Protein AF-A0A1Q9EEZ8-F1 (afdb_monomer_lite)

pLDDT: mean 82.58, std 17.19, range [22.2, 98.69]

Organism: Symbiodinium microadriaticum (NCBI:txid2951)

Sequence (447 aa):
MVSRVASLRAVAGARRCFGAAARLCEIAPSVWRVGEGRPRVAVLGGVHGNELSGVEVVKRLVSEMCDTTEHVEGEITLAIGNPPAVSRGVRFVHQDLNRCFQEVVGDPAMPLGMEHEQSRAQVLMPSLRGLDVLLDLHATNKPSKPFARLPGPVAGRKERFASAERVFLRALPASCRTILWDPDTLIAGGAMSDEYALQHAPFEACQRSGEQIHPAYICYESGLASDKSSAGAIYSAVRACFAELGILRYPDTDSAVEEAVGRDWEHFEITDVFKLDSRGYEWINGFGSQNFQVLPPGAAFGRRLEPLEELIAPTGRDSYLIFPKGKAFWIPGWPLGWLARKLVLPLDVGDIQKRRKLLGYEEGDVNESADLGLGCGNPLTTANLQPGEVVLDLGSGAGMDCFIAAKQVGPKGHVLGVDMTPEMLVKARATAANDKVSNVLLAFLSG

Structure (mmCIF, N/CA/C/O backbone):
data_AF-A0A1Q9EEZ8-F1
#
_entry.id   AF-A0A1Q9EEZ8-F1
#
loop_
_atom_site.group_PDB
_atom_site.id
_atom_site.type_symbol
_atom_site.label_atom_id
_atom_site.label_alt_id
_atom_site.label_comp_id
_atom_site.label_asym_id
_atom_site.label_entity_id
_atom_site.label_seq_id
_atom_site.pdbx_PDB_ins_code
_atom_site.Cartn_x
_atom_site.Cartn_y
_atom_site.Cartn_z
_atom_site.occupancy
_atom_site.B_iso_or_equiv
_atom_site.auth_seq_id
_atom_site.auth_comp_id
_atom_site.auth_asym_id
_atom_site.auth_atom_id
_atom_site.pdbx_PDB_model_num
ATOM 1 N N . MET A 1 1 ? 24.464 -32.667 -11.586 1.00 32.41 1 MET A N 1
ATOM 2 C CA . MET A 1 1 ? 23.228 -33.231 -11.002 1.00 32.41 1 MET A CA 1
ATOM 3 C C . MET A 1 1 ? 22.153 -32.161 -11.062 1.00 32.41 1 MET A C 1
ATOM 5 O O . MET A 1 1 ? 22.204 -31.215 -10.295 1.00 32.41 1 MET A O 1
ATOM 9 N N . VAL A 1 2 ? 21.261 -32.253 -12.047 1.00 22.20 2 VAL A N 1
ATOM 10 C CA . VAL A 1 2 ? 20.169 -31.298 -12.282 1.00 22.20 2 VAL A CA 1
ATOM 11 C C . VAL A 1 2 ? 18.926 -31.869 -11.600 1.00 22.20 2 VAL A C 1
ATOM 13 O O . VAL A 1 2 ? 18.436 -32.909 -12.039 1.00 22.20 2 VAL A O 1
ATOM 16 N N . SER A 1 3 ? 18.444 -31.254 -10.515 1.00 23.34 3 SER A N 1
ATOM 17 C CA . SER A 1 3 ? 17.155 -31.630 -9.921 1.00 23.34 3 SER A CA 1
ATOM 18 C C . SER A 1 3 ? 16.032 -30.848 -10.608 1.00 23.34 3 SER A C 1
ATOM 20 O O . SER A 1 3 ? 16.126 -29.648 -10.863 1.00 23.34 3 SER A O 1
ATOM 22 N N . ARG A 1 4 ? 14.998 -31.587 -11.012 1.00 27.17 4 ARG A N 1
ATOM 23 C CA . ARG A 1 4 ? 13.847 -31.103 -11.773 1.00 27.17 4 ARG A CA 1
ATOM 24 C C . ARG A 1 4 ? 12.952 -30.243 -10.882 1.00 27.17 4 ARG A C 1
ATOM 26 O O . ARG A 1 4 ? 12.487 -30.705 -9.846 1.00 27.17 4 ARG A O 1
ATOM 33 N N . VAL A 1 5 ? 12.658 -29.030 -11.341 1.00 28.02 5 VAL A N 1
ATOM 34 C CA . VAL A 1 5 ? 11.561 -28.195 -10.839 1.00 28.02 5 VAL A CA 1
ATOM 35 C C . VAL A 1 5 ? 10.246 -28.915 -11.150 1.00 28.02 5 VAL A C 1
ATOM 37 O O . VAL A 1 5 ? 9.924 -29.154 -12.315 1.00 28.02 5 VAL A O 1
ATOM 40 N N . ALA A 1 6 ? 9.512 -29.311 -10.111 1.00 27.48 6 ALA A N 1
ATOM 41 C CA . ALA A 1 6 ? 8.202 -29.930 -10.245 1.00 27.48 6 ALA A CA 1
ATOM 42 C C . ALA A 1 6 ? 7.206 -28.928 -10.854 1.00 27.48 6 ALA A C 1
ATOM 44 O O . ALA A 1 6 ? 7.026 -27.814 -10.363 1.00 27.48 6 ALA A O 1
ATOM 45 N N . SER A 1 7 ? 6.572 -29.330 -11.953 1.00 30.70 7 SER A N 1
ATOM 46 C CA . SER A 1 7 ? 5.545 -28.569 -12.658 1.00 30.70 7 SER A CA 1
ATOM 47 C C . SER A 1 7 ? 4.280 -28.404 -11.808 1.00 30.70 7 SER A C 1
ATOM 49 O O . SER A 1 7 ? 3.740 -29.392 -11.314 1.00 30.70 7 SER A O 1
ATOM 51 N N . LEU A 1 8 ? 3.756 -27.178 -11.749 1.00 39.66 8 LEU A N 1
ATOM 52 C CA . LEU A 1 8 ? 2.520 -26.706 -11.091 1.00 39.66 8 LEU A CA 1
ATOM 53 C C . LEU A 1 8 ? 1.192 -27.362 -11.557 1.00 39.66 8 LEU A C 1
ATOM 55 O O . LEU A 1 8 ? 0.123 -26.798 -11.364 1.00 39.66 8 LEU A O 1
ATOM 59 N N . ARG A 1 9 ? 1.213 -28.548 -12.176 1.00 32.03 9 ARG A N 1
ATOM 60 C CA . ARG A 1 9 ? 0.015 -29.218 -12.722 1.00 32.03 9 ARG A CA 1
ATOM 61 C C . ARG A 1 9 ? -0.640 -30.253 -11.795 1.00 32.03 9 ARG A C 1
ATOM 63 O O . ARG A 1 9 ? -1.631 -30.850 -12.192 1.00 32.03 9 ARG A O 1
ATOM 70 N N . ALA A 1 10 ? -0.130 -30.477 -10.583 1.00 29.81 10 ALA A N 1
ATOM 71 C CA . ALA A 1 10 ? -0.529 -31.631 -9.765 1.00 29.81 10 ALA A CA 1
ATOM 72 C C . ALA A 1 10 ? -1.580 -31.372 -8.659 1.00 29.81 10 ALA A C 1
ATOM 74 O O . ALA A 1 10 ? -1.835 -32.278 -7.877 1.00 29.81 10 ALA A O 1
ATOM 75 N N . VAL A 1 11 ? -2.220 -30.196 -8.587 1.00 37.31 11 VAL A N 1
ATOM 76 C CA . VAL A 1 11 ? -3.275 -29.914 -7.574 1.00 37.31 11 VAL A CA 1
ATOM 77 C C . VAL A 1 11 ? -4.701 -29.957 -8.168 1.00 37.31 11 VAL A C 1
ATOM 79 O O . VAL A 1 11 ? -5.692 -29.704 -7.492 1.00 37.31 11 VAL A O 1
ATOM 82 N N . ALA A 1 12 ? -4.858 -30.348 -9.437 1.00 34.75 12 ALA A N 1
ATOM 83 C CA . ALA A 1 12 ? -6.169 -30.465 -10.080 1.00 34.75 12 ALA A CA 1
ATOM 84 C C . ALA A 1 12 ? -6.838 -31.816 -9.758 1.00 34.75 12 ALA A C 1
ATOM 86 O O . ALA A 1 12 ? -6.709 -32.787 -10.502 1.00 34.75 12 ALA A O 1
ATOM 87 N N . GLY A 1 13 ? -7.556 -31.875 -8.636 1.00 32.31 13 GLY A N 1
ATOM 88 C CA . GLY A 1 13 ? -8.281 -33.070 -8.196 1.00 32.31 13 GLY A CA 1
ATOM 89 C C . GLY A 1 13 ? -9.528 -32.781 -7.358 1.00 32.31 13 GLY A C 1
ATOM 90 O O . GLY A 1 13 ? -9.784 -33.495 -6.394 1.00 32.31 13 GLY A O 1
ATOM 91 N N . ALA A 1 14 ? -10.313 -31.749 -7.683 1.00 37.81 14 ALA A N 1
ATOM 92 C CA . ALA A 1 14 ? -11.549 -31.446 -6.957 1.00 37.81 14 ALA A CA 1
ATOM 93 C C . ALA A 1 14 ? -12.697 -32.393 -7.374 1.00 37.81 14 ALA A C 1
ATOM 95 O O . ALA A 1 14 ? -13.348 -32.204 -8.403 1.00 37.81 14 ALA A O 1
ATOM 96 N N . ARG A 1 15 ? -12.969 -33.430 -6.567 1.00 36.31 15 ARG A N 1
ATOM 97 C CA . ARG A 1 15 ? -14.208 -34.228 -6.650 1.00 36.31 15 ARG A CA 1
ATOM 98 C C . ARG A 1 15 ? -15.386 -33.428 -6.072 1.00 36.31 15 ARG A C 1
ATOM 100 O O . ARG A 1 15 ? -15.334 -32.996 -4.920 1.00 36.31 15 ARG A O 1
ATOM 107 N N . ARG A 1 16 ? -16.471 -33.287 -6.847 1.00 36.44 16 ARG A N 1
ATOM 108 C CA . ARG A 1 16 ? -17.779 -32.792 -6.376 1.00 36.44 16 ARG A CA 1
ATOM 109 C C . ARG A 1 16 ? -18.388 -33.797 -5.390 1.00 36.44 16 ARG A C 1
ATOM 111 O O . ARG A 1 16 ? -18.761 -34.888 -5.805 1.00 36.44 16 ARG A O 1
ATOM 118 N N . CYS A 1 17 ? -18.534 -33.407 -4.125 1.00 32.09 17 CYS A N 1
ATOM 119 C CA . CYS A 1 17 ? -19.368 -34.101 -3.138 1.00 32.09 17 CYS A CA 1
ATOM 120 C C . CYS A 1 17 ? -20.167 -33.061 -2.341 1.00 32.09 17 CYS A C 1
ATOM 122 O O . CYS A 1 17 ? -19.602 -32.065 -1.897 1.00 32.09 17 CYS A O 1
ATOM 124 N N . PHE A 1 18 ? -21.467 -33.306 -2.170 1.00 32.72 18 PHE A N 1
ATOM 125 C CA . PHE A 1 18 ? -22.380 -32.501 -1.356 1.00 32.72 18 PHE A CA 1
ATOM 126 C C . PHE A 1 18 ? -22.140 -32.761 0.145 1.00 32.72 18 PHE A C 1
ATOM 128 O O . PHE A 1 18 ? -22.129 -33.920 0.557 1.00 32.72 18 PHE A O 1
ATOM 135 N N . GLY A 1 19 ? -21.958 -31.695 0.943 1.00 34.91 19 GLY A N 1
ATOM 136 C CA . GLY A 1 19 ? -21.861 -31.748 2.414 1.00 34.91 19 GLY A CA 1
ATOM 137 C C . GLY A 1 19 ? -21.071 -30.592 3.067 1.00 34.91 19 GLY A C 1
ATOM 138 O O . GLY A 1 19 ? -19.860 -30.695 3.212 1.00 34.91 19 GLY A O 1
ATOM 139 N N . ALA A 1 20 ? -21.780 -29.512 3.421 1.00 44.84 20 ALA A N 1
ATOM 140 C CA . ALA A 1 20 ? -21.622 -28.506 4.501 1.00 44.84 20 ALA A CA 1
ATOM 141 C C . ALA A 1 20 ? -20.254 -28.051 5.095 1.00 44.84 20 ALA A C 1
ATOM 143 O O . ALA A 1 20 ? -20.248 -27.502 6.194 1.00 44.84 20 ALA A O 1
ATOM 144 N N . ALA A 1 21 ? -19.121 -28.171 4.402 1.00 54.16 21 ALA A N 1
ATOM 145 C CA . ALA A 1 21 ? -17.915 -27.378 4.696 1.00 54.16 21 ALA A CA 1
ATOM 146 C C . ALA A 1 21 ? -17.555 -26.541 3.462 1.00 54.16 21 ALA A C 1
ATOM 148 O O . ALA A 1 21 ? -17.544 -27.073 2.348 1.00 54.16 21 ALA A O 1
ATOM 149 N N . ALA A 1 22 ? -17.305 -25.240 3.633 1.00 62.47 22 ALA A N 1
ATOM 150 C CA . ALA A 1 22 ? -16.897 -24.375 2.532 1.00 62.47 22 ALA A CA 1
ATOM 151 C C . ALA A 1 22 ? -15.547 -24.867 1.991 1.00 62.47 22 ALA A C 1
ATOM 153 O O . ALA A 1 22 ? -14.540 -24.821 2.687 1.00 62.47 22 ALA A O 1
ATOM 154 N N . ARG A 1 23 ? -15.531 -25.396 0.763 1.00 82.94 23 ARG A N 1
ATOM 155 C CA . ARG A 1 23 ? -14.308 -25.898 0.125 1.00 82.94 23 ARG A CA 1
ATOM 156 C C . ARG A 1 23 ? -13.661 -24.792 -0.692 1.00 82.94 23 ARG A C 1
ATOM 158 O O . ARG A 1 23 ? -14.363 -24.058 -1.386 1.00 82.94 23 ARG A O 1
ATOM 165 N N . LEU A 1 24 ? -12.332 -24.724 -0.662 1.00 92.88 24 LEU A N 1
ATOM 166 C CA . LEU A 1 24 ? -11.576 -23.840 -1.541 1.00 92.88 24 LEU A CA 1
ATOM 167 C C . LEU A 1 24 ? -11.866 -24.178 -3.015 1.00 92.88 24 LEU A C 1
ATOM 169 O O . LEU A 1 24 ? -11.726 -25.325 -3.443 1.00 92.88 24 LEU A O 1
ATOM 173 N N . CYS A 1 25 ? -12.253 -23.175 -3.797 1.00 94.50 25 CYS A N 1
ATOM 174 C CA . CYS A 1 25 ? -12.535 -23.292 -5.224 1.00 94.50 25 CYS A CA 1
ATOM 175 C C . CYS A 1 25 ? -11.662 -22.318 -6.014 1.00 94.50 25 CYS A C 1
ATOM 177 O O . CYS A 1 25 ? -11.614 -21.134 -5.698 1.00 94.50 25 CYS A O 1
ATOM 179 N N . GLU A 1 26 ? -11.007 -22.786 -7.077 1.00 96.38 26 GLU A N 1
ATOM 180 C CA . GLU A 1 26 ? -10.373 -21.896 -8.054 1.00 96.38 26 GLU A CA 1
ATOM 181 C C . GLU A 1 26 ? -11.463 -21.298 -8.956 1.00 96.38 26 GLU A C 1
ATOM 183 O O . GLU A 1 26 ? -12.079 -22.007 -9.750 1.00 96.38 26 GLU A O 1
ATOM 188 N N . ILE A 1 27 ? -11.753 -20.007 -8.786 1.00 96.31 27 ILE A N 1
ATOM 189 C CA . ILE A 1 27 ? -12.839 -19.301 -9.493 1.00 96.31 27 ILE A CA 1
ATOM 190 C C . ILE A 1 27 ? -12.364 -18.632 -10.787 1.00 96.31 27 ILE A C 1
ATOM 192 O O . ILE A 1 27 ? -13.164 -18.318 -11.663 1.00 96.31 27 ILE A O 1
ATOM 196 N N . ALA A 1 28 ? -11.055 -18.424 -10.908 1.00 95.31 28 ALA A N 1
ATOM 197 C CA . ALA A 1 28 ? -10.365 -17.968 -12.106 1.00 95.31 28 ALA A CA 1
ATOM 198 C C . ALA A 1 28 ? -8.890 -18.408 -12.018 1.00 95.31 28 ALA A C 1
ATOM 200 O O . ALA A 1 28 ? -8.436 -18.746 -10.925 1.00 95.31 28 ALA A O 1
ATOM 201 N N . PRO A 1 29 ? -8.108 -18.393 -13.116 1.00 95.44 29 PRO A N 1
ATOM 202 C CA . PRO A 1 29 ? -6.724 -18.862 -13.087 1.00 95.44 29 PRO A CA 1
ATOM 203 C C . PRO A 1 29 ? -5.894 -18.199 -11.979 1.00 95.44 29 PRO A C 1
ATOM 205 O O . PRO A 1 29 ? -5.686 -16.982 -11.988 1.00 95.44 29 PRO A O 1
ATOM 208 N N . SER A 1 30 ? -5.396 -19.001 -11.040 1.00 97.75 30 SER A N 1
ATOM 209 C CA . SER A 1 30 ? -4.659 -18.551 -9.851 1.00 97.75 30 SER A CA 1
ATOM 210 C C . SER A 1 30 ? -5.415 -17.559 -8.953 1.00 97.75 30 SER A C 1
ATOM 212 O O . SER A 1 30 ? -4.800 -16.660 -8.373 1.00 97.75 30 SER A O 1
ATOM 214 N N . VAL A 1 31 ? -6.740 -17.704 -8.877 1.00 98.38 31 VAL A N 1
ATOM 215 C CA . VAL A 1 31 ? -7.640 -16.988 -7.966 1.00 98.38 31 VAL A CA 1
ATOM 216 C C . VAL A 1 31 ? -8.530 -18.021 -7.284 1.00 98.38 31 VAL A C 1
ATOM 218 O O . VAL A 1 31 ? -9.337 -18.686 -7.935 1.00 98.38 31 VAL A O 1
ATOM 221 N N . TRP A 1 32 ? -8.397 -18.145 -5.970 1.00 98.31 32 TRP A N 1
ATOM 222 C CA . TRP A 1 32 ? -9.130 -19.105 -5.157 1.00 98.31 32 TRP A CA 1
ATOM 223 C C . TRP A 1 32 ? -10.062 -18.393 -4.192 1.00 98.31 32 TRP A C 1
ATOM 225 O O . TRP A 1 32 ? -9.726 -17.330 -3.679 1.00 98.31 32 TRP A O 1
ATOM 235 N N . ARG A 1 33 ? -11.218 -18.991 -3.927 1.00 97.19 33 ARG A N 1
ATOM 236 C CA . ARG A 1 33 ? -12.205 -18.493 -2.974 1.00 97.19 33 ARG A CA 1
ATOM 237 C C . ARG A 1 33 ? -12.660 -19.605 -2.046 1.00 97.19 33 ARG A C 1
ATOM 239 O O . ARG A 1 33 ? -12.849 -20.736 -2.491 1.00 97.19 33 ARG A O 1
ATOM 246 N N . VAL A 1 34 ? -12.859 -19.271 -0.779 1.00 95.19 34 VAL A N 1
ATOM 247 C CA . VAL A 1 34 ? -13.496 -20.134 0.215 1.00 95.19 34 VAL A CA 1
ATOM 248 C C . VAL A 1 34 ? -14.480 -19.319 1.048 1.00 95.19 34 VAL A C 1
ATOM 250 O O . VAL A 1 34 ? -14.228 -18.153 1.349 1.00 95.19 34 VAL A O 1
ATOM 253 N N . GLY A 1 35 ? -15.594 -19.949 1.411 1.00 92.81 35 GLY A N 1
ATOM 254 C CA . GLY A 1 35 ? -16.666 -19.310 2.165 1.00 92.81 35 GLY A CA 1
ATOM 255 C C . GLY A 1 35 ? -17.513 -18.357 1.320 1.00 92.81 35 GLY A C 1
ATOM 256 O O . GLY A 1 35 ? -17.270 -18.167 0.127 1.00 92.81 35 GLY A O 1
ATOM 257 N N . GLU A 1 36 ? -18.541 -17.804 1.950 1.00 91.31 36 GLU A N 1
ATOM 258 C CA . GLU A 1 36 ? -19.497 -16.860 1.375 1.00 91.31 36 GLU A CA 1
ATOM 259 C C . GLU A 1 36 ? -19.955 -15.879 2.468 1.00 91.31 36 GLU A C 1
ATOM 261 O O . GLU A 1 36 ? -19.818 -16.139 3.664 1.00 91.31 36 GLU A O 1
ATOM 266 N N . GLY A 1 37 ? -20.539 -14.749 2.070 1.00 89.88 37 GLY A N 1
ATOM 267 C CA . GLY A 1 37 ? -21.046 -13.748 3.009 1.00 89.88 37 GLY A CA 1
ATOM 268 C C . GLY A 1 37 ? -19.983 -12.740 3.439 1.00 89.88 37 GLY A C 1
ATOM 269 O O . GLY A 1 37 ? -19.087 -12.406 2.665 1.00 89.88 37 GLY A O 1
ATOM 270 N N . ARG A 1 38 ? -20.131 -12.187 4.647 1.00 87.94 38 ARG A N 1
ATOM 271 C CA . ARG A 1 38 ? -19.271 -11.120 5.172 1.00 87.94 38 ARG A CA 1
ATOM 272 C C . ARG A 1 38 ? -18.616 -11.506 6.508 1.00 87.94 38 ARG A C 1
ATOM 274 O O . ARG A 1 38 ? -19.243 -12.208 7.305 1.00 87.94 38 ARG A O 1
ATOM 281 N N . PRO A 1 39 ? -17.410 -10.989 6.796 1.00 90.31 39 PRO A N 1
ATOM 282 C CA . PRO A 1 39 ? -16.638 -10.050 5.972 1.00 90.31 39 PRO A CA 1
ATOM 283 C C . PRO A 1 39 ? -15.988 -10.710 4.742 1.00 90.31 39 PRO A C 1
ATOM 285 O O . PRO A 1 39 ? -15.728 -11.913 4.734 1.00 90.31 39 PRO A O 1
ATOM 288 N N . ARG A 1 40 ? -15.758 -9.917 3.688 1.00 93.12 40 ARG A N 1
ATOM 289 C CA . ARG A 1 40 ? -15.091 -10.318 2.440 1.00 93.12 40 ARG A CA 1
ATOM 290 C C . ARG A 1 40 ? -13.655 -9.817 2.435 1.00 93.12 40 ARG A C 1
ATOM 292 O O . ARG A 1 40 ? -13.423 -8.607 2.390 1.00 93.12 40 ARG A O 1
ATOM 299 N N . VAL A 1 41 ? -12.702 -10.741 2.452 1.00 94.69 41 VAL A N 1
ATOM 300 C CA . VAL A 1 41 ? -11.272 -10.437 2.537 1.00 94.69 41 VAL A CA 1
ATOM 301 C C . VAL A 1 41 ? -10.536 -10.998 1.335 1.00 94.69 41 VAL A C 1
ATOM 303 O O . VAL A 1 41 ? -10.697 -12.168 0.998 1.00 94.69 41 VAL A O 1
ATOM 306 N N . ALA A 1 42 ? -9.689 -10.186 0.708 1.00 97.81 42 ALA A N 1
ATOM 307 C CA . ALA A 1 42 ? -8.785 -10.637 -0.337 1.00 97.81 42 ALA A CA 1
ATOM 308 C C . ALA A 1 42 ? -7.318 -10.500 0.080 1.00 97.81 42 ALA A C 1
ATOM 310 O O . ALA A 1 42 ? -6.916 -9.490 0.655 1.00 97.81 42 ALA A O 1
ATOM 311 N N . VAL A 1 43 ? -6.511 -11.505 -0.262 1.00 98.50 43 VAL A N 1
ATOM 312 C CA . VAL A 1 43 ? -5.051 -11.481 -0.121 1.00 98.50 43 VAL A CA 1
ATOM 313 C C . VAL A 1 43 ? -4.426 -11.685 -1.493 1.00 98.50 43 VAL A C 1
ATOM 315 O O . VAL A 1 43 ? -4.578 -12.742 -2.118 1.00 98.50 43 VAL A O 1
ATOM 318 N N . LEU A 1 44 ? -3.722 -10.661 -1.960 1.00 98.44 44 LEU A N 1
ATOM 319 C CA . LEU A 1 44 ? -3.025 -10.649 -3.236 1.00 98.44 44 LEU A CA 1
ATOM 320 C C . LEU A 1 44 ? -1.522 -10.769 -2.999 1.00 98.44 44 LEU A C 1
ATOM 322 O O . LEU A 1 44 ? -0.954 -10.104 -2.140 1.00 98.44 44 LEU A O 1
ATOM 326 N N . GLY A 1 45 ? -0.863 -11.625 -3.772 1.00 98.31 45 GLY A N 1
ATOM 327 C CA . GLY A 1 45 ? 0.589 -11.757 -3.753 1.00 98.31 45 GLY A CA 1
ATOM 328 C C . GLY A 1 45 ? 1.137 -11.904 -5.162 1.00 98.31 45 GLY A C 1
ATOM 329 O O . GLY A 1 45 ? 0.540 -12.562 -6.013 1.00 98.31 45 GLY A O 1
ATOM 330 N N . GLY A 1 46 ? 2.293 -11.305 -5.437 1.00 97.94 46 GLY A N 1
ATOM 331 C CA . GLY A 1 46 ? 2.931 -11.429 -6.748 1.00 97.94 46 GLY A CA 1
ATOM 332 C C . GLY A 1 46 ? 2.199 -10.692 -7.868 1.00 97.94 46 GLY A C 1
ATOM 333 O O . GLY A 1 46 ? 2.198 -11.170 -9.003 1.00 97.94 46 GLY A O 1
ATOM 334 N N . VAL A 1 47 ? 1.576 -9.545 -7.570 1.00 97.94 47 VAL A N 1
ATOM 335 C CA . VAL A 1 47 ? 1.198 -8.550 -8.595 1.00 97.94 47 VAL A CA 1
ATOM 336 C C . VAL A 1 47 ? 2.424 -8.193 -9.436 1.00 97.94 47 VAL A C 1
ATOM 338 O O . VAL A 1 47 ? 2.358 -8.206 -10.666 1.00 97.94 47 VAL A O 1
ATOM 341 N N . HIS A 1 48 ? 3.570 -8.014 -8.773 1.00 97.31 48 HIS A N 1
ATOM 342 C CA . HIS A 1 48 ? 4.879 -8.043 -9.412 1.00 97.31 48 HIS A CA 1
ATOM 343 C C . HIS A 1 48 ? 5.553 -9.402 -9.206 1.00 97.31 48 HIS A C 1
ATOM 345 O O . HIS A 1 48 ? 5.684 -9.896 -8.086 1.00 97.31 48 HIS A O 1
ATOM 351 N N . GLY A 1 49 ? 6.019 -10.016 -10.291 1.00 96.56 49 GLY A N 1
ATOM 352 C CA . GLY A 1 49 ? 6.476 -11.407 -10.271 1.00 96.56 49 GLY A CA 1
ATOM 353 C C . GLY A 1 49 ? 7.786 -11.671 -9.522 1.00 96.56 49 GLY A C 1
ATOM 354 O O . GLY A 1 49 ? 8.059 -12.807 -9.135 1.00 96.56 49 GLY A O 1
ATOM 355 N N . ASN A 1 50 ? 8.597 -10.642 -9.288 1.00 95.19 50 ASN A N 1
ATOM 356 C CA . ASN A 1 50 ? 9.858 -10.741 -8.555 1.00 95.19 50 ASN A CA 1
ATOM 357 C C . ASN A 1 50 ? 9.720 -10.468 -7.044 1.00 95.19 50 ASN A C 1
ATOM 359 O O . ASN A 1 50 ? 10.701 -10.607 -6.316 1.00 95.19 50 ASN A O 1
ATOM 363 N N . GLU A 1 51 ? 8.524 -10.128 -6.559 1.00 96.06 51 GLU A N 1
ATOM 364 C CA . GLU A 1 51 ? 8.231 -9.838 -5.148 1.00 96.06 51 GLU A CA 1
ATOM 365 C C . GLU A 1 51 ? 7.669 -11.103 -4.474 1.00 96.06 51 GLU A C 1
ATOM 367 O O . GLU A 1 51 ? 6.466 -11.318 -4.335 1.00 96.06 51 GLU A O 1
ATOM 372 N N . LEU A 1 52 ? 8.570 -12.024 -4.126 1.00 96.25 52 LEU A N 1
ATOM 373 C CA . LEU A 1 52 ? 8.201 -13.419 -3.853 1.00 96.25 52 LEU A CA 1
ATOM 374 C C . LEU A 1 52 ? 7.665 -13.688 -2.437 1.00 96.25 52 LEU A C 1
ATOM 376 O O . LEU A 1 52 ? 7.086 -14.752 -2.221 1.00 96.25 52 LEU A O 1
ATOM 380 N N . SER A 1 53 ? 7.813 -12.757 -1.490 1.00 96.06 53 SER A N 1
ATOM 381 C CA . SER A 1 53 ? 7.277 -12.909 -0.127 1.00 96.06 53 SER A CA 1
ATOM 382 C C . SER A 1 53 ? 5.754 -13.067 -0.134 1.00 96.06 53 SER A C 1
ATOM 384 O O . SER A 1 53 ? 5.237 -14.011 0.457 1.00 96.06 53 SER A O 1
ATOM 386 N N . GLY A 1 54 ? 5.035 -12.216 -0.877 1.00 97.19 54 GLY A N 1
ATOM 387 C CA . GLY A 1 54 ? 3.578 -12.320 -1.023 1.00 97.19 54 GLY A CA 1
ATOM 388 C C . GLY A 1 54 ? 3.137 -13.596 -1.747 1.00 97.19 54 GLY A C 1
ATOM 389 O O . GLY A 1 54 ? 2.150 -14.219 -1.365 1.00 97.19 54 GLY A O 1
ATOM 390 N N . VAL A 1 55 ? 3.902 -14.044 -2.751 1.00 98.12 55 VAL A N 1
ATOM 391 C CA . VAL A 1 55 ? 3.645 -15.312 -3.464 1.00 98.12 55 VAL A CA 1
ATOM 392 C C . VAL A 1 55 ? 3.718 -16.507 -2.514 1.00 98.12 55 VAL A C 1
ATOM 394 O O . VAL A 1 55 ? 2.873 -17.399 -2.581 1.00 98.12 55 VAL A O 1
ATOM 397 N N . GLU A 1 56 ? 4.727 -16.540 -1.644 1.00 97.94 56 GLU A N 1
ATOM 398 C CA . GLU A 1 56 ? 4.893 -17.593 -0.641 1.00 97.94 56 GLU A CA 1
ATOM 399 C C . GLU A 1 56 ? 3.735 -17.594 0.365 1.00 97.94 56 GLU A C 1
ATOM 401 O O . GLU A 1 56 ? 3.163 -18.649 0.632 1.00 97.94 56 GLU A O 1
ATOM 406 N N . VAL A 1 57 ? 3.342 -16.416 0.863 1.00 98.12 57 VAL A N 1
ATOM 407 C CA . VAL A 1 57 ? 2.203 -16.260 1.783 1.00 98.12 57 VAL A CA 1
ATOM 408 C C . VAL A 1 57 ? 0.919 -16.808 1.160 1.00 98.12 57 VAL A C 1
ATOM 410 O O . VAL A 1 57 ? 0.270 -17.663 1.760 1.00 98.12 57 VAL A O 1
ATOM 413 N N . VAL A 1 58 ? 0.582 -16.390 -0.065 1.00 98.50 58 VAL A N 1
ATOM 414 C CA . VAL A 1 58 ? -0.631 -16.854 -0.758 1.00 98.50 58 VAL A CA 1
ATOM 415 C C . VAL A 1 58 ? -0.602 -18.364 -0.983 1.00 98.50 58 VAL A C 1
ATOM 417 O O . VAL A 1 58 ? -1.607 -19.030 -0.758 1.00 98.50 58 VAL A O 1
ATOM 420 N N . LYS A 1 59 ? 0.540 -18.940 -1.377 1.00 97.88 59 LYS A N 1
ATOM 421 C CA . LYS A 1 59 ? 0.661 -20.397 -1.562 1.00 97.88 59 LYS A CA 1
ATOM 422 C C . LYS A 1 59 ? 0.434 -21.173 -0.268 1.00 97.88 59 LYS A C 1
ATOM 424 O O . LYS A 1 59 ? -0.234 -22.204 -0.300 1.00 97.88 59 LYS A O 1
ATOM 429 N N . ARG A 1 60 ? 0.971 -20.685 0.854 1.00 97.44 60 ARG A N 1
ATOM 430 C CA . ARG A 1 60 ? 0.751 -21.300 2.170 1.00 97.44 60 ARG A CA 1
ATOM 431 C C . ARG A 1 60 ? -0.715 -21.238 2.570 1.00 97.44 60 ARG A C 1
ATOM 433 O O . ARG A 1 60 ? -1.259 -22.265 2.952 1.00 97.44 60 ARG A O 1
ATOM 440 N N . LEU A 1 61 ? -1.357 -20.082 2.401 1.00 96.88 61 LEU A N 1
ATOM 441 C CA . LEU A 1 61 ? -2.785 -19.916 2.675 1.00 96.88 61 LEU A CA 1
ATOM 442 C C . LEU A 1 61 ? -3.644 -20.818 1.782 1.00 96.88 61 LEU A C 1
ATOM 444 O O . LEU A 1 61 ? -4.570 -21.442 2.274 1.00 96.88 61 LEU A O 1
ATOM 448 N N . VAL A 1 62 ? -3.325 -20.953 0.490 1.00 97.00 62 VAL A N 1
ATOM 449 C CA . VAL A 1 62 ? -4.034 -21.884 -0.407 1.00 97.00 62 VAL A CA 1
ATOM 450 C C . VAL A 1 62 ? -3.905 -23.324 0.092 1.00 97.00 62 VAL A C 1
ATOM 452 O O . VAL A 1 62 ? -4.907 -24.027 0.144 1.00 97.00 62 VAL A O 1
ATOM 455 N N . SER A 1 63 ? -2.705 -23.758 0.495 1.00 94.81 63 SER A N 1
ATOM 456 C CA . SER A 1 63 ? -2.511 -25.094 1.077 1.00 94.81 63 SER A CA 1
ATOM 457 C C . SER A 1 63 ? -3.319 -25.271 2.364 1.00 94.81 63 SER A C 1
ATOM 459 O O . SER A 1 63 ? -4.031 -26.256 2.505 1.00 94.81 63 SER A O 1
ATOM 461 N N . GLU A 1 64 ? -3.263 -24.293 3.268 1.00 92.56 64 GLU A N 1
ATOM 462 C CA . GLU A 1 64 ? -4.011 -24.296 4.529 1.00 92.56 64 GLU A CA 1
ATOM 463 C C . GLU A 1 64 ? -5.524 -24.370 4.287 1.00 92.56 64 GLU A C 1
ATOM 465 O O . GLU A 1 64 ? -6.211 -25.154 4.931 1.00 92.56 64 GLU A O 1
ATOM 470 N N . MET A 1 65 ? -6.050 -23.615 3.319 1.00 91.88 65 MET A N 1
ATOM 471 C CA . MET A 1 65 ? -7.478 -23.615 2.987 1.00 91.88 65 MET A CA 1
ATOM 472 C C . MET A 1 65 ? -7.930 -24.878 2.241 1.00 91.88 65 MET A C 1
ATOM 474 O O . MET A 1 65 ? -9.115 -25.202 2.257 1.00 91.88 65 MET A O 1
ATOM 478 N N . CYS A 1 66 ? -7.024 -25.596 1.572 1.00 89.75 66 CYS A N 1
ATOM 479 C CA . CYS A 1 66 ? -7.330 -26.913 1.006 1.00 89.75 66 CYS A CA 1
ATOM 480 C C . CYS A 1 66 ? -7.529 -27.969 2.098 1.00 89.75 66 CYS A C 1
ATOM 482 O O . CYS A 1 66 ? -8.381 -28.845 1.945 1.00 89.75 66 CYS A O 1
ATOM 484 N N . ASP A 1 67 ? -6.740 -27.878 3.169 1.00 86.88 67 ASP A N 1
ATOM 485 C CA . ASP A 1 67 ? -6.680 -28.883 4.231 1.00 86.88 67 ASP A CA 1
ATOM 486 C C . ASP A 1 67 ? -7.555 -28.527 5.447 1.00 86.88 67 ASP A C 1
ATOM 488 O O . ASP A 1 67 ? -7.788 -29.376 6.309 1.00 86.88 67 ASP A O 1
ATOM 492 N N . THR A 1 68 ? -8.049 -27.287 5.530 1.00 81.69 68 THR A N 1
ATOM 493 C CA . THR A 1 68 ? -8.838 -26.820 6.673 1.00 81.69 68 THR A CA 1
ATOM 494 C C . THR A 1 68 ? -10.165 -27.566 6.808 1.00 81.69 68 THR A C 1
ATOM 496 O O . THR A 1 68 ? -10.917 -27.756 5.849 1.00 81.69 68 THR A O 1
ATOM 499 N N . THR A 1 69 ? -10.473 -27.960 8.040 1.00 81.94 69 THR A N 1
ATOM 500 C CA . THR A 1 69 ? -11.790 -28.467 8.449 1.00 81.94 69 THR A CA 1
ATOM 501 C C . THR A 1 69 ? -12.614 -27.409 9.178 1.00 81.94 69 THR A C 1
ATOM 503 O O . THR A 1 69 ? -13.778 -27.657 9.487 1.00 81.94 69 THR A O 1
ATOM 506 N N . GLU A 1 70 ? -12.016 -26.251 9.471 1.00 83.56 70 GLU A N 1
ATOM 507 C CA . GLU A 1 70 ? -12.682 -25.148 10.155 1.00 83.56 70 GLU A CA 1
ATOM 508 C C . GLU A 1 70 ? -13.757 -24.524 9.264 1.00 83.56 70 GLU A C 1
ATOM 510 O O . GLU A 1 70 ? -13.617 -24.423 8.041 1.00 83.56 70 GLU A O 1
ATOM 515 N N . HIS A 1 71 ? -14.842 -24.078 9.890 1.00 85.81 71 HIS A N 1
ATOM 516 C CA . HIS A 1 71 ? -15.879 -23.342 9.186 1.00 85.81 71 HIS A CA 1
ATOM 517 C C . HIS A 1 71 ? -15.400 -21.914 8.889 1.00 85.81 71 HIS A C 1
ATOM 519 O O . HIS A 1 71 ? -14.934 -21.214 9.788 1.00 85.81 71 HIS A O 1
ATOM 525 N N . VAL A 1 72 ? -15.521 -21.492 7.627 1.00 90.00 72 VAL A N 1
ATOM 526 C CA . VAL A 1 72 ? -15.186 -20.133 7.185 1.00 90.00 72 VAL A CA 1
ATOM 527 C C . VAL A 1 72 ? -16.427 -19.258 7.304 1.00 90.00 72 VAL A C 1
ATOM 529 O O . VAL A 1 72 ? -17.375 -19.402 6.536 1.00 90.00 72 VAL A O 1
ATOM 532 N N . GLU A 1 73 ? -16.402 -18.342 8.262 1.00 90.12 73 GLU A N 1
ATOM 533 C CA . GLU A 1 73 ? -17.498 -17.432 8.583 1.00 90.12 73 GLU A CA 1
ATOM 534 C C . GLU A 1 73 ? -17.349 -16.086 7.849 1.00 90.12 73 GLU A C 1
ATOM 536 O O . GLU A 1 73 ? -17.097 -15.035 8.446 1.00 90.12 73 GLU A O 1
ATOM 541 N N . GLY A 1 74 ? -17.462 -16.129 6.527 1.00 91.38 74 GLY A N 1
ATOM 542 C CA . GLY A 1 74 ? -17.229 -15.002 5.627 1.00 91.38 74 GLY A CA 1
ATOM 543 C C . GLY A 1 74 ? -16.670 -15.493 4.297 1.00 91.38 74 GLY A C 1
ATOM 544 O O . GLY A 1 74 ? -16.746 -16.678 3.987 1.00 91.38 74 GLY A O 1
ATOM 545 N N . GLU A 1 75 ? -16.074 -14.598 3.516 1.00 94.06 75 GLU A N 1
ATOM 546 C CA . GLU A 1 75 ? -15.444 -14.945 2.238 1.00 94.06 75 GLU A CA 1
ATOM 547 C C . GLU A 1 75 ? -13.955 -14.591 2.275 1.00 94.06 75 GLU A C 1
ATOM 549 O O . GLU A 1 75 ? -13.587 -13.445 2.535 1.00 94.06 75 GLU A O 1
ATOM 554 N N . ILE A 1 76 ? -13.097 -15.559 1.951 1.00 97.00 76 ILE A N 1
ATOM 555 C CA . ILE A 1 76 ? -11.668 -15.332 1.718 1.00 97.00 76 ILE A CA 1
ATOM 556 C C . ILE A 1 76 ? -11.381 -15.568 0.241 1.00 97.00 76 ILE A C 1
ATOM 558 O O . ILE A 1 76 ? -11.645 -16.646 -0.291 1.00 97.00 76 ILE A O 1
ATOM 562 N N . THR A 1 77 ? -10.784 -14.574 -0.411 1.00 98.31 77 THR A N 1
ATOM 563 C CA . THR A 1 77 ? -10.222 -14.693 -1.755 1.00 98.31 77 THR A CA 1
ATOM 564 C C . THR A 1 77 ? -8.696 -14.615 -1.696 1.00 98.31 77 THR A C 1
ATOM 566 O O . THR A 1 77 ? -8.122 -13.691 -1.133 1.00 98.31 77 THR A O 1
ATOM 569 N N . LEU A 1 78 ? -8.014 -15.582 -2.300 1.00 98.69 78 LEU A N 1
ATOM 570 C CA . LEU A 1 78 ? -6.557 -15.652 -2.390 1.00 98.69 78 LEU A CA 1
ATOM 571 C C . LEU A 1 78 ? -6.164 -15.572 -3.862 1.00 98.69 78 LEU A C 1
ATOM 573 O O . LEU A 1 78 ? -6.757 -16.274 -4.680 1.00 98.69 78 LEU A O 1
ATOM 577 N N . ALA A 1 79 ? -5.166 -14.770 -4.234 1.00 98.69 79 ALA A N 1
ATOM 578 C CA . ALA A 1 79 ? -4.724 -14.747 -5.627 1.00 98.69 79 ALA A CA 1
ATOM 579 C C . ALA A 1 79 ? -3.227 -14.516 -5.811 1.00 98.69 79 ALA A C 1
ATOM 581 O O . ALA A 1 79 ? -2.600 -13.708 -5.125 1.00 98.69 79 ALA A O 1
ATOM 582 N N . ILE A 1 80 ? -2.680 -15.185 -6.829 1.00 98.69 80 ILE A N 1
ATOM 583 C CA . ILE A 1 80 ? -1.390 -14.810 -7.404 1.00 98.69 80 ILE A CA 1
ATOM 584 C C . ILE A 1 80 ? -1.641 -13.777 -8.499 1.00 98.69 80 ILE A C 1
ATOM 586 O O . ILE A 1 80 ? -2.258 -14.095 -9.516 1.00 98.69 80 ILE A O 1
ATOM 590 N N . GLY A 1 81 ? -1.158 -12.550 -8.310 1.00 97.88 81 GLY A N 1
ATOM 591 C CA . GLY A 1 81 ? -1.455 -11.413 -9.181 1.00 97.88 81 GLY A CA 1
ATOM 592 C C . GLY A 1 81 ? -1.012 -11.628 -10.631 1.00 97.88 81 GLY A C 1
ATOM 593 O O . GLY A 1 81 ? -1.839 -11.567 -11.535 1.00 97.88 81 GLY A O 1
ATOM 594 N N . ASN A 1 82 ? 0.257 -11.966 -10.874 1.00 98.25 82 ASN A N 1
ATOM 595 C CA . ASN A 1 82 ? 0.812 -12.156 -12.218 1.00 98.25 82 ASN A CA 1
ATOM 596 C C . ASN A 1 82 ? 1.587 -13.487 -12.344 1.00 98.25 82 ASN A C 1
ATOM 598 O O . ASN A 1 82 ? 2.822 -13.495 -12.318 1.00 98.25 82 ASN A O 1
ATOM 602 N N . PRO A 1 83 ? 0.899 -14.639 -12.501 1.00 97.81 83 PRO A N 1
ATOM 603 C CA . PRO A 1 83 ? 1.556 -15.947 -12.526 1.00 97.81 83 PRO A CA 1
ATOM 604 C C . PRO A 1 83 ? 2.652 -16.088 -13.602 1.00 97.81 83 PRO A C 1
ATOM 606 O O . PRO A 1 83 ? 3.713 -16.637 -13.288 1.00 97.81 83 PRO A O 1
ATOM 609 N N . PRO A 1 84 ? 2.487 -15.564 -14.838 1.00 97.50 84 PRO A N 1
ATOM 610 C CA . PRO A 1 84 ? 3.568 -15.568 -15.824 1.00 97.50 84 PRO A CA 1
ATOM 611 C C . PRO A 1 84 ? 4.803 -14.772 -15.392 1.00 97.50 84 PRO A C 1
ATOM 613 O O . PRO A 1 84 ? 5.913 -15.287 -15.535 1.00 97.50 84 PRO A O 1
ATOM 616 N N . ALA A 1 85 ? 4.645 -13.577 -14.813 1.00 97.56 85 ALA A N 1
ATOM 617 C CA . ALA A 1 85 ? 5.780 -12.810 -14.293 1.00 97.56 85 ALA A CA 1
ATOM 618 C C . ALA A 1 85 ? 6.473 -13.543 -13.131 1.00 97.56 85 ALA A C 1
ATOM 620 O O . ALA A 1 85 ? 7.699 -13.659 -13.130 1.00 97.56 85 ALA A O 1
ATOM 621 N N . VAL A 1 86 ? 5.695 -14.128 -12.207 1.00 97.94 86 VAL A N 1
ATOM 622 C CA . VAL A 1 86 ? 6.210 -14.948 -11.093 1.00 97.94 86 VAL A CA 1
ATOM 623 C C . VAL A 1 86 ? 7.039 -16.122 -11.611 1.00 97.94 86 VAL A C 1
ATOM 625 O O . VAL A 1 86 ? 8.150 -16.353 -11.140 1.00 97.94 86 VAL A O 1
ATOM 628 N N . SER A 1 87 ? 6.536 -16.843 -12.617 1.00 97.31 87 SER A N 1
ATOM 629 C CA . SER A 1 87 ? 7.235 -17.998 -13.200 1.00 97.31 87 SER A CA 1
ATOM 630 C C . SER A 1 87 ? 8.581 -17.638 -13.837 1.00 97.31 87 SER A C 1
ATOM 632 O O . SER A 1 87 ? 9.490 -18.464 -13.871 1.00 97.31 87 SER A O 1
ATOM 634 N N . ARG A 1 88 ? 8.713 -16.398 -14.320 1.00 97.19 88 ARG A N 1
ATOM 635 C CA . ARG A 1 88 ? 9.918 -15.864 -14.965 1.00 97.19 88 ARG A CA 1
ATOM 636 C C . ARG A 1 88 ? 10.836 -15.121 -13.988 1.00 97.19 88 ARG A C 1
ATOM 638 O O . ARG A 1 88 ? 11.947 -14.773 -14.370 1.00 97.19 88 ARG A O 1
ATOM 645 N N . GLY A 1 89 ? 10.387 -14.857 -12.757 1.00 95.44 89 GLY A N 1
ATOM 646 C CA . GLY A 1 89 ? 11.131 -14.075 -11.766 1.00 95.44 89 GLY A CA 1
ATOM 647 C C . GLY A 1 89 ? 11.351 -12.613 -12.170 1.00 95.44 89 GLY A C 1
ATOM 648 O O . GLY A 1 89 ? 12.315 -11.993 -11.727 1.00 95.44 89 GLY A O 1
ATOM 649 N N . VAL A 1 90 ? 10.484 -12.065 -13.025 1.00 94.75 90 VAL A N 1
ATOM 650 C CA . VAL A 1 90 ? 10.541 -10.671 -13.497 1.00 94.75 90 VAL A CA 1
ATOM 651 C C . VAL A 1 90 ? 9.421 -9.855 -12.863 1.00 94.75 90 VAL A C 1
ATOM 653 O O . VAL A 1 90 ? 8.418 -10.415 -12.431 1.00 94.75 90 VAL A O 1
ATOM 656 N N . ARG A 1 91 ? 9.563 -8.525 -12.822 1.00 93.75 91 ARG A N 1
ATOM 657 C CA . ARG A 1 91 ? 8.528 -7.639 -12.264 1.00 93.75 91 ARG A CA 1
ATOM 658 C C . ARG A 1 91 ? 7.201 -7.780 -13.010 1.00 93.75 91 ARG A C 1
ATOM 660 O O . ARG A 1 91 ? 6.168 -7.978 -12.384 1.00 93.75 91 ARG A O 1
ATOM 667 N N . PHE A 1 92 ? 7.249 -7.727 -14.333 1.00 94.38 92 PHE A N 1
ATOM 668 C CA . PHE A 1 92 ? 6.105 -7.878 -15.225 1.00 94.38 92 PHE A CA 1
ATOM 669 C C . PHE A 1 92 ? 6.557 -8.444 -16.579 1.00 94.38 92 PHE A C 1
ATOM 671 O O . PHE A 1 92 ? 7.757 -8.529 -16.846 1.00 94.38 92 PHE A O 1
ATOM 678 N N . VAL A 1 93 ? 5.605 -8.862 -17.411 1.00 92.69 93 VAL A N 1
ATOM 679 C CA . VAL A 1 93 ? 5.834 -9.411 -18.751 1.00 92.69 93 VAL A CA 1
ATOM 680 C C . VAL A 1 93 ? 5.873 -8.312 -19.811 1.00 92.69 93 VAL A C 1
ATOM 682 O O . VAL A 1 93 ? 6.870 -8.248 -20.527 1.00 92.69 93 VAL A O 1
ATOM 685 N N . HIS A 1 94 ? 4.834 -7.474 -19.914 1.00 90.56 94 HIS A N 1
ATOM 686 C CA . HIS A 1 94 ? 4.790 -6.372 -20.891 1.00 90.56 94 HIS A CA 1
ATOM 687 C C . HIS A 1 94 ? 4.781 -5.006 -20.202 1.00 90.56 94 HIS A C 1
ATOM 689 O O . HIS A 1 94 ? 5.664 -4.188 -20.454 1.00 90.56 94 HIS A O 1
ATOM 695 N N . GLN A 1 95 ? 3.861 -4.803 -19.258 1.00 90.19 95 GLN A N 1
ATOM 696 C CA . GLN A 1 95 ? 3.710 -3.548 -18.517 1.00 90.19 95 GLN A CA 1
ATOM 697 C C . GLN A 1 95 ? 3.425 -3.791 -17.034 1.00 90.19 95 GLN A C 1
ATOM 699 O O . GLN A 1 95 ? 3.136 -4.911 -16.628 1.00 90.19 95 GLN A O 1
ATOM 704 N N . ASP A 1 96 ? 3.505 -2.756 -16.201 1.00 91.62 96 ASP A N 1
ATOM 705 C CA . ASP A 1 96 ? 3.254 -2.894 -14.765 1.00 91.62 96 ASP A CA 1
ATOM 706 C C . ASP A 1 96 ? 1.769 -3.230 -14.495 1.00 91.62 96 ASP A C 1
ATOM 708 O O . ASP A 1 96 ? 0.878 -2.422 -14.763 1.00 91.62 96 ASP A O 1
ATOM 712 N N . LEU A 1 97 ? 1.494 -4.430 -13.959 1.00 95.62 97 LEU A N 1
ATOM 713 C CA . LEU A 1 97 ? 0.129 -4.878 -13.645 1.00 95.62 97 LEU A CA 1
ATOM 714 C C . LEU A 1 97 ? -0.567 -3.929 -12.667 1.00 95.62 97 LEU A C 1
ATOM 716 O O . LEU A 1 97 ? -1.765 -3.692 -12.799 1.00 95.62 97 LEU A O 1
ATOM 720 N N . ASN A 1 98 ? 0.177 -3.325 -11.737 1.00 94.12 98 ASN A N 1
ATOM 721 C CA . ASN A 1 98 ? -0.371 -2.384 -10.765 1.00 94.12 98 ASN A CA 1
ATOM 722 C C . ASN A 1 98 ? -0.622 -0.984 -11.363 1.00 94.12 98 ASN A C 1
ATOM 724 O O . ASN A 1 98 ? -0.686 0.013 -10.646 1.00 94.12 98 ASN A O 1
ATOM 728 N N . ARG A 1 99 ? -0.701 -0.891 -12.696 1.00 93.31 99 ARG A N 1
ATOM 729 C CA . ARG A 1 99 ? -1.162 0.267 -13.477 1.00 93.31 99 ARG A CA 1
ATOM 730 C C . ARG A 1 99 ? -2.332 -0.079 -14.403 1.00 93.31 99 ARG A C 1
ATOM 732 O O . ARG A 1 99 ? -2.717 0.746 -15.221 1.00 93.31 99 ARG A O 1
ATOM 739 N N . CYS A 1 100 ? -2.877 -1.292 -14.295 1.00 93.50 100 CYS A N 1
ATOM 740 C CA . CYS A 1 100 ? -3.872 -1.829 -15.224 1.00 93.50 100 CYS A CA 1
ATOM 741 C C . CYS A 1 100 ? -5.282 -1.963 -14.615 1.00 93.50 100 CYS A C 1
ATOM 743 O O . CYS A 1 100 ? -6.196 -2.401 -15.316 1.00 93.50 100 CYS A O 1
ATOM 745 N N . PHE A 1 101 ? -5.483 -1.636 -13.330 1.00 93.94 101 PHE A N 1
ATOM 746 C CA . PHE A 1 101 ? -6.770 -1.805 -12.637 1.00 93.94 101 PHE A CA 1
ATOM 747 C C . PHE A 1 101 ? -7.728 -0.647 -12.924 1.00 93.94 101 PHE A C 1
ATOM 749 O O . PHE A 1 101 ? -8.065 0.143 -12.052 1.00 93.94 101 PHE A O 1
ATOM 756 N N . GLN A 1 102 ? -8.153 -0.536 -14.177 1.00 87.00 102 GLN A N 1
ATOM 757 C CA . GLN A 1 102 ? -9.159 0.425 -14.615 1.00 87.00 102 GLN A CA 1
ATOM 758 C C . GLN A 1 102 ? -10.187 -0.281 -15.495 1.00 87.00 102 GLN A C 1
ATOM 760 O O . GLN A 1 102 ? -9.859 -1.196 -16.261 1.00 87.00 102 GLN A O 1
ATOM 765 N N . GLU A 1 103 ? -11.441 0.150 -15.394 1.00 79.62 103 GLU A N 1
ATOM 766 C CA . GLU A 1 103 ? -12.479 -0.322 -16.301 1.00 79.62 103 GLU A CA 1
ATOM 767 C C . GLU A 1 103 ? -12.184 0.167 -17.721 1.00 79.62 103 GLU A C 1
ATOM 769 O O . GLU A 1 103 ? -11.855 1.330 -17.955 1.00 79.62 103 GLU A O 1
ATOM 774 N N . VAL A 1 104 ? -12.285 -0.738 -18.690 1.00 68.25 104 VAL A N 1
ATOM 775 C CA . VAL A 1 104 ? -12.094 -0.393 -20.098 1.00 68.25 104 VAL A CA 1
ATOM 776 C C . VAL A 1 104 ? -13.419 0.158 -20.606 1.00 68.25 104 VAL A C 1
ATOM 778 O O . VAL A 1 104 ? -14.394 -0.579 -20.726 1.00 68.25 104 VAL A O 1
ATOM 781 N N . VAL A 1 105 ? -13.467 1.457 -20.895 1.00 57.03 105 VAL A N 1
ATOM 782 C CA . VAL A 1 105 ? -14.640 2.090 -21.510 1.00 57.03 105 VAL A CA 1
ATOM 783 C C . VAL A 1 105 ? -14.674 1.708 -22.997 1.00 57.03 105 VAL A C 1
ATOM 785 O O . VAL A 1 105 ? -13.879 2.223 -23.781 1.00 57.03 105 VAL A O 1
ATOM 788 N N . GLY A 1 106 ? -15.556 0.784 -23.396 1.00 57.09 106 GLY A N 1
ATOM 789 C CA . GLY A 1 106 ? -15.679 0.319 -24.787 1.00 57.09 106 GLY A CA 1
ATOM 790 C C . GLY A 1 106 ? -16.370 -1.044 -24.948 1.00 57.09 106 GLY A C 1
ATOM 791 O O . GLY A 1 106 ? -16.803 -1.638 -23.965 1.00 57.09 106 GLY A O 1
ATOM 792 N N . ASP A 1 107 ? -16.500 -1.516 -26.197 1.00 46.25 107 ASP A N 1
ATOM 793 C CA . ASP A 1 107 ? -17.190 -2.767 -26.572 1.00 46.25 107 ASP A CA 1
ATOM 794 C C . ASP A 1 107 ? -16.639 -3.994 -25.795 1.00 46.25 107 ASP A C 1
ATOM 796 O O . ASP A 1 107 ? -15.430 -4.240 -25.828 1.00 46.25 107 ASP A O 1
ATOM 800 N N . PRO A 1 108 ? -17.492 -4.772 -25.093 1.00 47.56 108 PRO A N 1
ATOM 801 C CA . PRO A 1 108 ? -17.103 -5.940 -24.293 1.00 47.56 108 PRO A CA 1
ATOM 802 C C . PRO A 1 108 ? -16.584 -7.136 -25.106 1.00 47.56 108 PRO A C 1
ATOM 804 O O . PRO A 1 108 ? -16.130 -8.124 -24.517 1.00 47.56 108 PRO A O 1
ATOM 807 N N . ALA A 1 109 ? -16.628 -7.088 -26.440 1.00 52.22 109 ALA A N 1
ATOM 808 C CA . ALA A 1 109 ? -15.868 -8.015 -27.264 1.00 52.22 109 ALA A CA 1
ATOM 809 C C . ALA A 1 109 ? -14.367 -7.759 -27.051 1.00 52.22 109 ALA A C 1
ATOM 811 O O . ALA A 1 109 ? -13.808 -6.879 -27.696 1.00 52.22 109 ALA A O 1
ATOM 812 N N . MET A 1 110 ? -13.747 -8.516 -26.126 1.00 50.78 110 MET A N 1
ATOM 813 C CA . MET A 1 110 ? -12.293 -8.627 -25.887 1.00 50.78 110 MET A CA 1
ATOM 814 C C . MET A 1 110 ? -11.492 -8.023 -27.050 1.00 50.78 110 MET A C 1
ATOM 816 O O . MET A 1 110 ? -11.379 -8.687 -28.088 1.00 50.78 110 MET A O 1
ATOM 820 N N . PRO A 1 111 ? -10.980 -6.781 -26.942 1.00 48.47 111 PRO A N 1
ATOM 821 C CA . PRO A 1 111 ? -10.261 -6.194 -28.054 1.00 48.47 111 PRO A CA 1
ATOM 822 C C . PRO A 1 111 ? -9.052 -7.085 -28.339 1.00 48.47 111 PRO A C 1
ATOM 824 O O . PRO A 1 111 ? -8.179 -7.262 -27.485 1.00 48.47 111 PRO A O 1
ATOM 827 N N . LEU A 1 112 ? -9.032 -7.708 -29.521 1.00 49.44 112 LEU A N 1
ATOM 828 C CA . LEU A 1 112 ? -7.871 -8.444 -30.009 1.00 49.44 112 LEU A CA 1
ATOM 829 C C . LEU A 1 112 ? -6.634 -7.550 -29.836 1.00 49.44 112 LEU A C 1
ATOM 831 O O . LEU A 1 112 ? -6.595 -6.450 -30.380 1.00 49.44 112 LEU A O 1
ATOM 835 N N . GLY A 1 113 ? -5.633 -8.024 -29.089 1.00 58.44 113 GLY A N 1
ATOM 836 C CA . GLY A 1 113 ? -4.361 -7.315 -28.916 1.00 58.44 113 GLY A CA 1
ATOM 837 C C . GLY A 1 113 ? -4.115 -6.665 -27.551 1.00 58.44 113 GLY A C 1
ATOM 838 O O . GLY A 1 113 ? -3.134 -5.939 -27.427 1.00 58.44 113 GLY A O 1
ATOM 839 N N . MET A 1 114 ? -4.932 -6.921 -26.520 1.00 68.00 114 MET A N 1
ATOM 840 C CA . MET A 1 114 ? -4.560 -6.523 -25.156 1.00 68.00 114 MET A CA 1
ATOM 841 C C . MET A 1 114 ? -3.266 -7.205 -24.695 1.00 68.00 114 MET A C 1
ATOM 843 O O . MET A 1 114 ? -3.114 -8.425 -24.805 1.00 68.00 114 MET A O 1
ATOM 847 N N . GLU A 1 115 ? -2.362 -6.422 -24.107 1.00 85.12 115 GLU A N 1
ATOM 848 C CA . GLU A 1 115 ? -1.200 -6.965 -23.412 1.00 85.12 115 GLU A CA 1
ATOM 849 C C . GLU A 1 115 ? -1.629 -7.831 -22.216 1.00 85.12 115 GLU A C 1
ATOM 851 O O . GLU A 1 115 ? -2.720 -7.681 -21.647 1.00 85.12 115 GLU A O 1
ATOM 856 N N . HIS A 1 116 ? -0.754 -8.765 -21.833 1.00 91.75 116 HIS A N 1
ATOM 857 C CA . HIS A 1 116 ? -1.033 -9.762 -20.792 1.00 91.75 116 HIS A CA 1
ATOM 858 C C . HIS A 1 116 ? -1.535 -9.133 -19.486 1.00 91.75 116 HIS A C 1
ATOM 860 O O . HI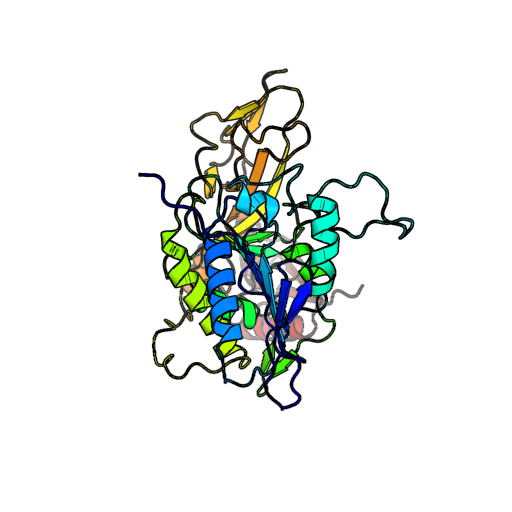S A 1 116 ? -2.548 -9.577 -18.948 1.00 91.75 116 HIS A O 1
ATOM 866 N N . GLU A 1 117 ? -0.870 -8.094 -18.981 1.00 94.75 117 GLU A N 1
ATOM 867 C CA . GLU A 1 117 ? -1.244 -7.464 -17.714 1.00 94.75 117 GLU A CA 1
ATOM 868 C C . GLU A 1 117 ? -2.610 -6.777 -17.749 1.00 94.75 117 GLU A C 1
ATOM 870 O O . GLU A 1 117 ? -3.361 -6.888 -16.781 1.00 94.75 117 GLU A O 1
ATOM 875 N N . GLN A 1 118 ? -2.988 -6.167 -18.873 1.00 91.88 118 GLN A N 1
ATOM 876 C CA . GLN A 1 118 ? -4.316 -5.574 -19.017 1.00 91.88 118 GLN A CA 1
ATOM 877 C C . GLN A 1 118 ? -5.405 -6.650 -18.935 1.00 91.88 118 GLN A C 1
ATOM 879 O O . GLN A 1 118 ? -6.369 -6.517 -18.180 1.00 91.88 118 GLN A O 1
ATOM 884 N N . SER A 1 119 ? -5.206 -7.766 -19.643 1.00 91.31 119 SER A N 1
ATOM 885 C CA . SER A 1 119 ? -6.104 -8.926 -19.579 1.00 91.31 119 SER A CA 1
ATOM 886 C C . SER A 1 119 ? -6.138 -9.531 -18.173 1.00 91.31 119 SER A C 1
ATOM 888 O O . SER A 1 119 ? -7.188 -9.946 -17.682 1.00 91.31 119 SER A O 1
ATOM 890 N N . ARG A 1 120 ? -4.988 -9.566 -17.490 1.00 94.75 120 ARG A N 1
ATOM 891 C CA . ARG A 1 120 ? -4.885 -10.101 -16.133 1.00 94.75 120 ARG A CA 1
ATOM 892 C C . ARG A 1 120 ? -5.638 -9.246 -15.117 1.00 94.75 120 ARG A C 1
ATOM 894 O O . ARG A 1 120 ? -6.307 -9.818 -14.260 1.00 94.75 120 ARG A O 1
ATOM 901 N N . ALA A 1 121 ? -5.581 -7.921 -15.226 1.00 95.38 121 ALA A N 1
ATOM 902 C CA . ALA A 1 121 ? -6.356 -7.029 -14.369 1.00 95.38 121 ALA A CA 1
ATOM 903 C C . ALA A 1 121 ? -7.864 -7.303 -14.497 1.00 95.38 121 ALA A C 1
ATOM 905 O O . ALA A 1 121 ? -8.537 -7.435 -13.477 1.00 95.38 121 ALA A O 1
ATOM 906 N N . GLN A 1 122 ? -8.383 -7.513 -15.717 1.00 92.88 122 GLN A N 1
ATOM 907 C CA . GLN A 1 122 ? -9.799 -7.865 -15.939 1.00 92.88 122 GLN A CA 1
ATOM 908 C C . GLN A 1 122 ? -10.215 -9.167 -15.238 1.00 92.88 122 GLN A C 1
ATOM 910 O O . GLN A 1 122 ? -11.344 -9.287 -14.770 1.00 92.88 122 GLN A O 1
ATOM 915 N N . VAL A 1 123 ? -9.300 -10.134 -15.120 1.00 94.31 123 VAL A N 1
ATOM 916 C CA . VAL A 1 123 ? -9.546 -11.388 -14.388 1.00 94.31 123 VAL A CA 1
ATOM 917 C C . VAL A 1 123 ? -9.595 -11.168 -12.871 1.00 94.31 123 VAL A C 1
ATOM 919 O O . VAL A 1 123 ? -10.357 -11.842 -12.182 1.00 94.31 123 VAL A O 1
ATOM 922 N N . LEU A 1 124 ? -8.787 -10.248 -12.339 1.00 97.12 124 LEU A N 1
ATOM 923 C CA . LEU A 1 124 ? -8.684 -9.988 -10.898 1.00 97.12 124 LEU A CA 1
ATOM 924 C C . LEU A 1 124 ? -9.779 -9.043 -10.386 1.00 97.12 124 LEU A C 1
ATOM 926 O O . LEU A 1 124 ? -10.305 -9.256 -9.296 1.00 97.12 124 LEU A O 1
ATOM 930 N N . MET A 1 125 ? -10.144 -8.026 -11.170 1.00 96.00 125 MET A N 1
ATOM 931 C CA . MET A 1 125 ? -11.056 -6.948 -10.771 1.00 96.00 125 MET A CA 1
ATOM 932 C C . MET A 1 125 ? -12.403 -7.409 -10.182 1.00 96.00 125 MET A C 1
ATOM 934 O O . MET A 1 125 ? -12.815 -6.830 -9.176 1.00 96.00 125 MET A O 1
ATOM 938 N N . PRO A 1 126 ? -13.089 -8.452 -10.696 1.00 95.44 126 PRO A N 1
ATOM 939 C CA . PRO A 1 126 ? -14.321 -8.953 -10.079 1.00 95.44 126 PRO A CA 1
ATOM 940 C C . PRO A 1 126 ? -14.151 -9.390 -8.617 1.00 95.44 126 PRO A C 1
ATOM 942 O O . PRO A 1 126 ? -15.070 -9.230 -7.817 1.00 95.44 126 PRO A O 1
ATOM 945 N N . SER A 1 127 ? -12.974 -9.905 -8.258 1.00 96.31 127 SER A N 1
ATOM 946 C CA . SER A 1 127 ? -12.641 -10.319 -6.892 1.00 96.31 127 SER A CA 1
ATOM 947 C C . SER A 1 127 ? -12.220 -9.162 -5.984 1.00 96.31 127 SER A C 1
ATOM 949 O O . SER A 1 127 ? -12.108 -9.366 -4.781 1.00 96.31 127 SER A O 1
ATOM 951 N N . LEU A 1 128 ? -11.995 -7.967 -6.538 1.00 96.12 128 LEU A N 1
ATOM 952 C CA . LEU A 1 128 ? -11.606 -6.769 -5.787 1.00 96.12 128 LEU A CA 1
ATOM 953 C C . LEU A 1 128 ? -12.789 -5.838 -5.473 1.00 96.12 128 LEU A C 1
ATOM 955 O O . LEU A 1 128 ? -12.634 -4.885 -4.716 1.00 96.12 128 LEU A O 1
ATOM 959 N N . ARG A 1 129 ? -13.980 -6.105 -6.028 1.00 93.75 129 ARG A N 1
ATOM 960 C CA . ARG A 1 129 ? -15.184 -5.292 -5.796 1.00 93.75 129 ARG A CA 1
ATOM 961 C C . ARG A 1 129 ? -15.904 -5.687 -4.510 1.00 93.75 129 ARG A C 1
ATOM 963 O O . ARG A 1 129 ? -16.154 -6.873 -4.275 1.00 93.75 129 ARG A O 1
ATOM 970 N N . GLY A 1 130 ? -16.337 -4.692 -3.735 1.00 91.56 130 GLY A N 1
ATOM 971 C CA . GLY A 1 130 ? -17.150 -4.881 -2.533 1.00 91.56 130 GLY A CA 1
ATOM 972 C C . GLY A 1 130 ? -16.442 -5.691 -1.449 1.00 91.56 130 GLY A C 1
ATOM 973 O O . GLY A 1 130 ? -17.094 -6.485 -0.771 1.00 91.56 130 GLY A O 1
ATOM 974 N N . LEU A 1 131 ? -15.117 -5.560 -1.364 1.00 92.75 131 LEU A N 1
ATOM 975 C CA . LEU A 1 131 ? -14.308 -6.143 -0.300 1.00 92.75 131 LEU A CA 1
ATOM 976 C C . LEU A 1 131 ? -14.417 -5.292 0.963 1.00 92.75 131 LEU A C 1
ATOM 978 O O . LEU A 1 131 ? -14.360 -4.063 0.885 1.00 92.75 131 LEU A O 1
ATOM 982 N N . ASP A 1 132 ? -14.502 -5.954 2.112 1.00 89.75 132 ASP A N 1
ATOM 983 C CA . ASP A 1 132 ? -14.307 -5.308 3.407 1.00 89.75 132 ASP A CA 1
ATOM 984 C C . ASP A 1 132 ? -12.804 -5.131 3.676 1.00 89.75 132 ASP A C 1
ATOM 986 O O . ASP A 1 132 ? -12.393 -4.117 4.228 1.00 89.75 132 ASP A O 1
ATOM 990 N N . VAL A 1 133 ? -11.957 -6.077 3.252 1.00 92.12 133 VAL A N 1
ATOM 991 C CA . VAL A 1 133 ? -10.500 -5.968 3.424 1.00 92.12 133 VAL A CA 1
ATOM 992 C C . VAL A 1 133 ? -9.748 -6.439 2.183 1.00 92.12 133 VAL A C 1
ATOM 994 O O . VAL A 1 133 ? -10.031 -7.508 1.644 1.00 92.12 133 VAL A O 1
ATOM 997 N N . LEU A 1 134 ? -8.742 -5.677 1.760 1.00 96.19 134 LEU A N 1
ATOM 998 C CA . LEU A 1 134 ? -7.728 -6.104 0.800 1.00 96.19 134 LEU A CA 1
ATOM 999 C C . LEU A 1 134 ? -6.338 -5.970 1.417 1.00 96.19 134 LEU A C 1
ATOM 1001 O O . LEU A 1 134 ? -5.958 -4.897 1.884 1.00 96.19 134 LEU A O 1
ATOM 1005 N N . LEU A 1 135 ? -5.571 -7.053 1.339 1.00 97.31 135 LEU A N 1
ATOM 1006 C CA . LEU A 1 135 ? -4.150 -7.096 1.653 1.00 97.31 135 LEU A CA 1
ATOM 1007 C C . LEU A 1 135 ? -3.377 -7.390 0.362 1.00 97.31 135 LEU A C 1
ATOM 1009 O O . LEU A 1 135 ? -3.278 -8.547 -0.052 1.00 97.31 135 LEU A O 1
ATOM 1013 N N . ASP A 1 136 ? -2.850 -6.351 -0.284 1.00 98.00 136 ASP A N 1
ATOM 1014 C CA . ASP A 1 136 ? -1.975 -6.474 -1.453 1.00 98.00 136 ASP A CA 1
ATOM 1015 C C . ASP A 1 136 ? -0.507 -6.491 -1.003 1.00 98.00 136 ASP A C 1
ATOM 1017 O O . ASP A 1 136 ? 0.009 -5.519 -0.447 1.00 98.00 136 ASP A O 1
ATOM 1021 N N . LEU A 1 137 ? 0.156 -7.638 -1.162 1.00 98.00 137 LEU A N 1
ATOM 1022 C CA . LEU A 1 137 ? 1.473 -7.911 -0.593 1.00 98.00 137 LEU A CA 1
ATOM 1023 C C . LEU A 1 137 ? 2.583 -7.663 -1.617 1.00 98.00 137 LEU A C 1
ATOM 1025 O O . LEU A 1 137 ? 2.753 -8.418 -2.582 1.00 98.00 137 LEU A O 1
ATOM 1029 N N . HIS A 1 138 ? 3.402 -6.660 -1.319 1.00 97.50 138 HIS A N 1
ATOM 1030 C CA . HIS A 1 138 ? 4.442 -6.111 -2.173 1.00 97.50 138 HIS A CA 1
ATOM 1031 C C . HIS A 1 138 ? 5.830 -6.105 -1.516 1.00 97.50 138 HIS A C 1
ATOM 1033 O O . HIS A 1 138 ? 6.023 -6.434 -0.335 1.00 97.50 138 HIS A O 1
ATOM 1039 N N . ALA A 1 139 ? 6.833 -5.764 -2.320 1.00 95.44 139 ALA A N 1
ATOM 1040 C CA . ALA A 1 139 ? 8.177 -5.457 -1.858 1.00 95.44 139 ALA A CA 1
ATOM 1041 C C . ALA A 1 139 ? 8.831 -4.380 -2.739 1.00 95.44 139 ALA A C 1
ATOM 1043 O O . ALA A 1 139 ? 8.643 -4.320 -3.953 1.00 95.44 139 ALA A O 1
ATOM 1044 N N . THR A 1 140 ? 9.700 -3.568 -2.150 1.00 93.81 140 THR A N 1
ATOM 1045 C CA . THR A 1 140 ? 10.352 -2.458 -2.829 1.00 93.81 140 THR A CA 1
ATOM 1046 C C . THR A 1 140 ? 11.510 -2.919 -3.715 1.00 93.81 140 THR A C 1
ATOM 1048 O O . THR A 1 140 ? 12.248 -3.858 -3.419 1.00 93.81 140 THR A O 1
ATOM 1051 N N . ASN A 1 141 ? 11.752 -2.190 -4.806 1.00 89.50 141 ASN A N 1
ATOM 1052 C CA . ASN A 1 141 ? 12.916 -2.396 -5.680 1.00 89.50 141 ASN A CA 1
ATOM 1053 C C . ASN A 1 141 ? 14.200 -1.706 -5.174 1.00 89.50 141 ASN A C 1
ATOM 1055 O O . ASN A 1 141 ? 15.295 -1.978 -5.667 1.00 89.50 141 ASN A O 1
ATOM 1059 N N . LYS A 1 142 ? 14.061 -0.787 -4.219 1.00 91.88 142 LYS A N 1
ATOM 1060 C CA . LYS A 1 142 ? 15.136 -0.045 -3.557 1.00 91.88 142 LYS A CA 1
ATOM 1061 C C . LYS A 1 142 ? 15.117 -0.343 -2.062 1.00 91.88 142 LYS A C 1
ATOM 1063 O O . LYS A 1 142 ? 14.036 -0.631 -1.546 1.00 91.88 142 LYS A O 1
ATOM 1068 N N . PRO A 1 143 ? 16.258 -0.251 -1.356 1.00 94.62 143 PRO A N 1
ATOM 1069 C CA . PRO A 1 143 ? 16.303 -0.441 0.088 1.00 94.62 143 PRO A CA 1
ATOM 1070 C C . PRO A 1 143 ? 15.218 0.370 0.808 1.00 94.62 143 PRO A C 1
ATOM 1072 O O . PRO A 1 143 ? 14.972 1.533 0.476 1.00 94.62 143 PRO A O 1
ATOM 1075 N N . SER A 1 144 ? 14.536 -0.275 1.750 1.00 93.69 144 SER A N 1
ATOM 1076 C CA . SER A 1 144 ? 13.498 0.322 2.589 1.00 93.69 144 SER A CA 1
ATOM 1077 C C . SER A 1 144 ? 13.297 -0.530 3.835 1.00 93.69 144 SER A C 1
ATOM 1079 O O . SER A 1 144 ? 13.411 -1.755 3.769 1.00 93.69 144 SER A O 1
ATOM 1081 N N . LYS A 1 145 ? 12.932 0.108 4.951 1.00 93.50 145 LYS A N 1
ATOM 1082 C CA . LYS A 1 145 ? 12.212 -0.597 6.019 1.00 93.50 145 LYS A CA 1
ATOM 1083 C C . LYS A 1 145 ? 10.807 -0.968 5.516 1.00 93.50 145 LYS A C 1
ATOM 1085 O O . LYS A 1 145 ? 10.327 -0.304 4.592 1.00 93.50 145 LYS A O 1
ATOM 1090 N N . PRO A 1 146 ? 10.145 -1.983 6.094 1.00 94.50 146 PRO A N 1
ATOM 1091 C CA . PRO A 1 146 ? 8.773 -2.302 5.730 1.00 94.50 146 PRO A CA 1
ATOM 1092 C C . PRO A 1 146 ? 7.811 -1.162 6.078 1.00 94.50 146 PRO A C 1
ATOM 1094 O O . PRO A 1 146 ? 7.982 -0.501 7.107 1.00 94.50 146 PRO A O 1
ATOM 1097 N N . PHE A 1 147 ? 6.793 -0.959 5.248 1.00 95.38 147 PHE A N 1
ATOM 1098 C CA . PHE A 1 147 ? 5.761 0.054 5.463 1.00 95.38 147 PHE A CA 1
ATOM 1099 C C . PHE A 1 147 ? 4.423 -0.379 4.868 1.00 95.38 147 PHE A C 1
ATOM 1101 O O . PHE A 1 147 ? 4.370 -1.231 3.985 1.00 95.38 147 PHE A O 1
ATOM 1108 N N . ALA A 1 148 ? 3.338 0.217 5.349 1.00 94.44 148 ALA A N 1
ATOM 1109 C CA . ALA A 1 148 ? 2.017 0.052 4.755 1.00 94.44 148 ALA A CA 1
ATOM 1110 C C . ALA A 1 148 ? 1.626 1.327 4.012 1.00 94.44 148 ALA A C 1
ATOM 1112 O O . ALA A 1 148 ? 1.762 2.427 4.549 1.00 94.44 148 ALA A O 1
ATOM 1113 N N . ARG A 1 149 ? 1.136 1.177 2.784 1.00 94.50 149 ARG A N 1
ATOM 1114 C CA . ARG A 1 149 ? 0.535 2.252 2.005 1.00 94.50 149 ARG A CA 1
ATOM 1115 C C . ARG A 1 149 ? -0.983 2.160 2.109 1.00 94.50 149 ARG A C 1
ATOM 1117 O O . ARG A 1 149 ? -1.542 1.084 1.906 1.00 94.50 149 ARG A O 1
ATOM 1124 N N . LEU A 1 150 ? -1.622 3.285 2.419 1.00 92.06 150 LEU A N 1
ATOM 1125 C CA . LEU A 1 150 ? -3.073 3.406 2.564 1.00 92.06 150 LEU A CA 1
ATOM 1126 C C . LEU A 1 150 ? -3.604 4.441 1.552 1.00 92.06 150 LEU A C 1
ATOM 1128 O O . LEU A 1 150 ? -3.135 5.586 1.573 1.00 92.06 150 LEU A O 1
ATOM 1132 N N . PRO A 1 151 ? -4.545 4.069 0.661 1.00 90.25 151 PRO A N 1
ATOM 1133 C CA . PRO A 1 151 ? -5.195 5.009 -0.241 1.00 90.25 151 PRO A CA 1
ATOM 1134 C C . PRO A 1 151 ? -6.259 5.849 0.474 1.00 90.25 151 PRO A C 1
ATOM 1136 O O . PRO A 1 151 ? -6.842 5.443 1.485 1.00 90.25 151 PRO A O 1
ATOM 1139 N N . GLY A 1 152 ? -6.578 6.994 -0.127 1.00 82.69 152 GLY A N 1
ATOM 1140 C CA . GLY A 1 152 ? -7.702 7.831 0.279 1.00 82.69 152 GLY A CA 1
ATOM 1141 C C . GLY A 1 152 ? -7.383 8.789 1.432 1.00 82.69 152 GLY A C 1
ATOM 1142 O O . GLY A 1 152 ? -6.318 8.713 2.054 1.00 82.69 152 GLY A O 1
ATOM 1143 N N . PRO A 1 153 ? -8.286 9.746 1.696 1.00 69.94 153 PRO A N 1
ATOM 1144 C CA . PRO A 1 153 ? -7.987 10.891 2.538 1.00 69.94 153 PRO A CA 1
ATOM 1145 C C . PRO A 1 153 ? -7.679 10.493 3.984 1.00 69.94 153 PRO A C 1
ATOM 1147 O O . PRO A 1 153 ? -8.319 9.621 4.582 1.00 69.94 153 PRO A O 1
ATOM 1150 N N . VAL A 1 154 ? -6.699 11.195 4.555 1.00 65.00 154 VAL A N 1
ATOM 1151 C CA . VAL A 1 154 ? -6.410 11.178 5.996 1.00 65.00 154 VAL A CA 1
ATOM 1152 C C . VAL A 1 154 ? -7.411 12.061 6.744 1.00 65.00 154 VAL A C 1
ATOM 1154 O O . VAL A 1 154 ? -7.870 11.717 7.833 1.00 65.00 154 VAL A O 1
ATOM 1157 N N . ALA A 1 155 ? -7.772 13.198 6.141 1.00 55.81 155 ALA A N 1
ATOM 1158 C CA . ALA A 1 155 ? -8.715 14.156 6.699 1.00 55.81 155 ALA A CA 1
ATOM 1159 C C . ALA A 1 155 ? -10.127 13.554 6.814 1.00 55.81 155 ALA A C 1
ATOM 1161 O O . ALA A 1 155 ? -10.610 12.892 5.899 1.00 55.81 155 ALA A O 1
ATOM 1162 N N . GLY A 1 156 ? -10.794 13.797 7.946 1.00 51.78 156 GLY A N 1
ATOM 1163 C CA . GLY A 1 156 ? -12.163 13.332 8.202 1.00 51.78 156 GLY A CA 1
ATOM 1164 C C . GLY A 1 156 ? -12.280 11.914 8.773 1.00 51.78 156 GLY A C 1
ATOM 1165 O O . GLY A 1 156 ? -13.384 11.493 9.123 1.00 51.78 156 GLY A O 1
ATOM 1166 N N . ARG A 1 157 ? -11.171 11.178 8.934 1.00 63.09 157 ARG A N 1
ATOM 1167 C CA . ARG A 1 157 ? -11.183 9.903 9.663 1.00 63.09 157 ARG A CA 1
ATOM 1168 C C . ARG A 1 157 ? -11.431 10.159 11.157 1.00 63.09 157 ARG A C 1
ATOM 1170 O O . ARG A 1 157 ? -10.697 10.910 11.792 1.00 63.09 157 ARG A O 1
ATOM 1177 N N . LYS A 1 158 ? -12.471 9.526 11.722 1.00 52.31 158 LYS A N 1
ATOM 1178 C CA . LYS A 1 158 ? -12.789 9.591 13.166 1.00 52.31 158 LYS A CA 1
ATOM 1179 C C . LYS A 1 158 ? -11.765 8.844 14.030 1.00 52.31 158 LYS A C 1
ATOM 1181 O O . LYS A 1 158 ? -11.569 9.198 15.187 1.00 52.31 158 LYS A O 1
ATOM 1186 N N . GLU A 1 159 ? -11.125 7.824 13.463 1.00 57.91 159 GLU A N 1
ATOM 1187 C CA . GLU A 1 159 ? -10.088 7.007 14.098 1.00 57.91 159 GLU A CA 1
ATOM 1188 C C . GLU A 1 159 ? -8.808 7.002 13.251 1.00 57.91 159 GLU A C 1
ATOM 1190 O O . GLU A 1 159 ? -8.853 7.215 12.040 1.00 57.91 159 GLU A O 1
ATOM 1195 N N . ARG A 1 160 ? -7.659 6.722 13.885 1.00 60.88 160 ARG A N 1
ATOM 1196 C CA . ARG A 1 160 ? -6.331 6.703 13.234 1.00 60.88 160 ARG A CA 1
ATOM 1197 C C . ARG A 1 160 ? -6.250 5.689 12.093 1.00 60.88 160 ARG A C 1
ATOM 1199 O O . ARG A 1 160 ? -5.647 5.963 11.062 1.00 60.88 160 ARG A O 1
ATOM 1206 N N . PHE A 1 161 ? -6.852 4.526 12.309 1.00 66.06 161 PHE A N 1
ATOM 1207 C CA . PHE A 1 161 ? -6.942 3.423 11.365 1.00 66.06 161 PHE A CA 1
ATOM 1208 C C . PHE A 1 161 ? -8.376 2.906 11.386 1.00 66.06 161 PHE A C 1
ATOM 1210 O O . PHE A 1 161 ? -8.980 2.852 12.457 1.00 66.06 161 PHE A O 1
ATOM 1217 N N . ALA A 1 162 ? -8.898 2.483 10.238 1.00 65.69 162 ALA A N 1
ATOM 1218 C CA . ALA A 1 162 ? -10.099 1.657 10.200 1.00 65.69 162 ALA A CA 1
ATOM 1219 C C . ALA A 1 162 ? -9.888 0.389 11.051 1.00 65.69 162 ALA A C 1
ATOM 1221 O O . ALA A 1 162 ? -8.759 -0.081 11.214 1.00 65.69 162 ALA A O 1
ATOM 1222 N N . SER A 1 163 ? -10.962 -0.202 11.579 1.00 65.62 163 SER A N 1
ATOM 1223 C CA . SER A 1 163 ? -10.867 -1.379 12.455 1.00 65.62 163 SER A CA 1
ATOM 1224 C C . SER A 1 163 ? -10.073 -2.528 11.816 1.00 65.62 163 SER A C 1
ATOM 1226 O O . SER A 1 163 ? -9.200 -3.099 12.469 1.00 65.62 163 SER A O 1
ATOM 1228 N N . ALA A 1 164 ? -10.269 -2.795 10.522 1.00 67.06 164 ALA A N 1
ATOM 1229 C CA . ALA A 1 164 ? -9.497 -3.801 9.794 1.00 67.06 164 ALA A CA 1
ATOM 1230 C C . ALA A 1 164 ? -8.042 -3.385 9.476 1.00 67.06 164 ALA A C 1
ATOM 1232 O O . ALA A 1 164 ? -7.142 -4.223 9.558 1.00 67.06 164 ALA A O 1
ATOM 1233 N N . GLU A 1 165 ? -7.776 -2.102 9.186 1.00 75.69 165 GLU A N 1
ATOM 1234 C CA . GLU A 1 165 ? -6.402 -1.583 9.048 1.00 75.69 165 GLU A CA 1
ATOM 1235 C C . GLU A 1 165 ? -5.627 -1.800 10.351 1.00 75.69 165 GLU A C 1
ATOM 1237 O O . GLU A 1 165 ? -4.518 -2.334 10.347 1.00 75.69 165 GLU A O 1
ATOM 1242 N N . ARG A 1 166 ? -6.253 -1.453 11.483 1.00 74.12 166 ARG A N 1
ATOM 1243 C CA . ARG A 1 166 ? -5.703 -1.634 12.824 1.00 74.12 166 ARG A CA 1
ATOM 1244 C C . ARG A 1 166 ? -5.299 -3.085 13.036 1.00 74.12 166 ARG A C 1
ATOM 1246 O O . ARG A 1 166 ? -4.142 -3.326 13.358 1.00 74.12 166 ARG A O 1
ATOM 1253 N N . VAL A 1 167 ? -6.217 -4.026 12.819 1.00 70.44 167 VAL A N 1
ATOM 1254 C CA . VAL A 1 167 ? -5.999 -5.469 13.009 1.00 70.44 167 VAL A CA 1
ATOM 1255 C C . VAL A 1 167 ? -4.761 -5.963 12.257 1.00 70.44 167 VAL A C 1
ATOM 1257 O O . VAL A 1 167 ? -3.865 -6.547 12.868 1.00 70.44 167 VAL A O 1
ATOM 1260 N N . PHE A 1 168 ? -4.669 -5.690 10.953 1.00 78.38 168 PHE A N 1
ATOM 1261 C CA . PHE A 1 168 ? -3.532 -6.146 10.156 1.00 78.38 168 PHE A CA 1
ATOM 1262 C C . PHE A 1 168 ? -2.220 -5.493 10.609 1.00 78.38 168 PHE A C 1
ATOM 1264 O O . PHE A 1 168 ? -1.218 -6.177 10.822 1.00 78.38 168 PHE A O 1
ATOM 1271 N N . LEU A 1 169 ? -2.233 -4.175 10.828 1.00 78.94 169 LEU A N 1
ATOM 1272 C CA . LEU A 1 169 ? -1.059 -3.424 11.271 1.00 78.94 169 LEU A CA 1
ATOM 1273 C C . LEU A 1 169 ? -0.558 -3.874 12.652 1.00 78.94 169 LEU A C 1
ATOM 1275 O O . LEU A 1 169 ? 0.653 -3.872 12.881 1.00 78.94 169 LEU A O 1
ATOM 1279 N N . ARG A 1 170 ? -1.458 -4.297 13.555 1.00 73.75 170 ARG A N 1
ATOM 1280 C CA . ARG A 1 170 ? -1.085 -4.849 14.869 1.00 73.75 170 ARG A CA 1
ATOM 1281 C C . ARG A 1 170 ? -0.301 -6.145 14.749 1.00 73.75 170 ARG A C 1
ATOM 1283 O O . ARG A 1 170 ? 0.647 -6.355 15.496 1.00 73.75 170 ARG A O 1
ATOM 1290 N N . ALA A 1 171 ? -0.693 -6.993 13.808 1.00 75.00 171 ALA A N 1
ATOM 1291 C CA . ALA A 1 171 ? -0.115 -8.316 13.662 1.00 75.00 171 ALA A CA 1
ATOM 1292 C C . ALA A 1 171 ? 1.222 -8.320 12.894 1.00 75.00 171 ALA A C 1
ATOM 1294 O O . ALA A 1 171 ? 1.927 -9.329 12.875 1.00 75.00 171 ALA A O 1
ATOM 1295 N N . LEU A 1 172 ? 1.598 -7.197 12.272 1.00 81.06 172 LEU A N 1
ATOM 1296 C CA . LEU A 1 172 ? 2.893 -7.045 11.613 1.00 81.06 172 LEU A CA 1
ATOM 1297 C C . LEU A 1 172 ? 4.045 -6.862 12.621 1.00 81.06 172 LEU A C 1
ATOM 1299 O O . LEU A 1 172 ? 3.871 -6.202 13.656 1.00 81.06 172 LEU A O 1
ATOM 1303 N N . PRO A 1 173 ? 5.268 -7.328 12.284 1.00 73.81 173 PRO A N 1
ATOM 1304 C CA . PRO A 1 173 ? 6.453 -7.149 13.122 1.00 73.81 173 PRO A CA 1
ATOM 1305 C C . PRO A 1 173 ? 6.677 -5.705 13.575 1.00 73.81 173 PRO A C 1
ATOM 1307 O O . PRO A 1 173 ? 6.437 -4.765 12.816 1.00 73.81 173 PRO A O 1
ATOM 1310 N N . ALA A 1 174 ? 7.246 -5.530 14.772 1.00 74.50 174 ALA A N 1
ATOM 1311 C CA . ALA A 1 174 ? 7.580 -4.224 15.354 1.00 74.50 174 ALA A CA 1
ATOM 1312 C C . ALA A 1 174 ? 8.526 -3.358 14.500 1.00 74.50 174 ALA A C 1
ATOM 1314 O O . ALA A 1 174 ? 8.648 -2.154 14.744 1.00 74.50 174 ALA A O 1
ATOM 1315 N N . SER A 1 175 ? 9.195 -3.951 13.505 1.00 79.69 175 SER A N 1
ATOM 1316 C CA . SER A 1 175 ? 10.003 -3.249 12.505 1.00 79.69 175 SER A CA 1
ATOM 1317 C C . SER A 1 175 ? 9.170 -2.449 11.497 1.00 79.69 175 SER A C 1
ATOM 1319 O O . SER A 1 175 ? 9.691 -1.496 10.919 1.00 79.69 175 SER A O 1
ATOM 1321 N N . CYS A 1 176 ? 7.896 -2.799 11.294 1.00 87.56 176 CYS A N 1
ATOM 1322 C CA . CYS A 1 176 ? 6.965 -2.033 10.476 1.00 87.56 176 CYS A CA 1
ATOM 1323 C C . CYS A 1 176 ? 6.334 -0.928 11.326 1.00 87.56 176 CYS A C 1
ATOM 1325 O O . CYS A 1 176 ? 5.437 -1.182 12.135 1.00 87.56 176 CYS A O 1
ATOM 1327 N N . ARG A 1 177 ? 6.831 0.299 11.152 1.00 88.06 177 ARG A N 1
ATOM 1328 C CA . ARG A 1 177 ? 6.361 1.497 11.873 1.00 88.06 177 ARG A CA 1
ATOM 1329 C C . ARG A 1 177 ? 5.930 2.621 10.947 1.00 88.06 177 ARG A C 1
ATOM 1331 O O . ARG A 1 177 ? 5.549 3.678 11.421 1.00 88.06 177 ARG A O 1
ATOM 1338 N N . THR A 1 178 ? 6.002 2.415 9.642 1.00 93.00 178 THR A N 1
ATOM 1339 C CA . THR A 1 178 ? 5.808 3.482 8.670 1.00 93.00 178 THR A CA 1
ATOM 1340 C C . THR A 1 178 ? 4.480 3.299 7.953 1.00 93.00 178 THR A C 1
ATOM 1342 O O . THR A 1 178 ? 4.194 2.218 7.435 1.00 93.00 178 THR A O 1
ATOM 1345 N N . ILE A 1 179 ? 3.693 4.370 7.921 1.00 92.56 179 ILE A N 1
ATOM 1346 C CA . ILE A 1 179 ? 2.456 4.481 7.156 1.00 92.56 179 ILE A CA 1
ATOM 1347 C C . ILE A 1 179 ? 2.665 5.534 6.074 1.00 92.56 179 ILE A C 1
ATOM 1349 O O . ILE A 1 179 ? 3.073 6.658 6.368 1.00 92.56 179 ILE A O 1
ATOM 1353 N N . LEU A 1 180 ? 2.379 5.170 4.831 1.00 95.19 180 LEU A N 1
ATOM 1354 C CA . LEU A 1 180 ? 2.409 6.059 3.680 1.00 95.19 180 LEU A CA 1
ATOM 1355 C C . LEU A 1 180 ? 0.981 6.283 3.178 1.00 95.19 180 LEU A C 1
ATOM 1357 O O . LEU A 1 180 ? 0.364 5.396 2.598 1.00 95.19 180 LEU A O 1
ATOM 1361 N N . TRP A 1 181 ? 0.462 7.476 3.396 1.00 93.00 181 TRP A N 1
ATOM 1362 C CA . TRP A 1 181 ? -0.828 7.919 2.898 1.00 93.00 181 TRP A CA 1
ATOM 1363 C C . TRP A 1 181 ? -0.702 8.413 1.462 1.00 93.00 181 TRP A C 1
ATOM 1365 O O . TRP A 1 181 ? 0.209 9.179 1.139 1.00 93.00 181 TRP A O 1
ATOM 1375 N N . ASP A 1 182 ? -1.640 8.007 0.617 1.00 93.19 182 ASP A N 1
ATOM 1376 C CA . ASP A 1 182 ? -1.783 8.529 -0.740 1.00 93.19 182 ASP A CA 1
ATOM 1377 C C . ASP A 1 182 ? -3.232 8.985 -0.966 1.00 93.19 182 ASP A C 1
ATOM 1379 O O . ASP A 1 182 ? -4.046 8.250 -1.543 1.00 93.19 182 ASP A O 1
ATOM 1383 N N . PRO A 1 183 ? -3.587 10.164 -0.427 1.00 86.25 183 PRO A N 1
ATOM 1384 C CA . PRO A 1 183 ? -4.974 10.592 -0.328 1.00 86.25 183 PRO A CA 1
ATOM 1385 C C . PRO A 1 183 ? -5.624 10.851 -1.682 1.00 86.25 183 PRO A C 1
ATOM 1387 O O . PRO A 1 183 ? -6.793 10.521 -1.869 1.00 86.25 183 PRO A O 1
ATOM 1390 N N . ASP A 1 184 ? -4.836 11.356 -2.626 1.00 86.12 184 ASP A N 1
ATOM 1391 C CA . ASP A 1 184 ? -5.287 11.755 -3.956 1.00 86.12 184 ASP A CA 1
ATOM 1392 C C . ASP A 1 184 ? -4.906 10.728 -5.032 1.00 86.12 184 ASP A C 1
ATOM 1394 O O . ASP A 1 184 ? -4.981 11.010 -6.228 1.00 86.12 184 ASP A O 1
ATOM 1398 N N . THR A 1 185 ? -4.493 9.518 -4.630 1.00 90.06 185 THR A N 1
ATOM 1399 C CA . THR A 1 185 ? -4.053 8.444 -5.541 1.00 90.06 185 THR A CA 1
ATOM 1400 C C . THR A 1 185 ? -2.937 8.893 -6.496 1.00 90.06 185 THR A C 1
ATOM 1402 O O . THR A 1 185 ? -2.905 8.528 -7.669 1.00 90.06 185 THR A O 1
ATOM 1405 N N . LEU A 1 186 ? -1.990 9.710 -6.027 1.00 91.44 186 LEU A N 1
ATOM 1406 C CA . LEU A 1 186 ? -0.916 10.277 -6.851 1.00 91.44 186 LEU A CA 1
ATOM 1407 C C . LEU A 1 186 ? 0.063 9.217 -7.378 1.00 91.44 186 LEU A C 1
ATOM 1409 O O . LEU A 1 186 ? 0.827 9.491 -8.312 1.00 91.44 186 LEU A O 1
ATOM 1413 N N . ILE A 1 187 ? 0.071 8.004 -6.812 1.00 91.19 187 ILE A N 1
ATOM 1414 C CA . ILE A 1 187 ? 0.915 6.910 -7.306 1.00 91.19 187 ILE A CA 1
ATOM 1415 C C . ILE A 1 187 ? 0.440 6.385 -8.668 1.00 91.19 187 ILE A C 1
ATOM 1417 O O . ILE A 1 187 ? 1.282 6.104 -9.536 1.00 91.19 187 ILE A O 1
ATOM 1421 N N . ALA A 1 188 ? -0.869 6.200 -8.853 1.00 88.75 188 ALA A N 1
ATOM 1422 C CA . ALA A 1 188 ? -1.404 5.527 -10.039 1.00 88.75 188 ALA A CA 1
ATOM 1423 C C . ALA A 1 188 ? -2.756 6.046 -10.551 1.00 88.75 188 ALA A C 1
ATOM 1425 O O . ALA A 1 188 ? -3.226 5.556 -11.576 1.00 88.75 188 ALA A O 1
ATOM 1426 N N . GLY A 1 189 ? -3.362 7.040 -9.907 1.00 86.81 189 GLY A N 1
ATOM 1427 C CA . GLY A 1 189 ? -4.600 7.679 -10.352 1.00 86.81 189 GLY A CA 1
ATOM 1428 C C . GLY A 1 189 ? -5.798 6.732 -10.387 1.00 86.81 189 GLY A C 1
ATOM 1429 O O . GLY A 1 189 ? -6.607 6.803 -11.311 1.00 86.81 189 GLY A O 1
ATOM 1430 N N . GLY A 1 190 ? -5.882 5.793 -9.446 1.00 87.12 190 GLY A N 1
ATOM 1431 C CA . GLY A 1 190 ? -6.933 4.781 -9.377 1.00 87.12 190 GLY A CA 1
ATOM 1432 C C . GLY A 1 190 ? -6.565 3.428 -9.984 1.00 87.12 190 GLY A C 1
ATOM 1433 O O . GLY A 1 190 ? -7.363 2.503 -9.899 1.00 87.12 190 GLY A O 1
ATOM 1434 N N . ALA A 1 191 ? -5.398 3.298 -10.622 1.00 91.56 191 ALA A N 1
ATOM 1435 C CA . ALA A 1 191 ? -5.049 2.126 -11.428 1.00 91.56 191 ALA A CA 1
ATOM 1436 C C . ALA A 1 191 ? -4.298 1.015 -10.669 1.00 91.56 191 ALA A C 1
ATOM 1438 O O . ALA A 1 191 ? -3.878 0.031 -11.292 1.00 91.56 191 ALA A O 1
ATOM 1439 N N . MET A 1 192 ? -4.098 1.172 -9.356 1.00 95.31 192 MET A N 1
ATOM 1440 C CA . MET A 1 192 ? -3.583 0.120 -8.470 1.00 95.31 192 MET A CA 1
ATOM 1441 C C . MET A 1 192 ? -4.703 -0.767 -7.926 1.00 95.31 192 MET A C 1
ATOM 1443 O O . MET A 1 192 ? -5.858 -0.355 -7.860 1.00 95.31 192 MET A O 1
ATOM 1447 N N . SER A 1 193 ? -4.358 -1.986 -7.510 1.00 96.06 193 SER A N 1
ATOM 1448 C CA . SER A 1 193 ? -5.341 -2.960 -7.017 1.00 96.06 193 SER A CA 1
ATOM 1449 C C . SER A 1 193 ? -6.101 -2.459 -5.774 1.00 96.06 193 SER A C 1
ATOM 1451 O O . SER A 1 193 ? -7.315 -2.646 -5.669 1.00 96.06 193 SER A O 1
ATOM 1453 N N . ASP A 1 194 ? -5.408 -1.763 -4.870 1.00 94.56 194 ASP A N 1
ATOM 1454 C CA . ASP A 1 194 ? -5.947 -1.208 -3.629 1.00 94.56 194 ASP A CA 1
ATOM 1455 C C . ASP A 1 194 ? -6.723 0.094 -3.835 1.00 94.56 194 ASP A C 1
ATOM 1457 O O . ASP A 1 194 ? -7.765 0.288 -3.213 1.00 94.56 194 ASP A O 1
ATOM 1461 N N . GLU A 1 195 ? -6.283 0.946 -4.760 1.00 94.12 195 GLU A N 1
ATOM 1462 C CA . GLU A 1 195 ? -7.052 2.116 -5.195 1.00 94.12 195 GLU A CA 1
ATOM 1463 C C . GLU A 1 195 ? -8.358 1.703 -5.884 1.00 94.12 195 GLU A C 1
ATOM 1465 O O . GLU A 1 195 ? -9.417 2.253 -5.584 1.00 94.12 195 GLU A O 1
ATOM 1470 N N . TYR A 1 196 ? -8.303 0.697 -6.759 1.00 94.50 196 TYR A N 1
ATOM 1471 C CA . TYR A 1 196 ? -9.484 0.142 -7.410 1.00 94.50 196 TYR A CA 1
ATOM 1472 C C . TYR A 1 196 ? -10.453 -0.462 -6.387 1.00 94.50 196 TYR A C 1
ATOM 1474 O O . TYR A 1 196 ? -11.659 -0.220 -6.460 1.00 94.50 196 TYR A O 1
ATOM 1482 N N . ALA A 1 197 ? -9.946 -1.219 -5.408 1.00 94.12 197 ALA A N 1
ATOM 1483 C CA . ALA A 1 197 ? -10.773 -1.780 -4.344 1.00 94.12 197 ALA A CA 1
ATOM 1484 C C . ALA A 1 197 ? -11.424 -0.684 -3.481 1.00 94.12 197 ALA A C 1
ATOM 1486 O O . ALA A 1 197 ? -12.608 -0.798 -3.171 1.00 94.12 197 ALA A O 1
ATOM 1487 N N . LEU A 1 198 ? -10.703 0.407 -3.182 1.00 91.06 198 LEU A N 1
ATOM 1488 C CA . LEU A 1 198 ? -11.254 1.581 -2.497 1.00 91.06 198 LEU A CA 1
ATOM 1489 C C . LEU A 1 198 ? -12.394 2.236 -3.291 1.00 91.06 198 LEU A C 1
ATOM 1491 O O . LEU A 1 198 ? -13.433 2.554 -2.720 1.00 91.06 198 LEU A O 1
ATOM 1495 N N . GLN A 1 199 ? -12.235 2.408 -4.606 1.00 90.44 199 GLN A N 1
ATOM 1496 C CA . GLN A 1 199 ? -13.288 2.963 -5.472 1.00 90.44 199 GLN A CA 1
ATOM 1497 C C . GLN A 1 199 ? -14.542 2.078 -5.528 1.00 90.44 199 GLN A C 1
ATOM 1499 O O . GLN A 1 199 ? -15.638 2.569 -5.787 1.00 90.44 199 GLN A O 1
ATOM 1504 N N . HIS A 1 200 ? -14.383 0.780 -5.265 1.00 92.12 200 HIS A N 1
ATOM 1505 C CA . HIS A 1 200 ? -15.453 -0.215 -5.260 1.00 92.12 200 HIS A CA 1
ATOM 1506 C C . HIS A 1 200 ? -15.770 -0.718 -3.849 1.00 92.12 200 HIS A C 1
ATOM 1508 O O . HIS A 1 200 ? -16.260 -1.844 -3.686 1.00 92.12 200 HIS A O 1
ATOM 1514 N N . ALA A 1 201 ? -15.479 0.098 -2.835 1.00 86.69 201 ALA A N 1
ATOM 1515 C CA . ALA A 1 201 ? -15.789 -0.208 -1.453 1.00 86.69 201 ALA A CA 1
ATOM 1516 C C . ALA A 1 201 ? -17.300 -0.408 -1.250 1.00 86.69 201 ALA A C 1
ATOM 1518 O O . ALA A 1 201 ? -18.114 0.213 -1.943 1.00 86.69 201 ALA A O 1
ATOM 1519 N N . PRO A 1 202 ? -17.719 -1.283 -0.318 1.00 83.19 202 PRO A N 1
ATOM 1520 C CA . PRO A 1 202 ? -19.132 -1.458 -0.028 1.00 83.19 202 PRO A CA 1
ATOM 1521 C C . PRO A 1 202 ? -19.736 -0.158 0.523 1.00 83.19 202 PRO A C 1
ATOM 1523 O O . PRO A 1 202 ? -19.119 0.527 1.334 1.00 83.19 202 PRO A O 1
ATOM 1526 N N . PHE A 1 203 ? -20.972 0.148 0.115 1.00 69.31 203 PHE A N 1
ATOM 1527 C CA . PHE A 1 203 ? -21.703 1.331 0.592 1.00 69.31 203 PHE A CA 1
ATOM 1528 C C . PHE A 1 203 ? -21.938 1.295 2.110 1.00 69.31 203 PHE A C 1
ATOM 1530 O O . PHE A 1 203 ? -21.797 2.305 2.794 1.00 69.31 203 PHE A O 1
ATOM 1537 N N . GLU A 1 204 ? -22.255 0.112 2.642 1.00 69.62 204 GLU A N 1
ATOM 1538 C CA . GLU A 1 204 ? -22.417 -0.121 4.076 1.00 69.62 204 GLU A CA 1
ATOM 1539 C C . GLU A 1 204 ? -21.251 -0.941 4.621 1.00 69.62 204 GLU A C 1
ATOM 1541 O O . GLU A 1 204 ? -20.898 -1.996 4.077 1.00 69.62 204 GLU A O 1
ATOM 1546 N N . ALA A 1 205 ? -20.691 -0.468 5.732 1.00 69.62 205 ALA A N 1
ATOM 1547 C CA . ALA A 1 205 ? -19.706 -1.208 6.505 1.00 69.62 205 ALA A CA 1
ATOM 1548 C C . ALA A 1 205 ? -20.317 -2.510 7.043 1.00 69.62 205 ALA A C 1
ATOM 1550 O O . ALA A 1 205 ? -21.469 -2.535 7.480 1.00 69.62 205 ALA A O 1
ATOM 1551 N N . CYS A 1 206 ? -19.538 -3.590 7.041 1.00 72.06 206 CYS A N 1
ATOM 1552 C CA . CYS A 1 206 ? -19.961 -4.839 7.662 1.00 72.06 206 CYS A CA 1
ATOM 1553 C C . CYS A 1 206 ? -20.133 -4.652 9.181 1.00 72.06 206 CYS A C 1
ATOM 1555 O O . CYS A 1 206 ? -19.360 -3.937 9.810 1.00 72.06 206 CYS A O 1
ATOM 1557 N N . GLN A 1 207 ? -21.118 -5.315 9.788 1.00 70.50 207 GLN A N 1
ATOM 1558 C CA . GLN A 1 207 ? -21.251 -5.404 11.246 1.00 70.50 207 GLN A CA 1
ATOM 1559 C C . GLN A 1 207 ? -2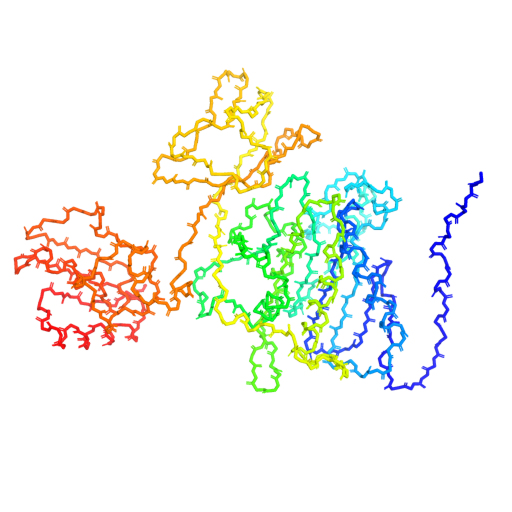0.991 -6.838 11.695 1.00 70.50 207 GLN A C 1
ATOM 1561 O O . GLN A 1 207 ? -21.537 -7.776 11.113 1.00 70.50 207 GLN A O 1
ATOM 1566 N N . ARG A 1 208 ? -20.170 -7.020 12.732 1.00 68.12 208 ARG A N 1
ATOM 1567 C CA . ARG A 1 208 ? -19.899 -8.342 13.306 1.00 68.12 208 ARG A CA 1
ATOM 1568 C C . ARG A 1 208 ? -19.665 -8.230 14.804 1.00 68.12 208 ARG A C 1
ATOM 1570 O O . ARG A 1 208 ? -18.955 -7.342 15.257 1.00 68.12 208 ARG A O 1
ATOM 1577 N N . SER A 1 209 ? -20.312 -9.105 15.573 1.00 61.56 209 SER A N 1
ATOM 1578 C CA . SER A 1 209 ? -20.225 -9.124 17.043 1.00 61.56 209 SER A CA 1
ATOM 1579 C C . SER A 1 209 ? -20.527 -7.775 17.725 1.00 61.56 209 SER A C 1
ATOM 1581 O O . SER A 1 209 ? -20.032 -7.509 18.813 1.00 61.56 209 SER A O 1
ATOM 1583 N N . GLY A 1 210 ? -21.348 -6.925 17.097 1.00 62.50 210 GLY A N 1
ATOM 1584 C CA . GLY A 1 210 ? -21.696 -5.592 17.603 1.00 62.50 210 GLY A CA 1
ATOM 1585 C C . GLY A 1 210 ? -20.730 -4.466 17.210 1.00 62.50 210 GLY A C 1
ATOM 1586 O O . GLY A 1 210 ? -21.038 -3.310 17.486 1.00 62.50 210 GLY A O 1
ATOM 1587 N N . GLU A 1 211 ? -19.619 -4.765 16.527 1.00 64.06 211 GLU A N 1
ATOM 1588 C CA . GLU A 1 211 ? -18.668 -3.766 16.026 1.00 64.06 211 GLU A CA 1
ATOM 1589 C C . GLU A 1 211 ? -18.794 -3.549 14.511 1.00 64.06 211 GLU A C 1
ATOM 1591 O O . GLU A 1 211 ? -19.083 -4.468 13.736 1.00 64.06 211 GLU A O 1
ATOM 1596 N N . GLN A 1 212 ? -18.564 -2.306 14.081 1.00 69.00 212 GLN A N 1
ATOM 1597 C CA . GLN A 1 212 ? -18.532 -1.925 12.673 1.00 69.00 212 GLN A CA 1
ATOM 1598 C C . GLN A 1 212 ? -17.136 -2.206 12.087 1.00 69.00 212 GLN A C 1
ATOM 1600 O O . GLN A 1 212 ? -16.120 -1.653 12.515 1.00 69.00 212 GLN A O 1
ATOM 1605 N N . ILE A 1 213 ? -17.082 -3.071 11.078 1.00 70.94 213 ILE A N 1
ATOM 1606 C CA . ILE A 1 213 ? -15.886 -3.348 10.284 1.00 70.94 213 ILE A CA 1
ATOM 1607 C C . ILE A 1 213 ? -15.831 -2.310 9.168 1.00 70.94 213 ILE A C 1
ATOM 1609 O O . ILE A 1 213 ? -16.556 -2.394 8.173 1.00 70.94 213 ILE A O 1
ATOM 1613 N N . HIS A 1 214 ? -14.976 -1.310 9.352 1.00 75.31 214 HIS A N 1
ATOM 1614 C CA . HIS A 1 214 ? -14.716 -0.312 8.325 1.00 75.31 214 HIS A CA 1
ATOM 1615 C C . HIS A 1 214 ? -13.812 -0.901 7.240 1.00 75.31 214 HIS A C 1
ATOM 1617 O O . HIS A 1 214 ? -12.843 -1.586 7.590 1.00 75.31 214 HIS A O 1
ATOM 1623 N N . PRO A 1 215 ? -14.090 -0.625 5.952 1.00 81.69 215 PRO A N 1
ATOM 1624 C CA . PRO A 1 215 ? -13.281 -1.176 4.885 1.00 81.69 215 PRO A CA 1
ATOM 1625 C C . PRO A 1 215 ? -11.811 -0.755 4.964 1.00 81.69 215 PRO A C 1
ATOM 1627 O O . PRO A 1 215 ? -11.504 0.376 5.345 1.00 81.69 215 PRO A O 1
ATOM 1630 N N . ALA A 1 216 ? -10.911 -1.666 4.600 1.00 87.62 216 ALA A N 1
ATOM 1631 C CA . ALA A 1 216 ? -9.466 -1.472 4.668 1.00 87.62 216 ALA A CA 1
ATOM 1632 C C . ALA A 1 216 ? -8.777 -1.985 3.400 1.00 87.62 216 ALA A C 1
ATOM 1634 O O . ALA A 1 216 ? -8.868 -3.165 3.073 1.00 87.62 216 ALA A O 1
ATOM 1635 N N . TYR A 1 217 ? -8.033 -1.119 2.717 1.00 92.44 217 TYR A N 1
ATOM 1636 C CA . TYR A 1 217 ? -7.311 -1.466 1.491 1.00 92.44 217 TYR A CA 1
ATOM 1637 C C . TYR A 1 217 ? -5.837 -1.144 1.696 1.00 92.44 217 TYR A C 1
ATOM 1639 O O . TYR A 1 217 ? -5.468 0.020 1.819 1.00 92.44 217 TYR A O 1
ATOM 1647 N N . ILE A 1 218 ? -5.007 -2.175 1.826 1.00 94.19 218 ILE A N 1
ATOM 1648 C CA . ILE A 1 218 ? -3.626 -2.033 2.285 1.00 94.19 218 ILE A CA 1
ATOM 1649 C C . ILE A 1 218 ? -2.692 -2.597 1.225 1.00 94.19 218 ILE A C 1
ATOM 1651 O O . ILE A 1 218 ? -2.720 -3.796 0.949 1.00 94.19 218 ILE A O 1
ATOM 1655 N N . CYS A 1 219 ? -1.808 -1.751 0.704 1.00 95.94 219 CYS A N 1
ATOM 1656 C CA . CYS A 1 219 ? -0.625 -2.193 -0.022 1.00 95.94 219 CYS A CA 1
ATOM 1657 C C . CYS A 1 219 ? 0.535 -2.296 0.975 1.00 95.94 219 CYS A C 1
ATOM 1659 O O . CYS A 1 219 ? 1.053 -1.286 1.458 1.00 95.94 219 CYS A O 1
ATOM 1661 N N . TYR A 1 220 ? 0.934 -3.516 1.328 1.00 96.69 220 TYR A N 1
ATOM 1662 C CA . TYR A 1 220 ? 2.014 -3.749 2.281 1.00 96.69 220 TYR A CA 1
ATOM 1663 C C . TYR A 1 220 ? 3.347 -3.961 1.571 1.00 96.69 220 TYR A C 1
ATOM 1665 O O . TYR A 1 220 ? 3.534 -4.946 0.865 1.00 96.69 220 TYR A O 1
ATOM 1673 N N . GLU A 1 221 ? 4.301 -3.074 1.822 1.00 96.69 221 GLU A N 1
ATOM 1674 C CA . GLU A 1 221 ? 5.642 -3.116 1.257 1.00 96.69 221 GLU A CA 1
ATOM 1675 C C . GLU A 1 221 ? 6.595 -3.757 2.266 1.00 96.69 221 GLU A C 1
ATOM 1677 O O . GLU A 1 221 ? 6.990 -3.154 3.265 1.00 96.69 221 GLU A O 1
ATOM 1682 N N . SER A 1 222 ? 6.973 -5.009 2.015 1.00 94.62 222 SER A N 1
ATOM 1683 C CA . SER A 1 222 ? 7.702 -5.854 2.973 1.00 94.62 222 SER A CA 1
ATOM 1684 C C . SER A 1 222 ? 9.200 -5.542 3.130 1.00 94.62 222 SER A C 1
ATOM 1686 O O . SER A 1 222 ? 9.896 -6.233 3.876 1.00 94.62 222 SER A O 1
ATOM 1688 N N . GLY A 1 223 ? 9.698 -4.497 2.465 1.00 93.44 223 GLY A N 1
ATOM 1689 C CA . GLY A 1 223 ? 11.123 -4.177 2.341 1.00 93.44 223 GLY A CA 1
ATOM 1690 C C . GLY A 1 223 ? 11.673 -4.576 0.972 1.00 93.44 223 GLY A C 1
ATOM 1691 O O . GLY A 1 223 ? 10.921 -4.668 0.011 1.00 93.44 223 GLY A O 1
ATOM 1692 N N . LEU A 1 224 ? 12.986 -4.791 0.854 1.00 92.69 224 LEU A N 1
ATOM 1693 C CA . LEU A 1 224 ? 13.633 -5.048 -0.438 1.00 92.69 224 LEU A CA 1
ATOM 1694 C C . LEU A 1 224 ? 13.201 -6.399 -1.042 1.00 92.69 224 LEU A C 1
ATOM 1696 O O . LEU A 1 224 ? 13.343 -7.427 -0.394 1.00 92.69 224 LEU A O 1
ATOM 1700 N N . ALA A 1 225 ? 12.787 -6.432 -2.313 1.00 91.00 225 ALA A N 1
ATOM 1701 C CA . ALA A 1 225 ? 12.240 -7.626 -2.982 1.00 91.00 225 ALA A CA 1
ATOM 1702 C C . ALA A 1 225 ? 13.163 -8.862 -3.016 1.00 91.00 225 ALA A C 1
ATOM 1704 O O . ALA A 1 225 ? 12.695 -9.993 -3.160 1.00 91.00 225 ALA A O 1
ATOM 1705 N N . SER A 1 226 ? 14.478 -8.669 -2.890 1.00 89.94 226 SER A N 1
ATOM 1706 C CA . SER A 1 226 ? 15.438 -9.771 -2.779 1.00 89.94 226 SER A CA 1
ATOM 1707 C C . SER A 1 226 ? 15.441 -10.444 -1.401 1.00 89.94 226 SER A C 1
ATOM 1709 O O . SER A 1 226 ? 15.954 -11.556 -1.283 1.00 89.94 226 SER A O 1
ATOM 1711 N N . ASP A 1 227 ? 14.894 -9.793 -0.373 1.00 91.12 227 ASP A N 1
ATOM 1712 C CA . ASP A 1 227 ? 14.754 -10.320 0.981 1.00 91.12 227 ASP A CA 1
ATOM 1713 C C . ASP A 1 227 ? 13.366 -10.950 1.173 1.00 91.12 227 ASP A C 1
ATOM 1715 O O . ASP A 1 227 ? 12.331 -10.299 1.051 1.00 91.12 227 ASP A O 1
ATOM 1719 N N . LYS A 1 228 ? 13.355 -12.249 1.479 1.00 89.81 228 LYS A N 1
ATOM 1720 C CA . LYS A 1 228 ? 12.132 -13.039 1.690 1.00 89.81 228 LYS A CA 1
ATOM 1721 C C . LYS A 1 228 ? 11.948 -13.473 3.140 1.00 89.81 228 LYS A C 1
ATOM 1723 O O . LYS A 1 228 ? 11.042 -14.251 3.436 1.00 89.81 228 LYS A O 1
ATOM 1728 N N . SER A 1 229 ? 12.816 -13.011 4.041 1.00 89.81 229 SER A N 1
ATOM 1729 C CA . SER A 1 229 ? 12.815 -13.411 5.452 1.00 89.81 229 SER A CA 1
ATOM 1730 C C . SER A 1 229 ? 11.506 -13.052 6.167 1.00 89.81 229 SER A C 1
ATOM 1732 O O . SER A 1 229 ? 11.090 -13.752 7.089 1.00 89.81 229 SER A O 1
ATOM 1734 N N . SER A 1 230 ? 10.806 -12.021 5.689 1.00 88.38 230 SER A N 1
ATOM 1735 C CA . SER A 1 230 ? 9.540 -11.539 6.244 1.00 88.38 230 SER A CA 1
ATOM 1736 C C . SER A 1 230 ? 8.321 -12.404 5.902 1.00 88.38 230 SER A C 1
ATOM 1738 O O . SER A 1 230 ? 7.295 -12.265 6.565 1.00 88.38 230 SER A O 1
ATOM 1740 N N . ALA A 1 231 ? 8.403 -13.330 4.935 1.00 93.44 231 ALA A N 1
ATOM 1741 C CA . ALA A 1 231 ? 7.241 -14.095 4.459 1.00 93.44 231 ALA A CA 1
ATOM 1742 C C . ALA A 1 231 ? 6.515 -14.867 5.579 1.00 93.44 231 ALA A C 1
ATOM 1744 O O . ALA A 1 231 ? 5.287 -14.908 5.607 1.00 93.44 231 ALA A O 1
ATOM 1745 N N . GLY A 1 232 ? 7.261 -15.436 6.534 1.00 91.19 232 GLY A N 1
ATOM 1746 C CA . GLY A 1 232 ? 6.675 -16.128 7.687 1.00 91.19 232 GLY A CA 1
ATOM 1747 C C . GLY A 1 232 ? 5.890 -15.190 8.607 1.00 91.19 232 GLY A C 1
ATOM 1748 O O . GLY A 1 232 ? 4.781 -15.520 9.016 1.00 91.19 232 GLY A O 1
ATOM 1749 N N . ALA A 1 233 ? 6.427 -14.000 8.878 1.00 89.19 233 ALA A N 1
ATOM 1750 C CA . ALA A 1 233 ? 5.755 -13.012 9.714 1.00 89.19 233 ALA A CA 1
ATOM 1751 C C . ALA A 1 233 ? 4.514 -12.417 9.031 1.00 89.19 233 ALA A C 1
ATOM 1753 O O . ALA A 1 233 ? 3.491 -12.236 9.683 1.00 89.19 233 ALA A O 1
ATOM 1754 N N . ILE A 1 234 ? 4.577 -12.168 7.718 1.00 93.38 234 ILE A N 1
ATOM 1755 C CA . ILE A 1 234 ? 3.425 -11.697 6.933 1.00 93.38 234 ILE A CA 1
ATOM 1756 C C . ILE A 1 234 ? 2.308 -12.743 6.957 1.00 93.38 234 ILE A C 1
ATOM 1758 O O . ILE A 1 234 ? 1.153 -12.403 7.187 1.00 93.38 234 ILE A O 1
ATOM 1762 N N . TYR A 1 235 ? 2.648 -14.020 6.773 1.00 94.00 235 TYR A N 1
ATOM 1763 C CA . TYR A 1 235 ? 1.689 -15.121 6.858 1.00 94.00 235 TYR A CA 1
ATOM 1764 C C . TYR A 1 235 ? 0.984 -15.166 8.224 1.00 94.00 235 TYR A C 1
ATOM 1766 O O . TYR A 1 235 ? -0.244 -15.226 8.275 1.00 94.00 235 TYR A O 1
ATOM 1774 N N . SER A 1 236 ? 1.734 -15.052 9.325 1.00 89.56 236 SER A N 1
ATOM 1775 C CA . SER A 1 236 ? 1.150 -14.963 10.669 1.00 89.56 236 SER A CA 1
ATOM 1776 C C . SER A 1 236 ? 0.256 -13.731 10.841 1.00 89.56 236 SER A C 1
ATOM 1778 O O . SER A 1 236 ? -0.814 -13.842 11.437 1.00 89.56 236 SER A O 1
ATOM 1780 N N . ALA A 1 237 ? 0.644 -12.580 10.281 1.00 88.94 237 ALA A N 1
ATOM 1781 C CA . ALA A 1 237 ? -0.150 -11.354 10.346 1.00 88.94 237 ALA A CA 1
ATOM 1782 C C . ALA A 1 237 ? -1.491 -11.471 9.603 1.00 88.94 237 ALA A C 1
ATOM 1784 O O . ALA A 1 237 ? -2.524 -11.028 10.103 1.00 88.94 237 ALA A O 1
ATOM 1785 N N . VAL A 1 238 ? -1.494 -12.120 8.434 1.00 92.56 238 VAL A N 1
ATOM 1786 C CA . VAL A 1 238 ? -2.723 -12.403 7.678 1.00 92.56 238 VAL A CA 1
ATOM 1787 C C . VAL A 1 238 ? -3.647 -13.341 8.464 1.00 92.56 238 VAL A C 1
ATOM 1789 O O . VAL A 1 238 ? -4.842 -13.075 8.555 1.00 92.56 238 VAL A O 1
ATOM 1792 N N . ARG A 1 239 ? -3.110 -14.396 9.094 1.00 91.00 239 ARG A N 1
ATOM 1793 C CA . ARG A 1 239 ? -3.910 -15.308 9.935 1.00 91.00 239 ARG A CA 1
ATOM 1794 C C . ARG A 1 239 ? -4.505 -14.600 11.148 1.00 91.00 239 ARG A C 1
ATOM 1796 O O . ARG A 1 239 ? -5.687 -14.766 11.422 1.00 91.00 239 ARG A O 1
ATOM 1803 N N . ALA A 1 240 ? -3.731 -13.757 11.829 1.00 84.88 240 ALA A N 1
ATOM 1804 C CA . ALA A 1 240 ? -4.258 -12.929 12.912 1.00 84.88 240 ALA A CA 1
ATOM 1805 C C . ALA A 1 240 ? -5.402 -12.023 12.423 1.00 84.88 240 ALA A C 1
ATOM 1807 O O . ALA A 1 240 ? -6.408 -11.880 13.109 1.00 84.88 240 ALA A O 1
ATOM 1808 N N . CYS A 1 241 ? -5.302 -11.486 11.202 1.00 86.50 241 CYS A N 1
ATOM 1809 C CA . CYS A 1 241 ? -6.385 -10.715 10.600 1.00 86.50 241 CYS A CA 1
ATOM 1810 C C . CYS A 1 241 ? -7.653 -11.549 10.375 1.00 86.50 241 CYS A C 1
ATOM 1812 O O . CYS A 1 241 ? -8.740 -11.108 10.738 1.00 86.50 241 CYS A O 1
ATOM 1814 N N . PHE A 1 242 ? -7.532 -12.776 9.861 1.00 89.44 242 PHE A N 1
ATOM 1815 C CA . PHE A 1 242 ? -8.684 -13.673 9.723 1.00 89.44 242 PHE A CA 1
ATOM 1816 C C . PHE A 1 242 ? -9.320 -14.044 11.071 1.00 89.44 242 PHE A C 1
ATOM 1818 O O . PHE A 1 242 ? -10.547 -14.143 11.146 1.00 89.44 242 PHE A O 1
ATOM 1825 N N . ALA A 1 243 ? -8.506 -14.213 12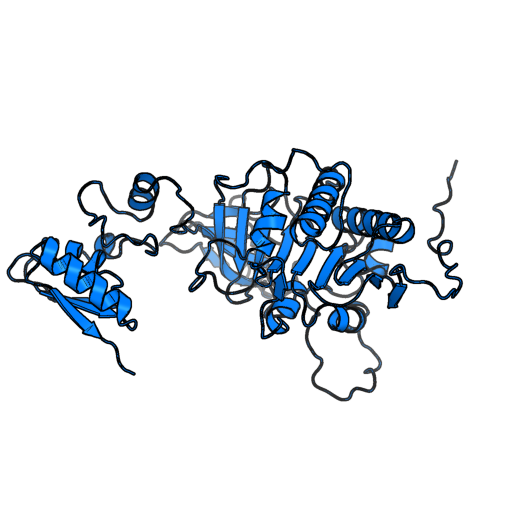.118 1.00 85.94 243 ALA A N 1
ATOM 1826 C CA . ALA A 1 243 ? -8.963 -14.513 13.474 1.00 85.94 243 ALA A CA 1
ATOM 1827 C C . ALA A 1 243 ? -9.768 -13.364 14.085 1.00 85.94 243 ALA A C 1
ATOM 1829 O O . ALA A 1 243 ? -10.896 -13.559 14.530 1.00 85.94 243 ALA A O 1
ATOM 1830 N N . GLU A 1 244 ? -9.209 -12.157 14.046 1.00 80.69 244 GLU A N 1
ATOM 1831 C CA . GLU A 1 244 ? -9.813 -10.944 14.606 1.00 80.69 244 GLU A CA 1
ATOM 1832 C C . GLU A 1 244 ? -11.081 -10.526 13.852 1.00 80.69 244 GLU A C 1
ATOM 1834 O O . GLU A 1 244 ? -12.059 -10.094 14.455 1.00 80.69 244 GLU A O 1
ATOM 1839 N N . LEU A 1 245 ? -11.118 -10.724 12.530 1.00 81.69 245 LEU A N 1
ATOM 1840 C CA . LEU A 1 245 ? -12.338 -10.537 11.736 1.00 81.69 245 LEU A CA 1
ATOM 1841 C C . LEU A 1 245 ? -13.378 -11.647 11.974 1.00 81.69 245 LEU A C 1
ATOM 1843 O O . LEU A 1 245 ? -14.492 -11.579 11.452 1.00 81.69 245 LEU A O 1
ATOM 1847 N N . GLY A 1 246 ? -13.027 -12.676 12.751 1.00 83.06 246 GLY A N 1
ATOM 1848 C CA . GLY A 1 246 ? -13.889 -13.799 13.090 1.00 83.06 246 GLY A CA 1
ATOM 1849 C C . GLY A 1 246 ? -14.246 -14.680 11.896 1.00 83.06 246 GLY A C 1
ATOM 1850 O O . GLY A 1 246 ? -15.301 -15.311 11.939 1.00 83.06 246 GLY A O 1
ATOM 1851 N N . ILE A 1 247 ? -13.416 -14.691 10.847 1.00 87.44 247 ILE A N 1
ATOM 1852 C CA . ILE A 1 247 ? -13.625 -15.482 9.623 1.00 87.44 247 ILE A CA 1
ATOM 1853 C C . ILE A 1 247 ? -13.144 -16.916 9.822 1.00 87.44 247 ILE A C 1
ATOM 1855 O O . ILE A 1 247 ? -13.778 -17.856 9.351 1.00 87.44 247 ILE A O 1
ATOM 1859 N N . LEU A 1 248 ? -12.017 -17.080 10.512 1.00 88.25 248 LEU A N 1
ATOM 1860 C CA . LEU A 1 248 ? -11.399 -18.370 10.797 1.00 88.25 248 LEU A CA 1
ATOM 1861 C C . LEU A 1 248 ? -10.928 -18.404 12.241 1.00 88.25 248 LEU A C 1
ATOM 1863 O O . LEU A 1 248 ? -10.406 -17.418 12.751 1.00 88.25 248 LEU A O 1
ATOM 1867 N N . ARG A 1 249 ? -11.079 -19.555 12.893 1.00 81.88 249 ARG A N 1
ATOM 1868 C CA . ARG A 1 249 ? -10.523 -19.786 14.226 1.00 81.88 249 ARG A CA 1
ATOM 1869 C C . ARG A 1 249 ? -9.196 -20.509 14.107 1.00 81.88 249 ARG A C 1
ATOM 1871 O O . ARG A 1 249 ? -9.046 -21.418 13.295 1.00 81.88 249 ARG A O 1
ATOM 1878 N N . TYR A 1 250 ? -8.253 -20.128 14.956 1.00 78.31 250 TYR A N 1
ATOM 1879 C CA . TYR A 1 250 ? -6.969 -20.801 15.066 1.00 78.31 250 TYR A CA 1
ATOM 1880 C C . TYR A 1 250 ? -6.790 -21.297 16.503 1.00 78.31 250 TYR A C 1
ATOM 1882 O O . TYR A 1 250 ? -6.722 -20.472 17.410 1.00 78.31 250 TYR A O 1
ATOM 1890 N N . PRO A 1 251 ? -6.737 -22.624 16.729 1.00 60.91 251 PRO A N 1
ATOM 1891 C CA . PRO A 1 251 ? -6.666 -23.199 18.075 1.00 60.91 251 PRO A CA 1
ATOM 1892 C C . PRO A 1 251 ? -5.440 -22.756 18.888 1.00 60.91 251 PRO A C 1
ATOM 1894 O O . PRO A 1 251 ? -5.514 -22.711 20.108 1.00 60.91 251 PRO A O 1
ATOM 1897 N N . ASP A 1 252 ? -4.340 -22.404 18.211 1.00 56.88 252 ASP A N 1
ATOM 1898 C CA . ASP A 1 252 ? -3.036 -22.123 18.831 1.00 56.88 252 ASP A CA 1
ATOM 1899 C C . ASP A 1 252 ? -2.652 -20.630 18.843 1.00 56.88 252 ASP A C 1
ATOM 1901 O O . ASP A 1 252 ? -1.491 -20.290 19.067 1.00 56.88 252 ASP A O 1
ATOM 1905 N N . THR A 1 253 ? -3.581 -19.707 18.575 1.00 53.59 253 THR A N 1
ATOM 1906 C CA . THR A 1 253 ? -3.295 -18.260 18.638 1.00 53.59 253 THR A CA 1
ATOM 1907 C C . THR A 1 253 ? -3.620 -17.671 20.008 1.00 53.59 253 THR A C 1
ATOM 1909 O O . THR A 1 253 ? -4.243 -16.618 20.095 1.00 53.59 253 THR A O 1
ATOM 1912 N N . ASP A 1 254 ? -3.191 -18.326 21.085 1.00 39.97 254 ASP A N 1
ATOM 1913 C CA . ASP A 1 254 ? -3.110 -17.676 22.391 1.00 39.97 254 ASP A CA 1
ATOM 1914 C C . ASP A 1 254 ? -1.786 -16.893 22.473 1.00 39.97 254 ASP A C 1
ATOM 1916 O O . ASP A 1 254 ? -0.693 -17.455 22.421 1.00 39.97 254 ASP A O 1
ATOM 1920 N N . SER A 1 255 ? -1.888 -15.574 22.654 1.00 43.75 255 SER A N 1
ATOM 1921 C CA . SER A 1 255 ? -0.834 -14.690 23.190 1.00 43.75 255 SER A CA 1
ATOM 1922 C C . SER A 1 255 ? 0.422 -14.405 22.337 1.00 43.75 255 SER A C 1
ATOM 1924 O O . SER A 1 255 ? 1.534 -14.747 22.717 1.00 43.75 255 SER A O 1
ATOM 1926 N N . ALA A 1 256 ? 0.302 -13.662 21.230 1.00 40.06 256 ALA A N 1
ATOM 1927 C CA . ALA A 1 256 ? 1.443 -12.865 20.730 1.00 40.06 256 ALA A CA 1
ATOM 1928 C C . ALA A 1 256 ? 1.065 -11.701 19.797 1.00 40.06 256 ALA A C 1
ATOM 1930 O O . ALA A 1 256 ? 1.926 -11.189 19.080 1.00 40.06 256 ALA A O 1
ATOM 1931 N N . VAL A 1 257 ? -0.196 -11.255 19.773 1.00 45.66 257 VAL A N 1
ATOM 1932 C CA . VAL A 1 257 ? -0.491 -9.951 19.171 1.00 45.66 257 VAL A CA 1
ATOM 1933 C C . VAL A 1 257 ? -0.073 -8.925 20.213 1.00 45.66 257 VAL A C 1
ATOM 1935 O O . VAL A 1 257 ? -0.849 -8.575 21.096 1.00 45.66 257 VAL A O 1
ATOM 1938 N N . GLU A 1 258 ? 1.203 -8.537 20.173 1.00 43.62 258 GLU A N 1
ATOM 1939 C CA . GLU A 1 258 ? 1.702 -7.364 20.887 1.00 43.62 258 GLU A CA 1
ATOM 1940 C C . GLU A 1 258 ? 0.659 -6.258 20.702 1.00 43.62 258 GLU A C 1
ATOM 1942 O O . GLU A 1 258 ? 0.272 -5.957 19.567 1.00 43.62 258 GLU A O 1
ATOM 1947 N N . GLU A 1 259 ? 0.138 -5.711 21.801 1.00 42.34 259 GLU A N 1
ATOM 1948 C CA . GLU A 1 259 ? -0.815 -4.612 21.747 1.00 42.34 259 GLU A CA 1
ATOM 1949 C C . GLU A 1 259 ? -0.200 -3.486 20.909 1.00 42.34 259 GLU A C 1
ATOM 1951 O O . GLU A 1 259 ? 0.559 -2.652 21.389 1.00 42.34 259 GLU A O 1
ATOM 1956 N N . ALA A 1 260 ? -0.580 -3.376 19.638 1.00 45.38 260 ALA A N 1
ATOM 1957 C CA . ALA A 1 260 ? -0.394 -2.152 18.861 1.00 45.38 260 ALA A CA 1
ATOM 1958 C C . ALA A 1 260 ? -1.422 -1.086 19.289 1.00 45.38 260 ALA A C 1
ATOM 1960 O O . ALA A 1 260 ? -1.983 -0.342 18.482 1.00 45.38 260 ALA A O 1
ATOM 1961 N N . VAL A 1 261 ? -1.671 -1.029 20.594 1.00 45.22 261 VAL A N 1
ATOM 1962 C CA . VAL A 1 261 ? -2.087 0.144 21.342 1.00 45.22 261 VAL A CA 1
ATOM 1963 C C . VAL A 1 261 ? -0.775 0.730 21.875 1.00 45.22 261 VAL A C 1
ATOM 1965 O O . VAL A 1 261 ? -0.260 0.286 22.889 1.00 45.22 261 VAL A O 1
ATOM 1968 N N . GLY A 1 262 ? -0.170 1.668 21.135 1.00 55.00 262 GLY A N 1
ATOM 1969 C CA . GLY A 1 262 ? 1.046 2.368 21.589 1.00 55.00 262 GLY A CA 1
ATOM 1970 C C . GLY A 1 262 ? 2.301 2.240 20.719 1.00 55.00 262 GLY A C 1
ATOM 1971 O O . GLY A 1 262 ? 3.347 2.758 21.104 1.00 55.00 262 GLY A O 1
ATOM 1972 N N . ARG A 1 263 ? 2.241 1.612 19.533 1.00 68.94 263 ARG A N 1
ATOM 1973 C CA . ARG A 1 263 ? 3.355 1.691 18.567 1.00 68.94 263 ARG A CA 1
ATOM 1974 C C . ARG A 1 263 ? 3.482 3.136 18.057 1.00 68.94 263 ARG A C 1
ATOM 1976 O O . ARG A 1 263 ? 2.501 3.717 17.594 1.00 68.94 263 ARG A O 1
ATOM 1983 N N . ASP A 1 264 ? 4.685 3.700 18.151 1.00 75.19 264 ASP A N 1
ATOM 1984 C CA . ASP A 1 264 ? 5.015 5.017 17.590 1.00 75.19 264 ASP A CA 1
ATOM 1985 C C . ASP A 1 264 ? 5.123 4.873 16.064 1.00 75.19 264 ASP A C 1
ATOM 1987 O O . ASP A 1 264 ? 6.137 4.384 15.553 1.00 75.19 264 ASP A O 1
ATOM 1991 N N . TRP A 1 265 ? 4.030 5.165 15.349 1.00 82.56 265 TRP A N 1
ATOM 1992 C CA . TRP A 1 265 ? 4.019 5.116 13.888 1.00 82.56 265 TRP A CA 1
ATOM 1993 C C . TRP A 1 265 ? 4.497 6.433 13.291 1.00 82.56 265 TRP A C 1
ATOM 1995 O O . TRP A 1 265 ? 4.087 7.516 13.702 1.00 82.56 265 TRP A O 1
ATOM 2005 N N . GLU A 1 266 ? 5.308 6.321 12.250 1.00 88.81 266 GLU A N 1
ATOM 2006 C CA . GLU A 1 266 ? 5.703 7.431 11.404 1.00 88.81 266 GLU A CA 1
ATOM 2007 C C . GLU A 1 266 ? 4.747 7.519 10.219 1.00 88.81 266 GLU A C 1
ATOM 2009 O O . GLU A 1 266 ? 4.698 6.618 9.379 1.00 88.81 266 GLU A O 1
ATOM 2014 N N . HIS A 1 267 ? 3.998 8.613 10.148 1.00 89.50 267 HIS A N 1
ATOM 2015 C CA . HIS A 1 267 ? 3.073 8.868 9.056 1.00 89.50 267 HIS A CA 1
ATOM 2016 C C . HIS A 1 267 ? 3.720 9.776 8.013 1.00 89.50 267 HIS A C 1
ATOM 2018 O O . HIS A 1 267 ? 4.328 10.793 8.340 1.00 89.50 267 HIS A O 1
ATOM 2024 N N . PHE A 1 268 ? 3.563 9.417 6.746 1.00 93.50 268 PHE A N 1
ATOM 2025 C CA . PHE A 1 268 ? 3.980 10.208 5.597 1.00 93.50 268 PHE A CA 1
ATOM 2026 C C . PHE A 1 268 ? 2.811 10.342 4.641 1.00 93.50 268 PHE A C 1
ATOM 2028 O O . PHE A 1 268 ? 2.035 9.409 4.507 1.00 93.50 268 PHE A O 1
ATOM 2035 N N . GLU A 1 269 ? 2.694 11.468 3.961 1.00 92.88 269 GLU A N 1
ATOM 2036 C CA . GLU A 1 269 ? 1.669 11.698 2.947 1.00 92.88 269 GLU A CA 1
ATOM 2037 C C . GLU A 1 269 ? 2.340 12.079 1.642 1.00 92.88 269 GLU A C 1
ATOM 2039 O O . GLU A 1 269 ? 3.201 12.959 1.642 1.00 92.88 269 GLU A O 1
ATOM 2044 N N . ILE A 1 270 ? 1.971 11.411 0.553 1.00 94.56 270 ILE A N 1
ATOM 2045 C CA . ILE A 1 270 ? 2.446 11.755 -0.786 1.00 94.56 270 ILE A CA 1
ATOM 2046 C C . ILE A 1 270 ? 1.871 13.106 -1.179 1.00 94.56 270 ILE A C 1
ATOM 2048 O O . ILE A 1 270 ? 0.670 13.328 -1.082 1.00 94.56 270 ILE A O 1
ATOM 2052 N N . THR A 1 271 ? 2.744 13.998 -1.635 1.00 91.94 271 THR A N 1
ATOM 2053 C CA . THR A 1 271 ? 2.366 15.362 -2.015 1.00 91.94 271 THR A CA 1
ATOM 2054 C C . THR A 1 271 ? 2.591 15.628 -3.487 1.00 91.94 271 THR A C 1
ATOM 2056 O O . THR A 1 271 ? 1.848 16.396 -4.084 1.00 91.94 271 THR A O 1
ATOM 2059 N N . ASP A 1 272 ? 3.601 14.990 -4.084 1.00 91.50 272 ASP A N 1
ATOM 2060 C CA . ASP A 1 272 ? 4.007 15.292 -5.449 1.00 91.50 272 ASP A CA 1
ATOM 2061 C C . ASP A 1 272 ? 4.553 14.060 -6.166 1.00 91.50 272 ASP A C 1
ATOM 2063 O O . ASP A 1 272 ? 5.109 13.136 -5.566 1.00 91.50 272 ASP A O 1
ATOM 2067 N N . VAL A 1 273 ? 4.464 14.099 -7.492 1.00 91.81 273 VAL A N 1
ATOM 2068 C CA . VAL A 1 273 ? 5.107 13.155 -8.402 1.00 91.81 273 VAL A CA 1
ATOM 2069 C C . VAL A 1 273 ? 5.985 13.929 -9.371 1.00 91.81 273 VAL A C 1
ATOM 2071 O O . VAL A 1 273 ? 5.556 14.921 -9.957 1.00 91.81 273 VAL A O 1
ATOM 2074 N N . PHE A 1 274 ? 7.206 13.456 -9.599 1.00 86.88 274 PHE A N 1
ATOM 2075 C CA . PHE A 1 274 ? 8.049 13.983 -10.669 1.00 86.88 274 PHE A CA 1
ATOM 2076 C C . PHE A 1 274 ? 8.279 12.890 -11.700 1.00 86.88 274 PHE A C 1
ATOM 2078 O O . PHE A 1 274 ? 8.646 11.752 -11.396 1.00 86.88 274 PHE A O 1
ATOM 2085 N N . LYS A 1 275 ? 8.007 13.241 -12.951 1.00 87.62 275 LYS A N 1
ATOM 2086 C CA . LYS A 1 275 ? 8.081 12.334 -14.091 1.00 87.62 275 LYS A CA 1
ATOM 2087 C C . LYS A 1 275 ? 9.388 12.546 -14.836 1.00 87.62 275 LYS A C 1
ATOM 2089 O O . LYS A 1 275 ? 9.908 13.662 -14.883 1.00 87.62 275 LYS A O 1
ATOM 2094 N N . LEU A 1 276 ? 9.898 11.470 -15.423 1.00 83.12 276 LEU A N 1
ATOM 2095 C CA . LEU A 1 276 ? 10.965 11.566 -16.403 1.00 83.12 276 LEU A CA 1
ATOM 2096 C C . LEU A 1 276 ? 10.412 12.272 -17.636 1.00 83.12 276 LEU A C 1
ATOM 2098 O O . LEU A 1 276 ? 9.323 11.944 -18.103 1.00 83.12 276 LEU A O 1
ATOM 2102 N N . ASP A 1 277 ? 11.171 13.200 -18.191 1.00 80.69 277 ASP A N 1
ATOM 2103 C CA . ASP A 1 277 ? 10.915 13.739 -19.520 1.00 80.69 277 ASP A CA 1
ATOM 2104 C C . ASP A 1 277 ? 12.067 13.363 -20.464 1.00 80.69 277 ASP A C 1
ATOM 2106 O O . ASP A 1 277 ? 12.972 12.606 -20.108 1.00 80.69 277 ASP A O 1
ATOM 2110 N N . SER A 1 278 ? 12.019 13.841 -21.705 1.00 82.69 278 SER A N 1
ATOM 2111 C CA . SER A 1 278 ? 13.014 13.503 -22.725 1.00 82.69 278 SER A CA 1
ATOM 2112 C C . SER A 1 278 ? 14.388 14.148 -22.506 1.00 82.69 278 SER A C 1
ATOM 2114 O O . SER A 1 278 ? 15.301 13.856 -23.269 1.00 82.69 278 SER A O 1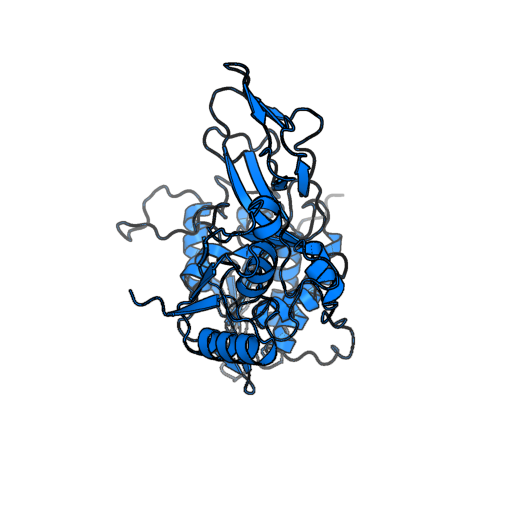
ATOM 2116 N N . ARG A 1 279 ? 14.564 15.011 -21.497 1.00 82.31 279 ARG A N 1
ATOM 2117 C CA . ARG A 1 279 ? 15.747 15.877 -21.331 1.00 82.31 279 ARG A CA 1
ATOM 2118 C C . ARG A 1 279 ? 16.927 15.204 -20.628 1.00 82.31 279 ARG A C 1
ATOM 2120 O O . ARG A 1 279 ? 17.852 15.888 -20.196 1.00 82.31 279 ARG A O 1
ATOM 2127 N N . GLY A 1 280 ? 16.887 13.879 -20.475 1.00 83.94 280 GLY A N 1
ATOM 2128 C CA . GLY A 1 280 ? 17.844 13.124 -19.666 1.00 83.94 280 GLY A CA 1
ATOM 2129 C C . GLY A 1 280 ? 17.736 13.463 -18.176 1.00 83.94 280 GLY A C 1
ATOM 2130 O O . GLY A 1 280 ? 17.269 14.532 -17.789 1.00 83.94 280 GLY A O 1
ATOM 2131 N N . TYR A 1 281 ? 18.149 12.539 -17.310 1.00 90.25 281 TYR A N 1
ATOM 2132 C CA . TYR A 1 281 ? 18.057 12.737 -15.866 1.00 90.25 281 TYR A CA 1
ATOM 2133 C C . TYR A 1 281 ? 19.244 12.119 -15.133 1.00 90.25 281 TYR A C 1
ATOM 2135 O O . TYR A 1 281 ? 19.795 11.105 -15.560 1.00 90.25 281 TYR A O 1
ATOM 2143 N N . GLU A 1 282 ? 19.612 12.693 -13.996 1.00 91.88 282 GLU A N 1
ATOM 2144 C CA . GLU A 1 282 ? 20.484 12.061 -13.016 1.00 91.88 282 GLU A CA 1
ATOM 2145 C C . GLU A 1 282 ? 20.018 12.358 -11.591 1.00 91.88 282 GLU A C 1
ATOM 2147 O O . GLU A 1 282 ? 19.555 13.455 -11.278 1.00 91.88 282 GLU A O 1
ATOM 2152 N N . TRP A 1 283 ? 20.161 11.365 -10.714 1.00 93.81 283 TRP A N 1
ATOM 2153 C CA . TRP A 1 283 ? 20.149 11.621 -9.280 1.00 93.81 283 TRP A CA 1
ATOM 2154 C C . TRP A 1 283 ? 21.477 12.271 -8.900 1.00 93.81 283 TRP A C 1
ATOM 2156 O O . TRP A 1 283 ? 22.533 11.783 -9.307 1.00 93.81 283 TRP A O 1
ATOM 2166 N N . ILE A 1 284 ? 21.432 13.331 -8.101 1.00 94.06 284 ILE A N 1
ATOM 2167 C CA . ILE A 1 284 ? 22.625 14.051 -7.636 1.00 94.06 284 ILE A CA 1
ATOM 2168 C C . ILE A 1 284 ? 22.714 13.990 -6.111 1.00 94.06 284 ILE A C 1
ATOM 2170 O O . ILE A 1 284 ? 21.784 13.539 -5.445 1.00 94.06 284 ILE A O 1
ATOM 2174 N N . ASN A 1 285 ? 23.849 14.407 -5.547 1.00 93.50 285 ASN A N 1
ATOM 2175 C CA . ASN A 1 285 ? 24.035 14.578 -4.098 1.00 93.50 285 ASN A CA 1
ATOM 2176 C C . ASN A 1 285 ? 23.730 13.326 -3.242 1.00 93.50 285 ASN A C 1
ATOM 2178 O O . ASN A 1 285 ? 23.415 13.431 -2.062 1.00 93.50 285 ASN A O 1
ATOM 2182 N N . GLY A 1 286 ? 23.841 12.126 -3.827 1.00 92.25 286 GLY A N 1
ATOM 2183 C CA . GLY A 1 286 ? 23.616 10.850 -3.131 1.00 92.25 286 GLY A CA 1
ATOM 2184 C C . GLY A 1 286 ? 22.145 10.437 -2.969 1.00 92.25 286 GLY A C 1
ATOM 2185 O O . GLY A 1 286 ? 21.860 9.440 -2.295 1.00 92.25 286 GLY A O 1
ATOM 2186 N N . PHE A 1 287 ? 21.212 11.161 -3.591 1.00 95.25 287 PHE A N 1
ATOM 2187 C CA . PHE A 1 287 ? 19.790 10.826 -3.567 1.00 95.25 287 PHE A CA 1
ATOM 2188 C C . PHE A 1 287 ? 19.426 9.708 -4.560 1.00 95.25 287 PHE A C 1
ATOM 2190 O O . PHE A 1 287 ? 20.225 9.290 -5.398 1.00 95.25 287 PHE A O 1
ATOM 2197 N N . GLY A 1 288 ? 18.217 9.158 -4.428 1.00 93.06 288 GLY A N 1
ATOM 2198 C CA . GLY A 1 288 ? 17.698 8.077 -5.273 1.00 93.06 288 GLY A CA 1
ATOM 2199 C C . GLY A 1 288 ? 18.219 6.675 -4.930 1.00 93.06 288 GLY A C 1
ATOM 2200 O O . GLY A 1 288 ? 17.993 5.713 -5.683 1.00 93.06 288 GLY A O 1
ATOM 2201 N N . SER A 1 289 ? 18.935 6.521 -3.814 1.00 93.88 289 SER A N 1
ATOM 2202 C CA . SER A 1 289 ? 19.540 5.243 -3.422 1.00 93.88 289 SER A CA 1
ATOM 2203 C C . SER A 1 289 ? 18.613 4.366 -2.578 1.00 93.88 289 SER A C 1
ATOM 2205 O O . SER A 1 289 ? 18.710 3.145 -2.687 1.00 93.88 289 SER A O 1
ATOM 2207 N N . GLN A 1 290 ? 17.674 4.947 -1.825 1.00 95.19 290 GLN A N 1
ATOM 2208 C CA . GLN A 1 290 ? 16.730 4.229 -0.956 1.00 95.19 290 GLN A CA 1
ATOM 2209 C C . GLN A 1 290 ? 15.393 4.978 -0.816 1.00 95.19 290 GLN A C 1
ATOM 2211 O O . GLN A 1 290 ? 15.288 6.141 -1.201 1.00 95.19 290 GLN A O 1
ATOM 2216 N N . ASN A 1 291 ? 14.375 4.317 -0.264 1.00 96.69 291 ASN A N 1
ATOM 2217 C CA . ASN A 1 291 ? 13.106 4.961 0.091 1.00 96.69 291 ASN A CA 1
ATOM 2218 C C . ASN A 1 291 ? 13.241 5.805 1.368 1.00 96.69 291 ASN A C 1
ATOM 2220 O O . ASN A 1 291 ? 14.113 5.548 2.200 1.00 96.69 291 ASN A O 1
ATOM 2224 N N . PHE A 1 292 ? 12.351 6.787 1.523 1.00 96.69 292 PHE A N 1
ATOM 2225 C CA . PHE A 1 292 ? 12.279 7.704 2.665 1.00 96.69 292 PHE A CA 1
ATOM 2226 C C . PHE A 1 292 ? 13.585 8.479 2.924 1.00 96.69 292 PHE A C 1
ATOM 2228 O O . PHE A 1 292 ? 13.875 8.847 4.061 1.00 96.69 292 PHE A O 1
ATOM 2235 N N . GLN A 1 293 ? 14.390 8.748 1.885 1.00 96.06 293 GLN A N 1
ATOM 2236 C CA . GLN A 1 293 ? 15.519 9.676 2.028 1.00 96.06 293 GLN A CA 1
ATOM 2237 C C . GLN A 1 293 ? 14.992 11.079 2.310 1.00 96.06 293 GLN A C 1
ATOM 2239 O O . GLN A 1 293 ? 14.152 11.577 1.561 1.00 96.06 293 GLN A O 1
ATOM 2244 N N . VAL A 1 294 ? 15.512 11.703 3.365 1.00 96.38 294 VAL A N 1
ATOM 2245 C CA . VAL A 1 294 ? 15.196 13.090 3.708 1.00 96.38 294 VAL A CA 1
ATOM 2246 C C . VAL A 1 294 ? 15.847 14.013 2.683 1.00 96.38 294 VAL A C 1
ATOM 2248 O O . VAL A 1 294 ? 17.050 13.931 2.445 1.00 96.38 294 VAL A O 1
ATOM 2251 N N . LEU A 1 295 ? 15.041 14.886 2.096 1.00 95.12 295 LEU A N 1
ATOM 2252 C CA . LEU A 1 295 ? 15.433 15.996 1.245 1.00 95.12 295 LEU A CA 1
ATOM 2253 C C . LEU A 1 295 ? 15.262 17.284 2.062 1.00 95.12 295 LEU A C 1
ATOM 2255 O O . LEU A 1 295 ? 14.120 17.701 2.281 1.00 95.12 295 LEU A O 1
ATOM 2259 N N . PRO A 1 296 ? 16.362 17.904 2.525 1.00 94.88 296 PRO A N 1
ATOM 2260 C CA . PRO A 1 296 ? 16.292 19.184 3.217 1.00 94.88 296 PRO A CA 1
ATOM 2261 C C . PRO A 1 296 ? 15.655 20.269 2.338 1.00 94.88 296 PRO A C 1
ATOM 2263 O O . PRO A 1 296 ? 15.721 20.171 1.105 1.00 94.88 296 PRO A O 1
ATOM 2266 N N . PRO A 1 297 ? 15.089 21.333 2.930 1.00 94.56 297 PRO A N 1
ATOM 2267 C CA . PRO A 1 297 ? 14.433 22.374 2.161 1.00 94.56 297 PRO A CA 1
ATOM 2268 C C . PRO A 1 297 ? 15.409 23.037 1.188 1.00 94.56 297 PRO A C 1
ATOM 2270 O O . PRO A 1 297 ? 16.516 23.419 1.567 1.00 94.56 297 PRO A O 1
ATOM 2273 N N . GLY A 1 298 ? 15.017 23.161 -0.081 1.00 93.75 298 GLY A N 1
ATOM 2274 C CA . GLY A 1 298 ? 15.874 23.745 -1.115 1.00 93.75 298 GLY A CA 1
ATOM 2275 C C . GLY A 1 298 ? 17.040 22.858 -1.575 1.00 93.75 298 GLY A C 1
ATOM 2276 O O . GLY A 1 298 ? 17.865 23.312 -2.366 1.00 93.75 298 GLY A O 1
ATOM 2277 N N . ALA A 1 299 ? 17.135 21.604 -1.122 1.00 95.69 299 ALA A N 1
ATOM 2278 C CA . ALA A 1 299 ? 18.180 20.697 -1.581 1.00 95.69 299 ALA A CA 1
ATOM 2279 C C . ALA A 1 299 ? 17.954 20.278 -3.041 1.00 95.69 299 ALA A C 1
ATOM 2281 O O . ALA A 1 299 ? 16.874 19.813 -3.413 1.00 95.69 299 ALA A O 1
ATOM 2282 N N . ALA A 1 300 ? 19.000 20.382 -3.860 1.00 95.38 300 ALA A N 1
ATOM 2283 C CA . ALA A 1 300 ? 19.007 19.819 -5.202 1.00 95.38 300 ALA A CA 1
ATOM 2284 C C . ALA A 1 300 ? 19.128 18.290 -5.118 1.00 95.38 300 ALA A C 1
ATOM 2286 O O . ALA A 1 300 ? 20.107 17.772 -4.571 1.00 95.38 300 ALA A O 1
ATOM 2287 N N . PHE A 1 301 ? 18.138 17.563 -5.636 1.00 94.00 301 PHE A N 1
ATOM 2288 C CA . PHE A 1 301 ? 18.064 16.102 -5.497 1.00 94.00 301 PHE A CA 1
ATOM 2289 C C . PHE A 1 301 ? 18.114 15.338 -6.820 1.00 94.00 301 PHE A C 1
ATOM 2291 O O . PHE A 1 301 ? 18.452 14.153 -6.854 1.00 94.00 301 PHE A O 1
ATOM 2298 N N . GLY A 1 302 ? 17.837 16.024 -7.922 1.00 93.31 302 GLY A N 1
ATOM 2299 C CA . GLY A 1 302 ? 17.989 15.497 -9.267 1.00 93.31 302 GLY A CA 1
ATOM 2300 C C . GLY A 1 302 ? 18.411 16.582 -10.237 1.00 93.31 302 GLY A C 1
ATOM 2301 O O . GLY A 1 302 ? 18.383 17.764 -9.904 1.00 93.31 302 GLY A O 1
ATOM 2302 N N . ARG A 1 303 ? 18.773 16.187 -11.451 1.00 92.62 303 ARG A N 1
ATOM 2303 C CA . ARG A 1 303 ? 19.143 17.118 -12.514 1.00 92.62 303 ARG A CA 1
ATOM 2304 C C . ARG A 1 303 ? 18.633 16.621 -13.855 1.00 92.62 303 ARG A C 1
ATOM 2306 O O . ARG A 1 303 ? 18.846 15.464 -14.205 1.00 92.62 303 ARG A O 1
ATOM 2313 N N . ARG A 1 304 ? 17.961 17.498 -14.595 1.00 91.44 304 ARG A N 1
ATOM 2314 C CA . ARG A 1 304 ? 17.677 17.335 -16.023 1.00 91.44 304 ARG A CA 1
ATOM 2315 C C . ARG A 1 304 ? 18.879 17.824 -16.813 1.00 91.44 304 ARG A C 1
ATOM 2317 O O . ARG A 1 304 ? 19.519 18.788 -16.399 1.00 91.44 304 ARG A O 1
ATOM 2324 N N . LEU A 1 305 ? 19.206 17.151 -17.908 1.00 89.62 305 LEU A N 1
ATOM 2325 C CA . LEU A 1 305 ? 20.459 17.397 -18.623 1.00 89.62 305 LEU A CA 1
ATOM 2326 C C . LEU A 1 305 ? 20.307 18.434 -19.750 1.00 89.62 305 LEU A C 1
ATOM 2328 O O . LEU A 1 305 ? 21.278 19.124 -20.055 1.00 89.62 305 LEU A O 1
ATOM 2332 N N . GLU A 1 306 ? 19.112 18.594 -20.336 1.00 88.00 306 GLU A N 1
ATOM 2333 C CA . GLU A 1 306 ? 18.911 19.416 -21.546 1.00 88.00 306 GLU A CA 1
ATOM 2334 C C . GLU A 1 306 ? 17.618 20.279 -21.54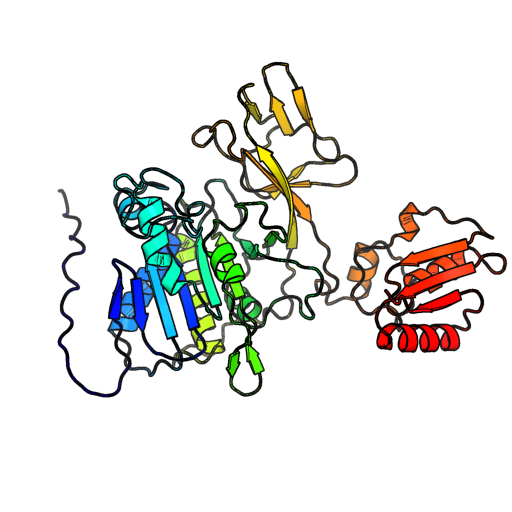6 1.00 88.00 306 GLU A C 1
ATOM 2336 O O . GLU A 1 306 ? 16.563 19.799 -21.955 1.00 88.00 306 GLU A O 1
ATOM 2341 N N . PRO A 1 307 ? 17.653 21.576 -21.169 1.00 88.38 307 PRO A N 1
ATOM 2342 C CA . PRO A 1 307 ? 18.793 22.278 -20.595 1.00 88.38 307 PRO A CA 1
ATOM 2343 C C . PRO A 1 307 ? 19.085 21.779 -19.182 1.00 88.38 307 PRO A C 1
ATOM 2345 O O . PRO A 1 307 ? 18.227 21.186 -18.525 1.00 88.38 307 PRO A O 1
ATOM 2348 N N . LEU A 1 308 ? 20.303 22.058 -18.720 1.00 90.88 308 LEU A N 1
ATOM 2349 C CA . LEU A 1 308 ? 20.721 21.713 -17.373 1.00 90.88 308 LEU A CA 1
ATOM 2350 C C . LEU A 1 308 ? 19.832 22.436 -16.353 1.00 90.88 308 LEU A C 1
ATOM 2352 O O . LEU A 1 308 ? 19.873 23.659 -16.237 1.00 90.88 308 LEU A O 1
ATOM 2356 N N . GLU A 1 309 ? 19.020 21.669 -15.635 1.00 92.44 309 GLU A N 1
ATOM 2357 C CA . GLU A 1 309 ? 18.032 22.172 -14.679 1.00 92.44 309 GLU A CA 1
ATOM 2358 C C . GLU A 1 309 ? 18.043 21.271 -13.444 1.00 92.44 309 GLU A C 1
ATOM 2360 O O . GLU A 1 309 ? 17.822 20.063 -13.540 1.00 92.44 309 GLU A O 1
ATOM 2365 N N . GLU A 1 310 ? 18.309 21.838 -12.272 1.00 93.25 310 GLU A N 1
ATOM 2366 C CA . GLU A 1 310 ? 18.265 21.084 -11.021 1.00 93.25 310 GLU A CA 1
ATOM 2367 C C . GLU A 1 310 ? 16.831 20.971 -10.500 1.00 93.25 310 GLU A C 1
ATOM 2369 O O . GLU A 1 310 ? 16.077 21.941 -10.475 1.00 93.25 310 GLU A O 1
ATOM 2374 N N . LEU A 1 311 ? 16.459 19.770 -10.059 1.00 91.06 311 LEU A N 1
ATOM 2375 C CA . LEU A 1 311 ? 15.231 19.544 -9.313 1.00 91.06 311 LEU A CA 1
ATOM 2376 C C . LEU A 1 311 ? 15.501 19.839 -7.843 1.00 91.06 311 LEU A C 1
ATOM 2378 O O . LEU A 1 311 ? 16.328 19.175 -7.210 1.00 91.06 311 LEU A O 1
ATOM 2382 N N . ILE A 1 312 ? 14.789 20.832 -7.323 1.00 93.12 312 ILE A N 1
ATOM 2383 C CA . ILE A 1 312 ? 14.968 21.368 -5.978 1.00 93.12 312 ILE A CA 1
ATOM 2384 C C . ILE A 1 312 ? 13.809 20.925 -5.085 1.00 93.12 312 ILE A C 1
ATOM 2386 O O . ILE A 1 312 ? 12.647 20.978 -5.488 1.00 93.12 312 ILE A O 1
ATOM 2390 N N . ALA A 1 313 ? 14.122 20.479 -3.870 1.00 92.81 313 ALA A N 1
ATOM 2391 C CA . ALA A 1 313 ? 13.119 20.153 -2.867 1.00 92.81 313 ALA A CA 1
ATOM 2392 C C . ALA A 1 313 ? 12.375 21.422 -2.392 1.00 92.81 313 ALA A C 1
ATOM 2394 O O . ALA A 1 313 ? 12.992 22.487 -2.299 1.00 92.81 313 ALA A O 1
ATOM 2395 N N . PRO A 1 314 ? 11.078 21.330 -2.043 1.00 90.25 314 PRO A N 1
ATOM 2396 C CA . PRO A 1 314 ? 10.315 22.449 -1.488 1.00 90.25 314 PRO A CA 1
ATOM 2397 C C . PRO A 1 314 ? 11.056 23.178 -0.355 1.00 90.25 314 PRO A C 1
ATOM 2399 O O . PRO A 1 314 ? 11.617 22.547 0.531 1.00 90.25 314 PRO A O 1
ATOM 2402 N N . THR A 1 315 ? 11.058 24.512 -0.357 1.00 88.56 315 THR A N 1
ATOM 2403 C CA . THR A 1 315 ? 11.879 25.329 0.564 1.00 88.56 315 THR A CA 1
ATOM 2404 C C . THR A 1 315 ? 11.269 25.540 1.951 1.00 88.56 315 THR A C 1
ATOM 2406 O O . THR A 1 315 ? 11.956 26.018 2.847 1.00 88.56 315 THR A O 1
ATOM 2409 N N . GLY A 1 316 ? 9.998 25.185 2.154 1.00 84.25 316 GLY A N 1
ATOM 2410 C CA . GLY A 1 316 ? 9.294 25.410 3.422 1.00 84.25 316 GLY A CA 1
ATOM 2411 C C . GLY A 1 316 ? 9.411 24.282 4.450 1.00 84.25 316 GLY A C 1
ATOM 2412 O O . GLY A 1 316 ? 8.970 24.462 5.580 1.00 84.25 316 GLY A O 1
ATOM 2413 N N . ARG A 1 317 ? 9.933 23.105 4.073 1.00 85.25 317 ARG A N 1
ATOM 2414 C CA . ARG A 1 317 ? 9.968 21.911 4.937 1.00 85.25 317 ARG A CA 1
ATOM 2415 C C . ARG A 1 317 ? 10.848 20.802 4.372 1.00 85.25 317 ARG A C 1
ATOM 2417 O O . ARG A 1 317 ? 11.086 20.753 3.166 1.00 85.25 317 ARG A O 1
ATOM 2424 N N . ASP A 1 318 ? 11.210 19.855 5.231 1.00 92.19 318 ASP A N 1
ATOM 2425 C CA . ASP A 1 318 ? 11.757 18.575 4.788 1.00 92.19 318 ASP A CA 1
ATOM 2426 C C . ASP A 1 318 ? 10.752 17.838 3.898 1.00 92.19 318 ASP A C 1
ATOM 2428 O O . ASP A 1 318 ? 9.548 17.781 4.179 1.00 92.19 318 ASP A O 1
ATOM 2432 N N . SER A 1 319 ? 11.269 17.235 2.835 1.00 95.12 319 SER A N 1
ATOM 2433 C CA . SER A 1 319 ? 10.529 16.315 1.972 1.00 95.12 319 SER A CA 1
ATOM 2434 C C . SER A 1 319 ? 11.170 14.933 2.016 1.00 95.12 319 SER A C 1
ATOM 2436 O O . SER A 1 319 ? 12.332 14.787 2.376 1.00 95.12 319 SER A O 1
ATOM 2438 N N . TYR A 1 320 ? 10.420 13.898 1.663 1.00 96.94 320 TYR A N 1
ATOM 2439 C CA . TYR A 1 320 ? 10.880 12.513 1.724 1.00 96.94 320 TYR A CA 1
ATOM 2440 C C . TYR A 1 320 ? 10.738 11.873 0.352 1.00 96.94 320 TYR A C 1
ATOM 2442 O O . TYR A 1 320 ? 9.668 11.923 -0.250 1.00 96.94 320 TYR A O 1
ATOM 2450 N N . LEU A 1 321 ? 11.817 11.276 -0.148 1.00 96.38 321 LEU A N 1
ATOM 2451 C CA . LEU A 1 321 ? 11.842 10.640 -1.460 1.00 96.38 321 LEU A CA 1
ATOM 2452 C C . LEU A 1 321 ? 11.252 9.229 -1.394 1.00 96.38 321 LEU A C 1
ATOM 2454 O O . LEU A 1 321 ? 11.803 8.346 -0.733 1.00 96.38 321 LEU A O 1
ATOM 2458 N N . ILE A 1 322 ? 10.161 9.002 -2.118 1.00 96.69 322 ILE A N 1
ATOM 2459 C CA . ILE A 1 322 ? 9.407 7.749 -2.119 1.00 96.69 322 ILE A CA 1
ATOM 2460 C C . ILE A 1 322 ? 9.493 7.074 -3.494 1.00 96.69 322 ILE A C 1
ATOM 2462 O O . ILE A 1 322 ? 9.398 7.722 -4.537 1.00 96.69 322 ILE A O 1
ATOM 2466 N N . PHE A 1 323 ? 9.704 5.755 -3.494 1.00 94.88 323 PHE A N 1
ATOM 2467 C CA . PHE A 1 323 ? 9.868 4.894 -4.671 1.00 94.88 323 PHE A CA 1
ATOM 2468 C C . PHE A 1 323 ? 10.808 5.439 -5.768 1.00 94.88 323 PHE A C 1
ATOM 2470 O O . PHE A 1 323 ? 10.436 5.402 -6.950 1.00 94.88 323 PHE A O 1
ATOM 2477 N N . PRO A 1 324 ? 12.035 5.902 -5.444 1.00 94.56 324 PRO A N 1
ATOM 2478 C CA . PRO A 1 324 ? 12.954 6.390 -6.464 1.00 94.56 324 PRO A CA 1
ATOM 2479 C C . PRO A 1 324 ? 13.299 5.289 -7.470 1.00 94.56 324 PRO A C 1
ATOM 2481 O O . PRO A 1 324 ? 13.790 4.208 -7.127 1.00 94.56 324 PRO A O 1
ATOM 2484 N N . LYS A 1 325 ? 13.059 5.556 -8.750 1.00 90.62 325 LYS A N 1
ATOM 2485 C CA . LYS A 1 325 ? 13.265 4.584 -9.819 1.00 90.62 325 LYS A CA 1
ATOM 2486 C C . LYS A 1 325 ? 14.740 4.494 -10.199 1.00 90.62 325 LYS A C 1
ATOM 2488 O O . LYS A 1 325 ? 15.434 5.492 -10.405 1.00 90.62 325 LYS A O 1
ATOM 2493 N N . GLY A 1 326 ? 15.230 3.259 -10.305 1.00 86.88 326 GLY A N 1
ATOM 2494 C CA . GLY A 1 326 ? 16.521 2.973 -10.931 1.00 86.88 326 GLY A CA 1
ATOM 2495 C C . GLY A 1 326 ? 16.446 3.124 -12.451 1.00 86.88 326 GLY A C 1
ATOM 2496 O O . GLY A 1 326 ? 15.360 3.036 -13.018 1.00 86.88 326 GLY A O 1
ATOM 2497 N N . LYS A 1 327 ? 17.604 3.280 -13.106 1.00 86.00 327 LYS A N 1
ATOM 2498 C CA . LYS A 1 327 ? 17.712 3.532 -14.557 1.00 86.00 327 LYS A CA 1
ATOM 2499 C C . LYS A 1 327 ? 16.941 2.538 -15.437 1.00 86.00 327 LYS A C 1
ATOM 2501 O O . LYS A 1 327 ? 16.449 2.918 -16.487 1.00 86.00 327 LYS A O 1
ATOM 2506 N N . ALA A 1 328 ? 16.780 1.287 -14.999 1.00 82.56 328 ALA A N 1
ATOM 2507 C CA . ALA A 1 328 ? 16.002 0.274 -15.721 1.00 82.56 328 ALA A CA 1
ATOM 2508 C C . ALA A 1 328 ? 14.496 0.597 -15.845 1.00 82.56 328 ALA A C 1
ATOM 2510 O O . ALA A 1 328 ? 13.814 -0.002 -16.665 1.00 82.56 328 ALA A O 1
ATOM 2511 N N . PHE A 1 329 ? 13.979 1.526 -15.037 1.00 82.38 329 PHE A N 1
ATOM 2512 C CA . PHE A 1 329 ? 12.572 1.945 -15.020 1.00 82.38 329 PHE A CA 1
ATOM 2513 C C . PHE A 1 329 ? 12.390 3.391 -15.507 1.00 82.38 329 PHE A C 1
ATOM 2515 O O . PHE A 1 329 ? 11.371 4.018 -15.232 1.00 82.38 329 PHE A O 1
ATOM 2522 N N . TRP A 1 330 ? 13.400 3.952 -16.171 1.00 86.81 330 TRP A N 1
ATOM 2523 C CA . TRP A 1 330 ? 13.377 5.321 -16.675 1.00 86.81 330 TRP A CA 1
ATOM 2524 C C . TRP A 1 330 ? 12.734 5.358 -18.055 1.00 86.81 330 TRP A C 1
ATOM 2526 O O . TRP A 1 330 ? 13.399 5.209 -19.076 1.00 86.81 330 TRP A O 1
ATOM 2536 N N . ILE A 1 331 ? 11.418 5.545 -18.057 1.00 83.00 331 ILE A N 1
ATOM 2537 C CA . ILE A 1 331 ? 10.601 5.645 -19.265 1.00 83.00 331 ILE A CA 1
ATOM 2538 C C . ILE A 1 331 ? 10.075 7.085 -19.355 1.00 83.00 331 ILE A C 1
ATOM 2540 O O . ILE A 1 331 ? 9.495 7.568 -18.380 1.00 83.00 331 ILE A O 1
ATOM 2544 N N . PRO A 1 332 ? 10.288 7.813 -20.468 1.00 84.75 332 PRO A N 1
ATOM 2545 C CA . PRO A 1 332 ? 9.756 9.164 -20.621 1.00 84.75 332 PRO A CA 1
ATOM 2546 C C . PRO A 1 332 ? 8.241 9.212 -20.379 1.00 84.75 332 PRO A C 1
ATOM 2548 O O . PRO A 1 332 ? 7.494 8.357 -20.849 1.00 84.75 332 PRO A O 1
ATOM 2551 N N . GLY A 1 333 ? 7.790 10.200 -19.612 1.00 83.44 333 GLY A N 1
ATOM 2552 C CA . GLY A 1 333 ? 6.404 10.348 -19.168 1.00 83.44 333 GLY A CA 1
ATOM 2553 C C . GLY A 1 333 ? 6.038 9.538 -17.919 1.00 83.44 333 GLY A C 1
ATOM 2554 O O . GLY A 1 333 ? 4.986 9.794 -17.329 1.00 83.44 333 GLY A O 1
ATOM 2555 N N . TRP A 1 334 ? 6.881 8.602 -17.470 1.00 86.50 334 TRP A N 1
ATOM 2556 C CA . TRP A 1 334 ? 6.627 7.813 -16.262 1.00 86.50 334 TRP A CA 1
ATOM 2557 C C . TRP A 1 334 ? 7.204 8.484 -15.008 1.00 86.50 334 TRP A C 1
ATOM 2559 O O . TRP A 1 334 ? 8.191 9.219 -15.096 1.00 86.50 334 TRP A O 1
ATOM 2569 N N . PRO A 1 335 ? 6.628 8.229 -13.819 1.00 90.69 335 PRO A N 1
ATOM 2570 C CA . PRO A 1 335 ? 7.189 8.690 -12.551 1.00 90.69 335 PRO A CA 1
ATOM 2571 C C . PRO A 1 335 ? 8.630 8.207 -12.326 1.00 90.69 335 PRO A C 1
ATOM 2573 O O . PRO A 1 335 ? 8.912 7.012 -12.418 1.00 90.69 335 PRO A O 1
ATOM 2576 N N . LEU A 1 336 ? 9.526 9.126 -11.958 1.00 90.75 336 LEU A N 1
ATOM 2577 C CA . LEU A 1 336 ? 10.865 8.818 -11.436 1.00 90.75 336 LEU A CA 1
ATOM 2578 C C . LEU A 1 336 ? 10.859 8.589 -9.925 1.00 90.75 336 LEU A C 1
ATOM 2580 O O . LEU A 1 336 ? 11.769 7.954 -9.393 1.00 90.75 336 LEU A O 1
ATOM 2584 N N . GLY A 1 337 ? 9.843 9.099 -9.244 1.00 93.31 337 GLY A N 1
ATOM 2585 C CA . GLY A 1 337 ? 9.623 8.964 -7.818 1.00 93.31 337 GLY A CA 1
ATOM 2586 C C . GLY A 1 337 ? 8.537 9.932 -7.367 1.00 93.31 337 GLY A C 1
ATOM 2587 O O . GLY A 1 337 ? 7.959 10.671 -8.170 1.00 93.31 337 GLY A O 1
ATOM 2588 N N . TRP A 1 338 ? 8.285 9.918 -6.068 1.00 95.81 338 TRP A N 1
ATOM 2589 C CA . TRP A 1 338 ? 7.308 10.771 -5.410 1.00 95.81 338 TRP A CA 1
ATOM 2590 C C . TRP A 1 338 ? 7.965 11.505 -4.253 1.00 95.81 338 TRP A C 1
ATOM 2592 O O . TRP A 1 338 ? 8.952 11.030 -3.683 1.00 95.81 338 TRP A O 1
ATOM 2602 N N . LEU A 1 339 ? 7.416 12.663 -3.915 1.00 95.75 339 LEU A N 1
ATOM 2603 C CA . LEU A 1 339 ? 7.737 13.359 -2.682 1.00 95.75 339 LEU A CA 1
ATOM 2604 C C . LEU A 1 339 ? 6.619 13.124 -1.680 1.00 95.75 339 LEU A C 1
ATOM 2606 O O . LEU A 1 339 ? 5.441 13.095 -2.036 1.00 95.75 339 LEU A O 1
ATOM 2610 N N . ALA A 1 340 ? 7.011 12.970 -0.425 1.00 95.81 340 ALA A N 1
ATOM 2611 C CA . ALA A 1 340 ? 6.098 12.925 0.694 1.00 95.81 340 ALA A CA 1
ATOM 2612 C C . ALA A 1 340 ? 6.489 13.937 1.769 1.00 95.81 340 ALA A C 1
ATOM 2614 O O . ALA A 1 340 ? 7.657 14.304 1.915 1.00 95.81 340 ALA A O 1
ATOM 2615 N N . ARG A 1 341 ? 5.504 14.345 2.563 1.00 92.31 341 ARG A N 1
ATOM 2616 C CA . ARG A 1 341 ? 5.692 15.090 3.809 1.00 92.31 341 ARG A CA 1
ATOM 2617 C C . ARG A 1 341 ? 5.505 14.160 4.995 1.00 92.31 341 ARG A C 1
ATOM 2619 O O . ARG A 1 341 ? 4.645 13.286 4.948 1.00 92.31 341 ARG A O 1
ATOM 2626 N N . LYS A 1 342 ? 6.268 14.359 6.068 1.00 90.25 342 LYS A N 1
ATOM 2627 C CA . LYS A 1 342 ? 5.988 13.684 7.339 1.00 90.25 342 LYS A CA 1
ATOM 2628 C C . LYS A 1 342 ? 4.768 14.340 7.982 1.00 90.25 342 LYS A C 1
ATOM 2630 O O . LYS A 1 342 ? 4.714 15.564 8.083 1.00 90.25 342 LYS A O 1
ATOM 2635 N N . LEU A 1 343 ? 3.791 13.530 8.367 1.00 83.56 343 LEU A N 1
ATOM 2636 C CA . LEU A 1 343 ? 2.617 13.971 9.101 1.00 83.56 343 LEU A CA 1
ATOM 2637 C C . LEU A 1 343 ? 2.849 13.831 10.599 1.00 83.56 343 LEU A C 1
ATOM 2639 O O . LEU A 1 343 ? 3.583 12.962 11.072 1.00 83.56 343 LEU A O 1
ATOM 2643 N N . VAL A 1 344 ? 2.154 14.694 11.322 1.00 71.50 344 VAL A N 1
ATOM 2644 C CA . VAL A 1 344 ? 1.978 14.618 12.761 1.00 71.50 344 VAL A CA 1
ATOM 2645 C C . VAL A 1 344 ? 0.489 14.449 12.965 1.00 71.50 344 VAL A C 1
ATOM 2647 O O . VAL A 1 344 ? -0.247 15.435 12.916 1.00 71.50 344 VAL A O 1
ATOM 2650 N N . LEU A 1 345 ? 0.012 13.211 13.102 1.00 65.88 345 LEU A N 1
ATOM 2651 C CA . LEU A 1 345 ? -1.409 13.035 13.348 1.00 65.88 345 LEU A CA 1
ATOM 2652 C C . LEU A 1 345 ? -1.693 13.307 14.825 1.00 65.88 345 LEU A C 1
ATOM 2654 O O . LEU A 1 345 ? -0.942 12.877 15.704 1.00 65.88 345 LEU A O 1
ATOM 2658 N N . PRO A 1 346 ? -2.810 13.968 15.137 1.00 51.00 346 PRO A N 1
ATOM 2659 C CA . PRO A 1 346 ? -3.184 14.250 16.517 1.00 51.00 346 PRO A CA 1
ATOM 2660 C C . PRO A 1 346 ? -3.364 13.017 17.420 1.00 51.00 346 PRO A C 1
ATOM 2662 O O . PRO A 1 346 ? -3.317 13.141 18.644 1.00 51.00 346 PRO A O 1
ATOM 2665 N N . LEU A 1 347 ? -3.561 11.840 16.811 1.00 52.28 347 LEU A N 1
ATOM 2666 C CA . LEU A 1 347 ? -3.679 10.528 17.457 1.00 52.28 347 LEU A CA 1
ATOM 2667 C C . LEU A 1 347 ? -2.329 9.790 17.581 1.00 52.28 347 LEU A C 1
ATOM 2669 O O . LEU A 1 347 ? -2.276 8.703 18.158 1.00 52.28 347 LEU A O 1
ATOM 2673 N N . ASP A 1 348 ? -1.237 10.352 17.049 1.00 48.50 348 ASP A N 1
ATOM 2674 C CA . ASP A 1 348 ? 0.105 9.744 17.074 1.00 48.50 348 ASP A CA 1
ATOM 2675 C C . ASP A 1 348 ? 0.813 9.923 18.411 1.00 48.50 348 ASP A C 1
ATOM 2677 O O . ASP A 1 348 ? 1.894 9.377 18.628 1.00 48.50 348 ASP A O 1
ATOM 2681 N N . VAL A 1 349 ? 0.203 10.665 19.330 1.00 50.00 349 VAL A N 1
ATOM 2682 C CA . VAL A 1 349 ? 0.822 10.975 20.602 1.00 50.00 349 VAL A CA 1
ATOM 2683 C C . VAL A 1 349 ? -0.147 10.639 21.723 1.00 50.00 349 VAL A C 1
ATOM 2685 O O . VAL A 1 349 ? -1.044 11.407 22.050 1.00 50.00 349 VAL A O 1
ATOM 2688 N N . GLY A 1 350 ? 0.061 9.471 22.337 1.00 48.41 350 GLY A N 1
ATOM 2689 C CA . GLY A 1 350 ? -0.579 9.116 23.612 1.00 48.41 350 GLY A CA 1
ATOM 2690 C C . GLY A 1 350 ? -0.183 10.054 24.764 1.00 48.41 350 GLY A C 1
ATOM 2691 O O . GLY A 1 350 ? -0.746 9.973 25.848 1.00 48.41 350 GLY A O 1
ATOM 2692 N N . ASP A 1 351 ? 0.771 10.953 24.511 1.00 60.88 351 ASP A N 1
ATOM 2693 C CA . ASP A 1 351 ? 1.189 12.047 25.375 1.00 60.88 351 ASP A CA 1
ATOM 2694 C C . ASP A 1 351 ? 0.744 13.391 24.763 1.00 60.88 351 ASP A C 1
ATOM 2696 O O . ASP A 1 351 ? 1.298 13.878 23.770 1.00 60.88 351 ASP A O 1
ATOM 2700 N N . ILE A 1 352 ? -0.269 14.000 25.381 1.00 64.19 352 ILE A N 1
ATOM 2701 C CA . ILE A 1 352 ? -0.841 15.293 24.983 1.00 64.19 352 ILE A CA 1
ATOM 2702 C C . ILE A 1 352 ? 0.238 16.389 24.904 1.00 64.19 352 ILE A C 1
ATOM 2704 O O . ILE A 1 352 ? 0.180 17.236 24.012 1.00 64.19 352 ILE A O 1
ATOM 2708 N N . GLN A 1 353 ? 1.255 16.361 25.770 1.00 66.56 353 GLN A N 1
ATOM 2709 C CA . GLN A 1 353 ? 2.313 17.376 25.783 1.00 66.56 353 GLN A CA 1
ATOM 2710 C C . GLN A 1 353 ? 3.254 17.223 24.592 1.00 66.56 353 GLN A C 1
ATOM 2712 O O . GLN A 1 353 ? 3.579 18.198 23.908 1.00 66.56 353 GLN A O 1
ATOM 2717 N N . LYS A 1 354 ? 3.633 15.983 24.263 1.00 64.94 354 LYS A N 1
ATOM 2718 C CA . LYS A 1 354 ? 4.438 15.708 23.067 1.00 64.94 354 LYS A CA 1
ATOM 2719 C C . LYS A 1 354 ? 3.668 16.069 21.782 1.00 64.94 354 LYS A C 1
ATOM 2721 O O . LYS A 1 354 ? 4.300 16.551 20.843 1.00 64.94 354 LYS A O 1
ATOM 2726 N N . ARG A 1 355 ? 2.328 15.936 21.747 1.00 68.25 355 ARG A N 1
ATOM 2727 C CA . ARG A 1 355 ? 1.493 16.411 20.621 1.00 68.25 355 ARG A CA 1
ATOM 2728 C C . ARG A 1 355 ? 1.574 17.918 20.462 1.00 68.25 355 ARG A C 1
ATOM 2730 O O . ARG A 1 355 ? 1.873 18.394 19.372 1.00 68.25 355 ARG A O 1
ATOM 2737 N N . ARG A 1 356 ? 1.303 18.652 21.543 1.00 72.38 356 ARG A N 1
ATOM 2738 C CA . ARG A 1 356 ? 1.282 20.121 21.558 1.00 72.38 356 ARG A CA 1
ATOM 2739 C C . ARG A 1 356 ? 2.600 20.682 21.042 1.00 72.38 356 ARG A C 1
ATOM 2741 O O . ARG A 1 356 ? 2.598 21.436 20.074 1.00 72.38 356 ARG A O 1
ATOM 2748 N N . LYS A 1 357 ? 3.716 20.181 21.576 1.00 73.25 357 LYS A N 1
ATOM 2749 C CA . LYS A 1 357 ? 5.061 20.572 21.145 1.00 73.25 357 LYS A CA 1
ATOM 2750 C C . LYS A 1 357 ? 5.305 20.324 19.656 1.00 73.25 357 LYS A C 1
ATOM 2752 O O . LYS A 1 357 ? 5.897 21.158 18.980 1.00 73.25 357 LYS A O 1
ATOM 2757 N N . LEU A 1 358 ? 4.863 19.179 19.143 1.00 66.25 358 LEU A N 1
ATOM 2758 C CA . LEU A 1 358 ? 5.090 18.793 17.752 1.00 66.25 358 LEU A CA 1
ATOM 2759 C C . LEU A 1 358 ? 4.219 19.590 16.766 1.00 66.25 358 LEU A C 1
ATOM 2761 O O . LEU A 1 358 ? 4.658 19.865 15.655 1.00 66.25 358 LEU A O 1
ATOM 2765 N N . LEU A 1 359 ? 3.022 20.004 17.190 1.00 68.62 359 LEU A N 1
ATOM 2766 C CA . LEU A 1 359 ? 2.159 20.923 16.443 1.00 68.62 359 LEU A CA 1
ATOM 2767 C C . LEU A 1 359 ? 2.600 22.396 16.561 1.00 68.62 359 LEU A C 1
ATOM 2769 O O . LEU A 1 359 ? 2.025 23.248 15.890 1.00 68.62 359 LEU A O 1
ATOM 2773 N N . GLY A 1 360 ? 3.623 22.700 17.368 1.00 71.56 360 GLY A N 1
ATOM 2774 C CA . GLY A 1 360 ? 4.150 24.055 17.548 1.00 71.56 360 GLY A CA 1
ATOM 2775 C C . GLY A 1 360 ? 3.434 24.880 18.623 1.00 71.56 360 GLY A C 1
ATOM 2776 O O . GLY A 1 360 ? 3.436 26.104 18.540 1.00 71.56 360 GLY A O 1
ATOM 2777 N N . TYR A 1 361 ? 2.803 24.236 19.607 1.00 78.75 361 TYR A N 1
ATOM 2778 C CA . TYR A 1 361 ? 2.247 24.888 20.799 1.00 78.75 361 TYR A CA 1
ATOM 2779 C C . TYR A 1 361 ? 3.186 24.719 22.001 1.00 78.75 361 TYR A C 1
ATOM 2781 O O . TYR A 1 361 ? 3.702 23.618 22.230 1.00 78.75 361 TYR A O 1
ATOM 2789 N N . GLU A 1 362 ? 3.382 25.782 22.786 1.00 72.00 362 GLU A N 1
ATOM 2790 C CA . GLU A 1 362 ? 4.163 25.739 24.027 1.00 72.00 362 GLU A CA 1
ATOM 2791 C C . GLU A 1 362 ? 3.293 25.395 25.252 1.00 72.00 362 GLU A C 1
ATOM 2793 O O . GLU A 1 362 ? 2.058 25.463 25.226 1.00 72.00 362 GLU A O 1
ATOM 2798 N N . GLU A 1 363 ? 3.939 24.989 26.351 1.00 62.56 363 GLU A N 1
ATOM 2799 C CA . GLU A 1 363 ? 3.259 24.773 27.631 1.00 62.56 363 GLU A CA 1
ATOM 2800 C C . GLU A 1 363 ? 2.678 26.100 28.152 1.00 62.56 363 GLU A C 1
ATOM 2802 O O . GLU A 1 363 ? 3.409 27.052 28.410 1.00 62.56 363 GLU A O 1
ATOM 2807 N N . GLY A 1 364 ? 1.353 26.150 28.333 1.00 63.78 364 GLY A N 1
ATOM 2808 C CA . GLY A 1 364 ? 0.625 27.319 28.851 1.00 63.78 364 GLY A CA 1
ATOM 2809 C C . GLY A 1 364 ? -0.206 28.084 27.813 1.00 63.78 364 GLY A C 1
ATOM 2810 O O . GLY A 1 364 ? -1.130 28.805 28.196 1.00 63.78 364 GLY A O 1
ATOM 2811 N N . ASP A 1 365 ? 0.041 27.871 26.518 1.00 65.69 365 ASP A N 1
ATOM 2812 C CA . ASP A 1 365 ? -0.751 28.494 25.447 1.00 65.69 365 ASP A CA 1
ATOM 2813 C C . ASP A 1 365 ? -2.110 27.811 25.259 1.00 65.69 365 ASP A C 1
ATOM 2815 O O . ASP A 1 365 ? -3.098 28.436 24.874 1.00 65.69 365 ASP A O 1
ATOM 2819 N N . VAL A 1 366 ? -2.176 26.516 25.558 1.00 66.19 366 VAL A N 1
ATOM 2820 C CA . VAL A 1 366 ? -3.268 25.645 25.124 1.00 66.19 366 VAL A CA 1
ATOM 2821 C C . VAL A 1 366 ? -4.408 25.598 26.136 1.00 66.19 366 VAL A C 1
ATOM 2823 O O . VAL A 1 366 ? -4.206 25.310 27.315 1.00 66.19 366 VAL A O 1
ATOM 2826 N N . ASN A 1 367 ? -5.638 25.793 25.655 1.00 70.75 367 ASN A N 1
ATOM 2827 C CA . ASN A 1 367 ? -6.833 25.460 26.420 1.00 70.75 367 ASN A CA 1
ATOM 2828 C C . ASN A 1 367 ? -7.134 23.959 26.289 1.00 70.75 367 ASN A C 1
ATOM 2830 O O . ASN A 1 367 ? -7.531 23.487 25.224 1.00 70.75 367 ASN A O 1
ATOM 2834 N N . GLU A 1 368 ? -7.001 23.213 27.385 1.00 71.94 368 GLU A N 1
ATOM 2835 C CA . GLU A 1 368 ? -7.180 21.754 27.377 1.00 71.94 368 GLU A CA 1
ATOM 2836 C C . GLU A 1 368 ? -8.600 21.307 27.014 1.00 71.94 368 GLU A C 1
ATOM 2838 O O . GLU A 1 368 ? -8.782 20.255 26.409 1.00 71.94 368 GLU A O 1
ATOM 2843 N N . SER A 1 369 ? -9.614 22.108 27.347 1.00 69.75 369 SER A N 1
ATOM 2844 C CA . SER A 1 369 ? -11.010 21.807 27.015 1.00 69.75 369 SER A CA 1
ATOM 2845 C C . SER A 1 369 ? -11.331 22.025 25.531 1.00 69.75 369 SER A C 1
ATOM 2847 O O . SER A 1 369 ? -12.234 21.369 25.001 1.00 69.75 369 SER A O 1
ATOM 2849 N N . ALA A 1 370 ? -10.578 22.906 24.863 1.00 69.44 370 ALA A N 1
ATOM 2850 C CA . ALA A 1 370 ? -10.670 23.170 23.428 1.00 69.44 370 ALA A CA 1
ATOM 2851 C C . ALA A 1 370 ? -9.742 22.275 22.589 1.00 69.44 370 ALA A C 1
ATOM 2853 O O . ALA A 1 370 ? -9.973 22.101 21.394 1.00 69.44 370 ALA A O 1
ATOM 2854 N N . ASP A 1 371 ? -8.717 21.681 23.201 1.00 72.81 371 ASP A N 1
ATOM 2855 C CA . ASP A 1 371 ? -7.759 20.802 22.538 1.00 72.81 371 ASP A CA 1
ATOM 2856 C C . ASP A 1 371 ? -8.341 19.394 22.325 1.00 72.81 371 ASP A C 1
ATOM 2858 O O . ASP A 1 371 ? -8.108 18.453 23.086 1.00 72.81 371 ASP A O 1
ATOM 2862 N N . LEU A 1 372 ? -9.120 19.246 21.251 1.00 68.38 372 LEU A N 1
ATOM 2863 C CA . LEU A 1 372 ? -9.754 17.976 20.877 1.00 68.38 372 LEU A CA 1
ATOM 2864 C C . LEU A 1 372 ? -8.780 16.946 20.313 1.00 68.38 372 LEU A C 1
ATOM 2866 O O . LEU A 1 372 ? -9.193 15.826 20.021 1.00 68.38 372 LEU A O 1
ATOM 2870 N N . GLY A 1 373 ? -7.514 17.315 20.105 1.00 61.88 373 GLY A N 1
ATOM 2871 C CA . GLY A 1 373 ? -6.601 16.456 19.376 1.00 61.88 373 GLY A CA 1
ATOM 2872 C C . GLY A 1 373 ? -7.035 16.227 17.947 1.00 61.88 373 GLY A C 1
ATOM 2873 O O . GLY A 1 373 ? -7.078 15.087 17.511 1.00 61.88 373 GLY A O 1
ATOM 2874 N N . LEU A 1 374 ? -7.367 17.299 17.234 1.00 62.03 374 LEU A N 1
ATOM 2875 C CA . LEU A 1 374 ? -7.705 17.258 15.809 1.00 62.03 374 LEU A CA 1
ATOM 2876 C C . LEU A 1 374 ? -6.913 18.294 14.988 1.00 62.03 374 LEU A C 1
ATOM 2878 O O . LEU A 1 374 ? -7.065 18.348 13.773 1.00 62.03 374 LEU A O 1
ATOM 2882 N N . GLY A 1 375 ? -6.064 19.106 15.632 1.00 60.59 375 GLY A N 1
ATOM 2883 C CA . GLY A 1 375 ? -5.330 20.196 14.983 1.00 60.59 375 GLY A CA 1
ATOM 2884 C C . GLY A 1 375 ? -4.195 19.714 14.077 1.00 60.59 375 GLY A C 1
ATOM 2885 O O . GLY A 1 375 ? -3.458 18.797 14.426 1.00 60.59 375 GLY A O 1
ATOM 2886 N N . CYS A 1 376 ? -4.026 20.354 12.921 1.00 60.00 376 CYS A N 1
ATOM 2887 C CA . CYS A 1 376 ? -2.992 20.023 11.931 1.00 60.00 376 CYS A CA 1
ATOM 2888 C C . CYS A 1 376 ? -1.695 20.850 12.059 1.00 60.00 376 CYS A C 1
ATOM 2890 O O . CYS A 1 376 ? -0.784 20.686 11.250 1.00 60.00 376 CYS A O 1
ATOM 2892 N N . GLY A 1 377 ? -1.608 21.734 13.057 1.00 68.44 377 GLY A N 1
ATOM 2893 C CA . GLY A 1 377 ? -0.460 22.598 13.352 1.00 68.44 377 GLY A CA 1
ATOM 2894 C C . GLY A 1 377 ? -0.916 23.906 14.002 1.00 68.44 377 GLY A C 1
ATOM 2895 O O . GLY A 1 377 ? -2.111 24.172 14.019 1.00 68.44 377 GLY A O 1
ATOM 2896 N N . ASN A 1 378 ? 0.018 24.710 14.514 1.00 78.31 378 ASN A N 1
ATOM 2897 C CA . ASN A 1 378 ? -0.257 26.029 15.089 1.00 78.31 378 ASN A CA 1
ATOM 2898 C C . ASN A 1 378 ? -0.104 27.141 14.024 1.00 78.31 378 ASN A C 1
ATOM 2900 O O . ASN A 1 378 ? 1.028 27.584 13.774 1.00 78.31 378 ASN A O 1
ATOM 2904 N N . PRO A 1 379 ? -1.198 27.632 13.402 1.00 76.38 379 PRO A N 1
ATOM 2905 C CA . PRO A 1 379 ? -1.123 28.657 12.353 1.00 76.38 379 PRO A CA 1
ATOM 2906 C C . PRO A 1 379 ? -0.571 29.996 12.868 1.00 76.38 379 PRO A C 1
ATOM 2908 O O . PRO A 1 379 ? 0.029 30.764 12.111 1.00 76.38 379 PRO A O 1
ATOM 2911 N N . LEU A 1 380 ? -0.697 30.256 14.172 1.00 81.12 380 LEU A N 1
ATOM 2912 C CA . LEU A 1 380 ? -0.309 31.519 14.801 1.00 81.12 380 LEU A CA 1
ATOM 2913 C C . LEU A 1 380 ? 1.208 31.730 14.814 1.00 81.12 380 LEU A C 1
ATOM 2915 O O . LEU A 1 380 ? 1.663 32.871 14.802 1.00 81.12 380 LEU A O 1
ATOM 2919 N N . THR A 1 381 ? 1.993 30.650 14.746 1.00 77.06 381 THR A N 1
ATOM 2920 C CA . THR A 1 381 ? 3.466 30.717 14.662 1.00 77.06 381 THR A CA 1
ATOM 2921 C C . THR A 1 381 ? 3.966 31.470 13.428 1.00 77.06 381 THR A C 1
ATOM 2923 O O . THR A 1 381 ? 5.054 32.039 13.451 1.00 77.06 381 THR A O 1
ATOM 2926 N N . THR A 1 382 ? 3.167 31.506 12.358 1.00 77.00 382 THR A N 1
ATOM 2927 C CA . THR A 1 382 ? 3.507 32.199 11.105 1.00 77.00 382 THR A CA 1
ATOM 2928 C C . THR A 1 382 ? 2.708 33.480 10.882 1.00 77.00 382 THR A C 1
ATOM 2930 O O . THR A 1 382 ? 3.118 34.315 10.080 1.00 77.00 382 THR A O 1
ATOM 2933 N N . ALA A 1 383 ? 1.600 33.665 11.606 1.00 77.69 383 ALA A N 1
ATOM 2934 C CA . ALA A 1 383 ? 0.685 34.788 11.414 1.00 77.69 383 ALA A CA 1
ATOM 2935 C C . ALA A 1 383 ? 1.225 36.134 11.936 1.00 77.69 383 ALA A C 1
ATOM 2937 O O . ALA A 1 383 ? 0.756 37.174 11.486 1.00 77.69 383 ALA A O 1
ATOM 2938 N N . ASN A 1 384 ? 2.208 36.128 12.853 1.00 84.25 384 ASN A N 1
ATOM 2939 C CA . ASN A 1 384 ? 2.826 37.327 13.449 1.00 84.25 384 ASN A CA 1
ATOM 2940 C C . ASN A 1 384 ? 1.800 38.395 13.893 1.00 84.25 384 ASN A C 1
ATOM 2942 O O . ASN A 1 384 ? 1.934 39.579 13.567 1.00 84.25 384 ASN A O 1
ATOM 2946 N N . LEU A 1 385 ? 0.766 37.956 14.616 1.00 90.44 385 LEU A N 1
ATOM 2947 C CA . LEU A 1 385 ? -0.362 38.792 15.021 1.00 90.44 385 LEU A CA 1
ATOM 2948 C C . LEU A 1 385 ? 0.076 39.996 15.861 1.00 90.44 385 LEU A C 1
ATOM 2950 O O . LEU A 1 385 ? 0.924 39.878 16.749 1.00 90.44 385 LEU A O 1
ATOM 2954 N N . GLN A 1 386 ? -0.541 41.147 15.606 1.00 93.31 386 GLN A N 1
ATOM 2955 C CA . GLN A 1 386 ? -0.280 42.394 16.320 1.00 93.31 386 GLN A CA 1
ATOM 2956 C C . GLN A 1 386 ? -1.447 42.785 17.245 1.00 93.31 386 GLN A C 1
ATOM 2958 O O . GLN A 1 386 ? -2.617 42.517 16.946 1.00 93.31 386 GLN A O 1
ATOM 2963 N N . PRO A 1 387 ? -1.174 43.478 18.368 1.00 95.00 387 PRO A N 1
ATOM 2964 C CA . PRO A 1 387 ? -2.227 44.007 19.226 1.00 95.00 387 PRO A CA 1
ATOM 2965 C C . PRO A 1 387 ? -3.190 44.938 18.473 1.00 95.00 387 PRO A C 1
ATOM 2967 O O . PRO A 1 387 ? -2.766 45.901 17.837 1.00 95.00 387 PRO A O 1
ATOM 2970 N N . GLY A 1 388 ? -4.495 44.701 18.605 1.00 94.12 388 GLY A N 1
ATOM 2971 C CA . GLY A 1 388 ? -5.549 45.469 17.936 1.00 94.12 388 GLY A CA 1
ATOM 2972 C C . GLY A 1 388 ? -6.035 44.890 16.606 1.00 94.12 388 GLY A C 1
ATOM 2973 O O . GLY A 1 388 ? -6.982 45.431 16.040 1.00 94.12 388 GLY A O 1
ATOM 2974 N N . GLU A 1 389 ? -5.429 43.812 16.106 1.00 96.31 389 GLU A N 1
ATOM 2975 C CA . GLU A 1 389 ? -5.842 43.192 14.844 1.00 96.31 389 GLU A CA 1
ATOM 2976 C C . GLU A 1 389 ? -7.169 42.429 14.943 1.00 96.31 389 GLU A C 1
ATOM 2978 O O . GLU A 1 389 ? -7.622 42.028 16.021 1.00 96.31 389 GLU A O 1
ATOM 2983 N N . VAL A 1 390 ? -7.790 42.228 13.776 1.00 95.38 390 VAL A N 1
ATOM 2984 C CA . VAL A 1 390 ? -8.960 41.366 13.603 1.00 95.38 390 VAL A CA 1
ATOM 2985 C C . VAL A 1 390 ? -8.529 40.097 12.876 1.00 95.38 390 VAL A C 1
ATOM 2987 O O . VAL A 1 390 ? -8.002 40.173 11.769 1.00 95.38 390 VAL A O 1
ATOM 2990 N N . VAL A 1 391 ? -8.768 38.940 13.488 1.00 94.88 391 VAL A N 1
ATOM 2991 C CA . VAL A 1 391 ? -8.333 37.627 12.986 1.00 94.88 391 VAL A CA 1
ATOM 2992 C C . VAL A 1 391 ? -9.546 36.795 12.593 1.00 94.88 391 VAL A C 1
ATOM 2994 O O . VAL A 1 391 ? -10.550 36.796 13.301 1.00 94.88 391 VAL A O 1
ATOM 2997 N N . LEU A 1 392 ? -9.452 36.072 11.480 1.00 93.25 392 LEU A N 1
ATOM 2998 C CA . LEU A 1 392 ? -10.448 35.095 11.046 1.00 93.25 392 LEU A CA 1
ATOM 2999 C C . LEU A 1 392 ? -9.849 33.690 11.138 1.00 93.25 392 LEU A C 1
ATOM 3001 O O . LEU A 1 392 ? -8.828 33.420 10.510 1.00 93.25 392 LEU A O 1
ATOM 3005 N N . ASP A 1 393 ? -10.510 32.814 11.885 1.00 90.31 393 ASP A N 1
ATOM 3006 C CA . ASP A 1 393 ? -10.167 31.401 12.031 1.00 90.31 393 ASP A CA 1
ATOM 3007 C C . ASP A 1 393 ? -11.242 30.539 11.346 1.00 90.31 393 ASP A C 1
ATOM 3009 O O . ASP A 1 393 ? -12.417 30.559 11.731 1.00 90.31 393 ASP A O 1
ATOM 3013 N N . LEU A 1 394 ? -10.849 29.836 10.280 1.00 87.94 394 LEU A N 1
ATOM 3014 C CA . LEU A 1 394 ? -11.734 29.022 9.444 1.00 87.94 394 LEU A CA 1
ATOM 3015 C C . LEU A 1 394 ? -11.615 27.547 9.831 1.00 87.94 394 LEU A C 1
ATOM 3017 O O . LEU A 1 394 ? -10.561 26.941 9.660 1.00 87.94 394 LEU A O 1
ATOM 3021 N N . GLY A 1 395 ? -12.725 26.955 10.270 1.00 84.56 395 GLY A N 1
ATOM 3022 C CA . GLY A 1 395 ? -12.724 25.622 10.873 1.00 84.56 395 GLY A CA 1
ATOM 3023 C C . GLY A 1 395 ? -12.259 25.666 12.326 1.00 84.56 395 GLY A C 1
ATOM 3024 O O . GLY A 1 395 ? -11.480 24.815 12.748 1.00 84.56 395 GLY A O 1
ATOM 3025 N N . SER A 1 396 ? -12.726 26.664 13.085 1.00 85.62 396 SER A N 1
ATOM 3026 C CA . SER A 1 396 ? -12.224 26.969 14.431 1.00 85.62 396 SER A CA 1
ATOM 3027 C C . SER A 1 396 ? -12.441 25.850 15.459 1.00 85.62 396 SER A C 1
ATOM 3029 O O . SER A 1 396 ? -11.898 25.904 16.567 1.00 85.62 396 SER A O 1
ATOM 3031 N N . GLY A 1 397 ? -13.279 24.852 15.153 1.00 87.12 397 GLY A N 1
ATOM 3032 C CA . GLY A 1 397 ? -13.573 23.731 16.035 1.00 87.12 397 GLY A CA 1
ATOM 3033 C C . GLY A 1 397 ? -14.066 24.199 17.405 1.00 87.12 397 GLY A C 1
ATOM 3034 O O . GLY A 1 397 ? -14.931 25.069 17.513 1.00 87.12 397 GLY A O 1
ATOM 3035 N N . ALA A 1 398 ? -13.487 23.643 18.472 1.00 86.31 398 ALA A N 1
ATOM 3036 C CA . ALA A 1 398 ? -13.779 24.046 19.849 1.00 86.31 398 ALA A CA 1
ATOM 3037 C C . ALA A 1 398 ? -13.099 25.369 20.280 1.00 86.31 398 ALA A C 1
ATOM 3039 O O . ALA A 1 398 ? -13.172 25.731 21.453 1.00 86.31 398 ALA A O 1
ATOM 3040 N N . GLY A 1 399 ? -12.462 26.101 19.359 1.00 87.81 399 GLY A N 1
ATOM 3041 C CA . GLY A 1 399 ? -11.974 27.467 19.566 1.00 87.81 399 GLY A CA 1
ATOM 3042 C C . GLY A 1 399 ? -10.533 27.593 20.064 1.00 87.81 399 GLY A C 1
ATOM 3043 O O . GLY A 1 399 ? -10.157 28.666 20.524 1.00 87.81 399 GLY A O 1
ATOM 3044 N N . MET A 1 400 ? -9.718 26.536 19.989 1.00 87.44 400 MET A N 1
ATOM 3045 C CA . MET A 1 400 ? -8.349 26.539 20.526 1.00 87.44 400 MET A CA 1
ATOM 3046 C C . MET A 1 400 ? -7.496 27.687 19.962 1.00 87.44 400 MET A C 1
ATOM 3048 O O . MET A 1 400 ? -7.005 28.511 20.736 1.00 87.44 400 MET A O 1
ATOM 3052 N N . ASP A 1 401 ? -7.378 27.787 18.637 1.00 88.88 401 ASP A N 1
ATOM 3053 C CA . ASP A 1 401 ? -6.585 28.840 17.992 1.00 88.88 401 ASP A CA 1
ATOM 3054 C C . ASP A 1 401 ? -7.236 30.216 18.153 1.00 88.88 401 ASP A C 1
ATOM 3056 O O . ASP A 1 401 ? -6.539 31.197 18.419 1.00 88.88 401 ASP A O 1
ATOM 3060 N N . CYS A 1 402 ? -8.573 30.284 18.127 1.00 91.44 402 CYS A N 1
ATOM 3061 C CA . CYS A 1 402 ? -9.316 31.505 18.435 1.00 91.44 402 CYS A CA 1
ATOM 3062 C C . CYS A 1 402 ? -8.924 32.111 19.787 1.00 91.44 402 CYS A C 1
ATOM 3064 O O . CYS A 1 402 ? -8.706 33.318 19.885 1.00 91.44 402 CYS A O 1
ATOM 3066 N N . PHE A 1 403 ? -8.837 31.295 20.841 1.00 91.25 403 PHE A N 1
ATOM 3067 C CA . PHE A 1 403 ? -8.539 31.785 22.189 1.00 91.25 403 PHE A CA 1
ATOM 3068 C C . PHE A 1 403 ? -7.073 32.185 22.353 1.00 91.25 403 PHE A C 1
ATOM 3070 O O . PHE A 1 403 ? -6.780 33.142 23.072 1.00 91.25 403 PHE A O 1
ATOM 3077 N N . ILE A 1 404 ? -6.154 31.501 21.669 1.00 89.75 404 ILE A N 1
ATOM 3078 C CA . ILE A 1 404 ? -4.737 31.882 21.654 1.00 89.75 404 ILE A CA 1
ATOM 3079 C C . ILE A 1 404 ? -4.566 33.205 20.898 1.00 89.75 404 ILE A C 1
ATOM 3081 O O . ILE A 1 404 ? -3.982 34.149 21.434 1.00 89.75 404 ILE A O 1
ATOM 3085 N N . ALA A 1 405 ? -5.152 33.321 19.703 1.00 91.38 405 ALA A N 1
ATOM 3086 C CA . ALA A 1 405 ? -5.140 34.546 18.910 1.00 91.38 405 ALA A CA 1
ATOM 3087 C C . ALA A 1 405 ? -5.751 35.727 19.680 1.00 91.38 405 ALA A C 1
ATOM 3089 O O . ALA A 1 405 ? -5.184 36.817 19.689 1.00 91.38 405 ALA A O 1
ATOM 3090 N N . ALA A 1 406 ? -6.854 35.501 20.401 1.00 92.62 406 ALA A N 1
ATOM 3091 C CA . ALA A 1 406 ? -7.538 36.522 21.191 1.00 92.62 406 ALA A CA 1
ATOM 3092 C C . ALA A 1 406 ? -6.660 37.122 22.296 1.00 92.62 406 ALA A C 1
ATOM 3094 O O . ALA A 1 406 ? -6.752 38.323 22.571 1.00 92.62 406 ALA A O 1
ATOM 3095 N N . LYS A 1 407 ? -5.785 36.308 22.902 1.00 90.25 407 LYS A N 1
ATOM 3096 C CA . LYS A 1 407 ? -4.775 36.781 23.859 1.00 90.25 407 LYS A CA 1
ATOM 3097 C C . LYS A 1 407 ? -3.692 37.609 23.162 1.00 90.25 407 LYS A C 1
ATOM 3099 O O . LYS A 1 407 ? -3.320 38.655 23.687 1.00 90.25 407 LYS A O 1
ATOM 3104 N N . GLN A 1 408 ? -3.222 37.178 21.988 1.00 91.00 408 GLN A N 1
ATOM 3105 C CA . GLN A 1 408 ? -2.152 37.853 21.240 1.00 91.00 408 GLN A CA 1
ATOM 3106 C C . GLN A 1 408 ? -2.573 39.233 20.711 1.00 91.00 408 GLN A C 1
ATOM 3108 O O . GLN A 1 408 ? -1.849 40.210 20.897 1.00 91.00 408 GLN A O 1
ATOM 3113 N N . VAL A 1 409 ? -3.769 39.348 20.124 1.00 94.62 409 VAL A N 1
ATOM 3114 C CA . VAL A 1 409 ? -4.287 40.640 19.630 1.00 94.62 409 VAL A CA 1
ATOM 3115 C C . VAL A 1 409 ? -4.760 41.563 20.760 1.00 94.62 409 VAL A C 1
ATOM 3117 O O . VAL A 1 409 ? -4.984 42.759 20.555 1.00 94.62 409 VAL A O 1
ATOM 3120 N N . GLY A 1 410 ? -4.889 41.036 21.978 1.00 91.31 410 GLY A N 1
ATOM 3121 C CA . GLY A 1 410 ? -5.230 41.795 23.173 1.00 91.31 410 GLY A CA 1
ATOM 3122 C C . GLY A 1 410 ? -6.648 42.391 23.161 1.00 91.31 410 GLY A C 1
ATOM 3123 O O . GLY A 1 410 ? -7.429 42.188 22.233 1.00 91.31 410 GLY A O 1
ATOM 3124 N N . PRO A 1 411 ? -7.005 43.184 24.188 1.00 92.44 411 PRO A N 1
ATOM 3125 C CA . PRO A 1 411 ? -8.383 43.638 24.418 1.00 92.44 411 PRO A CA 1
ATOM 3126 C C . PRO A 1 411 ? -8.916 44.624 23.367 1.00 92.44 411 PRO A C 1
ATOM 3128 O O . PRO A 1 411 ? -10.107 44.919 23.361 1.00 92.44 411 PRO A O 1
ATOM 3131 N N . LYS A 1 412 ? -8.038 45.176 22.521 1.00 92.62 412 LYS A N 1
ATOM 3132 C CA . LYS A 1 412 ? -8.412 46.064 21.411 1.00 92.62 412 LYS A CA 1
ATOM 3133 C C . LYS A 1 412 ? -8.589 45.319 20.086 1.00 92.62 412 LYS A C 1
ATOM 3135 O O . LYS A 1 412 ? -9.069 45.930 19.140 1.00 92.62 412 LYS A O 1
ATOM 3140 N N . GLY A 1 413 ? -8.152 44.063 20.009 1.00 95.50 413 GLY A N 1
ATOM 3141 C CA . GLY A 1 413 ? -8.308 43.209 18.837 1.00 95.50 413 GLY A CA 1
ATOM 3142 C C . GLY A 1 413 ? -9.469 42.235 19.001 1.00 95.50 413 GLY A C 1
ATOM 3143 O O . GLY A 1 413 ? -9.989 42.048 20.104 1.00 95.50 413 GLY A O 1
ATOM 3144 N N . HIS A 1 414 ? -9.862 41.604 17.899 1.00 95.62 414 HIS A N 1
ATOM 3145 C CA . HIS A 1 414 ? -11.005 40.693 17.846 1.00 95.62 414 HIS A CA 1
ATOM 3146 C C . HIS A 1 414 ? -10.683 39.439 17.038 1.00 95.62 414 HIS A C 1
ATOM 3148 O O . HIS A 1 414 ? -9.944 39.497 16.062 1.00 95.62 414 HIS A O 1
ATOM 3154 N N . VAL A 1 415 ? -11.284 38.309 17.402 1.00 96.62 415 VAL A N 1
ATOM 3155 C CA . VAL A 1 415 ? -11.166 37.068 16.626 1.00 96.62 415 VAL A CA 1
ATOM 3156 C C . VAL A 1 415 ? -12.546 36.569 16.232 1.00 96.62 415 VAL A C 1
ATOM 3158 O O . VAL A 1 415 ? -13.447 36.493 17.066 1.00 96.62 415 VAL A O 1
ATOM 3161 N N . LEU A 1 416 ? -12.713 36.231 14.960 1.00 96.00 416 LEU A N 1
ATOM 3162 C CA . LEU A 1 416 ? -13.900 35.598 14.411 1.00 96.00 416 LEU A CA 1
ATOM 3163 C C . LEU A 1 416 ? -13.585 34.126 14.139 1.00 96.00 416 LEU A C 1
ATOM 3165 O O . LEU A 1 416 ? -12.854 33.817 13.204 1.00 96.00 416 LEU A O 1
ATOM 3169 N N . GLY A 1 417 ? -14.138 33.234 14.956 1.00 93.69 417 GLY A N 1
ATOM 3170 C CA . GLY A 1 417 ? -14.082 31.791 14.735 1.00 93.69 417 GLY A CA 1
ATOM 3171 C C . GLY A 1 417 ? -15.300 31.317 13.959 1.00 93.69 417 GLY A C 1
ATOM 3172 O O . GLY A 1 417 ? -16.438 31.623 14.332 1.00 93.69 417 GLY A O 1
ATOM 3173 N N . VAL A 1 418 ? -15.066 30.589 12.873 1.00 92.69 418 VAL A N 1
ATOM 3174 C CA . VAL A 1 418 ? -16.113 30.074 11.994 1.00 92.69 418 VAL A CA 1
ATOM 3175 C C . VAL A 1 418 ? -16.010 28.558 11.907 1.00 92.69 418 VAL A C 1
ATOM 3177 O O . VAL A 1 418 ? -14.956 28.028 11.565 1.00 92.69 418 VAL A O 1
ATOM 3180 N N . ASP A 1 419 ? -17.115 27.857 12.158 1.00 90.44 419 ASP A N 1
ATOM 3181 C CA . ASP A 1 419 ? -17.189 26.399 12.022 1.00 90.44 419 ASP A CA 1
ATOM 3182 C C . ASP A 1 419 ? -18.514 25.962 11.375 1.00 90.44 419 ASP A C 1
ATOM 3184 O O . ASP A 1 419 ? -19.543 26.633 11.504 1.00 90.44 419 ASP A O 1
ATOM 3188 N N . MET A 1 420 ? -18.485 24.836 10.660 1.00 88.12 420 MET A N 1
ATOM 3189 C CA . MET A 1 420 ? -19.652 24.265 9.976 1.00 88.12 420 MET A CA 1
ATOM 3190 C C . MET A 1 420 ? -20.450 23.289 10.852 1.00 88.12 420 MET A C 1
ATOM 3192 O O . MET A 1 420 ? -21.512 22.828 10.442 1.00 88.12 420 MET A O 1
ATOM 3196 N N . THR A 1 421 ? -19.948 22.941 12.039 1.00 85.56 421 THR A N 1
ATOM 3197 C CA . THR A 1 421 ? -20.575 21.970 12.941 1.00 85.56 421 THR A CA 1
ATOM 3198 C C . THR A 1 421 ? -21.185 22.667 14.166 1.00 85.56 421 THR A C 1
ATOM 3200 O O . THR A 1 421 ? -20.474 23.313 14.948 1.00 85.56 421 THR A O 1
ATOM 3203 N N . PRO A 1 422 ? -22.512 22.563 14.379 1.00 84.06 422 PRO A N 1
ATOM 3204 C CA . PRO A 1 422 ? -23.168 23.188 15.527 1.00 84.06 422 PRO A CA 1
ATOM 3205 C C . PRO A 1 422 ? -22.601 22.717 16.872 1.00 84.06 422 PRO A C 1
ATOM 3207 O O . PRO A 1 422 ? -22.482 23.511 17.807 1.00 84.06 422 PRO A O 1
ATOM 3210 N N . GLU A 1 423 ? -22.210 21.446 16.969 1.00 79.00 423 GLU A N 1
ATOM 3211 C CA . GLU A 1 423 ? -21.665 20.834 18.180 1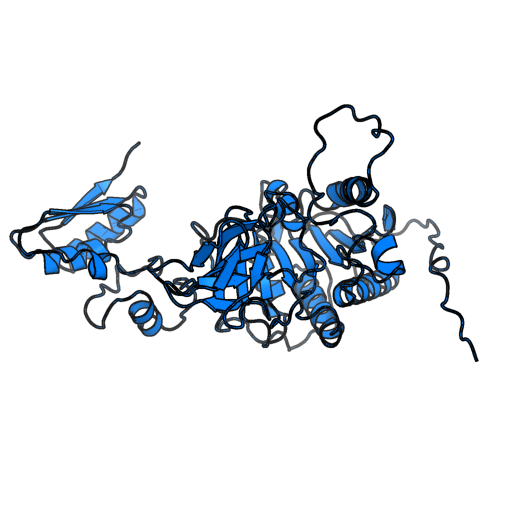.00 79.00 423 GLU A CA 1
ATOM 3212 C C . GLU A 1 423 ? -20.341 21.485 18.599 1.00 79.00 423 GLU A C 1
ATOM 3214 O O . GLU A 1 423 ? -20.123 21.737 19.789 1.00 79.00 423 GLU A O 1
ATOM 3219 N N . MET A 1 424 ? -19.469 21.808 17.635 1.00 86.25 424 MET A N 1
ATOM 3220 C CA . MET A 1 424 ? -18.194 22.469 17.922 1.00 86.25 424 MET A CA 1
ATOM 3221 C C . MET A 1 424 ? -18.401 23.901 18.395 1.00 86.25 424 MET A C 1
ATOM 3223 O O . MET A 1 424 ? -17.775 24.309 19.370 1.00 86.25 424 MET A O 1
ATOM 3227 N N . LEU A 1 425 ? -19.349 24.634 17.807 1.00 88.62 425 LEU A N 1
ATOM 3228 C CA . LEU A 1 425 ? -19.679 25.990 18.254 1.00 88.62 425 LEU A CA 1
ATOM 3229 C C . LEU A 1 425 ? -20.287 26.016 19.657 1.00 88.62 425 LEU A C 1
ATOM 3231 O O . LEU A 1 425 ? -20.001 26.930 20.431 1.00 88.62 425 LEU A O 1
ATOM 3235 N N . VAL A 1 426 ? -21.114 25.026 20.012 1.00 86.56 426 VAL A N 1
ATOM 3236 C CA . VAL A 1 426 ? -21.622 24.878 21.386 1.00 86.56 426 VAL A CA 1
ATOM 3237 C C . VAL A 1 426 ? -20.458 24.688 22.354 1.00 86.56 426 VAL A C 1
ATOM 3239 O O . VAL A 1 426 ? -20.385 25.385 23.369 1.00 86.56 426 VAL A O 1
ATOM 3242 N N . LYS A 1 427 ? -19.518 23.799 22.018 1.00 85.75 427 LYS A N 1
ATOM 3243 C CA . LYS A 1 427 ? -18.337 23.546 22.845 1.00 85.75 427 LYS A CA 1
ATOM 3244 C C . LYS A 1 427 ? -17.440 24.781 22.956 1.00 85.75 427 LYS A C 1
ATOM 3246 O O . LYS A 1 427 ? -17.098 25.173 24.066 1.00 85.75 427 LYS A O 1
ATOM 3251 N N . ALA A 1 428 ? -17.148 25.442 21.840 1.00 88.44 428 ALA A N 1
ATOM 3252 C CA . ALA A 1 428 ? -16.336 26.652 21.797 1.00 88.44 428 ALA A CA 1
ATOM 3253 C C . ALA A 1 428 ? -16.941 27.786 22.636 1.00 88.44 428 ALA A C 1
ATOM 3255 O O . ALA A 1 428 ? -16.234 28.442 23.394 1.00 88.44 428 ALA A O 1
ATOM 3256 N N . ARG A 1 429 ? -18.263 27.991 22.579 1.00 91.38 429 ARG A N 1
ATOM 3257 C CA . ARG A 1 429 ? -18.944 29.001 23.409 1.00 91.38 429 ARG A CA 1
ATOM 3258 C C . ARG A 1 429 ? -18.868 28.674 24.897 1.00 91.38 429 ARG A C 1
ATOM 3260 O O . ARG A 1 429 ? -18.641 29.576 25.700 1.00 91.38 429 ARG A O 1
ATOM 3267 N N . ALA A 1 430 ? -19.038 27.404 25.264 1.00 87.75 430 ALA A N 1
ATOM 3268 C CA . ALA A 1 430 ? -18.891 26.967 26.649 1.00 87.75 430 ALA A CA 1
ATOM 3269 C C . ALA A 1 430 ? -17.459 27.203 27.156 1.00 87.75 430 ALA A C 1
ATOM 3271 O O . ALA A 1 430 ? -17.273 27.736 28.248 1.00 87.75 430 ALA A O 1
ATOM 3272 N N . THR A 1 431 ? -16.452 26.883 26.340 1.00 86.25 431 THR A N 1
ATOM 3273 C CA . THR A 1 431 ? -15.050 27.140 26.671 1.00 86.25 431 THR A CA 1
ATOM 3274 C C . THR A 1 431 ? -14.750 28.635 26.786 1.00 86.25 431 THR A C 1
ATOM 3276 O O . THR A 1 431 ? -14.181 29.051 27.790 1.00 86.25 431 THR A O 1
ATOM 3279 N N . ALA A 1 432 ? -15.200 29.463 25.838 1.00 89.12 432 ALA A N 1
ATOM 3280 C CA . ALA A 1 432 ? -15.021 30.917 25.887 1.00 89.12 432 ALA A CA 1
ATOM 3281 C C . ALA A 1 432 ? -15.609 31.534 27.168 1.00 89.12 432 ALA A C 1
ATOM 3283 O O . ALA A 1 432 ? -14.990 32.401 27.786 1.00 89.12 432 ALA A O 1
ATOM 3284 N N . ALA A 1 433 ? -16.787 31.060 27.592 1.00 87.12 433 ALA A N 1
ATOM 3285 C CA . ALA A 1 433 ? -17.429 31.499 28.827 1.00 87.12 433 ALA A CA 1
ATOM 3286 C C . ALA A 1 433 ? -16.637 31.079 30.077 1.00 87.12 433 ALA A C 1
ATOM 3288 O O . ALA A 1 433 ? -16.430 31.901 30.972 1.00 87.12 433 ALA A O 1
ATOM 3289 N N . ASN A 1 434 ? -16.162 29.830 30.125 1.00 85.94 434 ASN A N 1
ATOM 3290 C CA . ASN A 1 434 ? -15.359 29.312 31.237 1.00 85.94 434 ASN A CA 1
ATOM 3291 C C . ASN A 1 434 ? -14.021 30.055 31.376 1.00 85.94 434 ASN A C 1
ATOM 3293 O O . ASN A 1 434 ? -13.630 30.427 32.483 1.00 85.94 434 ASN A O 1
ATOM 3297 N N . ASP A 1 435 ? -13.371 30.338 30.250 1.00 83.25 435 ASP A N 1
ATOM 3298 C CA . ASP A 1 435 ? -12.082 31.029 30.180 1.00 83.25 435 ASP A CA 1
ATOM 3299 C C . ASP A 1 435 ? -12.199 32.558 30.222 1.00 83.25 435 ASP A C 1
ATOM 3301 O O . ASP A 1 435 ? -11.188 33.261 30.246 1.00 83.25 435 ASP A O 1
ATOM 3305 N N . LYS A 1 436 ? -13.428 33.091 30.256 1.00 88.00 436 LYS A N 1
ATOM 3306 C CA . LYS A 1 436 ? -13.727 34.532 30.282 1.00 88.00 436 LYS A CA 1
ATOM 3307 C C . LYS A 1 436 ? -13.111 35.297 29.104 1.00 88.00 436 LYS A C 1
ATOM 3309 O O . LYS A 1 436 ? -12.694 36.447 29.250 1.00 88.00 436 LYS A O 1
ATOM 3314 N N . VAL A 1 437 ? -13.082 34.674 27.928 1.00 89.12 437 VAL A N 1
ATOM 3315 C CA . VAL A 1 437 ? -12.614 35.309 26.692 1.00 89.12 437 VAL A CA 1
ATOM 3316 C C . VAL A 1 437 ? -13.755 36.134 26.098 1.00 89.12 437 VAL A C 1
ATOM 3318 O O . VAL A 1 437 ? -14.779 35.589 25.695 1.00 89.12 437 VAL A O 1
ATOM 3321 N N . SER A 1 438 ? -13.599 37.459 26.061 1.00 90.88 438 SER A N 1
ATOM 3322 C CA . SER A 1 438 ? -14.667 38.394 25.667 1.00 90.88 438 SER A CA 1
ATOM 3323 C C . SER A 1 438 ? -14.522 38.973 24.259 1.00 90.88 438 SER A C 1
ATOM 3325 O O . SER A 1 438 ? -15.484 39.520 23.725 1.00 90.88 438 SER A O 1
ATOM 3327 N N . ASN A 1 439 ? -13.345 38.859 23.643 1.00 94.31 439 ASN A N 1
ATOM 3328 C CA . ASN A 1 439 ? -13.033 39.425 22.329 1.00 94.31 439 ASN A CA 1
ATOM 3329 C C . ASN A 1 439 ? -13.060 38.387 21.188 1.00 94.31 439 ASN A C 1
ATOM 3331 O O . ASN A 1 439 ? -12.431 38.599 20.152 1.00 94.31 439 ASN A O 1
ATOM 3335 N N . VAL A 1 440 ? -13.816 37.295 21.358 1.00 95.31 440 VAL A N 1
ATOM 3336 C CA . VAL A 1 440 ? -14.027 36.251 20.341 1.00 95.31 440 VAL A CA 1
ATOM 3337 C C . VAL A 1 440 ? -15.500 36.182 19.947 1.00 95.31 440 VAL A C 1
ATOM 3339 O O . VAL A 1 440 ? -16.375 36.079 20.807 1.00 95.31 440 VAL A O 1
ATOM 3342 N N . LEU A 1 441 ? -15.774 36.192 18.644 1.00 94.38 441 LEU A N 1
ATOM 3343 C CA . LEU A 1 441 ? -17.093 35.961 18.063 1.00 94.38 441 LEU A CA 1
ATOM 3344 C C . LEU A 1 441 ? -17.105 34.600 17.356 1.00 94.38 441 LEU A C 1
ATOM 3346 O O . LEU A 1 441 ? -16.236 34.328 16.538 1.00 94.38 441 LEU A O 1
ATOM 3350 N N . LEU A 1 442 ? -18.092 33.754 17.666 1.00 94.50 442 LEU A N 1
ATOM 3351 C CA . LEU A 1 442 ? -18.211 32.395 17.119 1.00 94.50 442 LEU A CA 1
ATOM 3352 C C . LEU A 1 442 ? -19.448 32.273 16.226 1.00 94.50 442 LEU A C 1
ATOM 3354 O O . LEU A 1 442 ? -20.585 32.320 16.721 1.00 94.50 442 LEU A O 1
ATOM 3358 N N . ALA A 1 443 ? -19.221 32.092 14.927 1.00 91.06 443 ALA A N 1
ATOM 3359 C CA . ALA A 1 443 ? -20.247 32.081 13.892 1.00 91.06 443 ALA A CA 1
ATOM 3360 C C . ALA A 1 443 ? -20.363 30.717 13.197 1.00 91.06 443 ALA A C 1
ATOM 3362 O O . ALA A 1 443 ? -19.388 29.992 13.019 1.00 91.06 443 ALA A O 1
ATOM 3363 N N . PHE A 1 444 ? -21.589 30.384 12.795 1.00 89.19 444 PHE A N 1
ATOM 3364 C CA . PHE A 1 444 ? -21.876 29.205 11.987 1.00 89.19 444 PHE A CA 1
ATOM 3365 C C . PHE A 1 444 ? -21.708 29.529 10.507 1.00 89.19 444 PHE A C 1
ATOM 3367 O O . PHE A 1 444 ? -22.243 30.536 10.039 1.00 89.19 444 PHE A O 1
ATOM 3374 N N . LEU A 1 445 ? -20.999 28.668 9.777 1.00 79.75 445 LEU A N 1
ATOM 3375 C CA . LEU A 1 445 ? -20.887 28.771 8.326 1.00 79.75 445 LEU A CA 1
ATOM 3376 C C . LEU A 1 445 ? -22.038 28.014 7.658 1.00 79.75 445 LEU A C 1
ATOM 3378 O O . LEU A 1 445 ? -21.991 26.792 7.532 1.00 79.75 445 LEU A O 1
ATOM 3382 N N . SER A 1 446 ? -23.070 28.739 7.227 1.00 73.88 446 SER A N 1
ATOM 3383 C CA . SER A 1 446 ? -24.106 28.204 6.337 1.00 73.88 446 SER A CA 1
ATOM 3384 C C . SER A 1 446 ? -23.726 28.471 4.880 1.00 73.88 446 SER A C 1
ATOM 3386 O O . SER A 1 446 ? -23.393 29.611 4.551 1.00 73.88 446 SER A O 1
ATOM 3388 N N . GLY A 1 447 ? -23.772 27.431 4.043 1.00 52.75 447 GLY A N 1
ATOM 3389 C CA . GLY A 1 447 ? -23.588 27.535 2.591 1.00 52.75 447 GLY A CA 1
ATOM 3390 C C . GLY A 1 447 ? -24.750 28.202 1.870 1.00 52.75 447 GLY A C 1
ATOM 3391 O O . GLY A 1 447 ? -25.877 28.180 2.419 1.00 52.75 447 GLY A O 1
#

Radius of gyration: 25.48 Å; chains: 1; bounding box: 48×80×61 Å

InterPro domains:
  IPR025714 Methyltransferase domain [PF13847] (387-440)
  IPR029063 S-adenosyl-L-methionine-dependent methyltransferase superfamily [G3DSA:3.40.50.150] (365-445)
  IPR029063 S-adenosyl-L-methionine-dependent methyltransferase superfamily [SSF53335] (371-440)
  IPR050178 AspA/AstE family [PTHR15162] (34-329)
  IPR055438 Succinylglutamate desuccinylase/Aspartoacylase, catalytic domain [PF24827] (39-150)

Secondary structure (DSSP, 8-state):
-------TTTT-------SSS---EEEETTEEEEE-SSSEEEEEE-SSTT-HHHHHHHHHHHHHHHH--S---SEEEEEES-HHHHHHTSS-SSS-GGG--S---S-SS--TT--HHHHHHHHHHHHHTT-SEEEEEEEESS----EEEEES-STT-SSSS-HHHHHHHHHS-TT--EEEEETT-TTTTT-SHHHHHHHT--SS-EEETTEEE--EEEEEEEEETT--TTHHHHHHHHHHHHHHTTSS--TT--S-----SS---EEEEEEEEEE--TT-EEE-TT-SSSTTEEE-TT-EEEEEETTEEEEE--TTS-EEEESPPPGGG--TTSEEEEEEEEE--TTS-SSHHHHHHHTTPPTTT--TTT--S-----THHHH---TT-EEEEET-TTSHHHHHHHHHS-TT-EEEEEES-HHHHHHHHHHHHHTT--SEEEEE---

Foldseek 3Di:
DDDDDDDPPPPPDDDDDDDPAFAWDDPDVQKIKTDAAPQQEEQEAPLFQLLCLSVLLLVVVNVCRNPDPWHFPHMYMGGYQAVVNVVVNGGHDPDRLQQQQDDDPDDPPPPPPDDPSNVSNVRCLVSLAAHLEYEHEAAAQFFDFKEKEFEADPPPDPDNDFPLRQLLQLLADLSYQEYEYEHCPQQHRQSGSLSVSVVRHDPAFDDDPNDGRHGGRIYIHNGHSVDNVCSVSSSRSVVSSCVVSVRGDDPPPPDDSPPPPDRQHWYKYWDWFDAAAPQDKDFPPPPLRHWFDKAAAQRFGMFRVVVTDTDGHHNPGIKGWHRQDDPVPRDHPGTRTTIIDTFLQLSSDPPNQVSCVVLPHDPPLWDPLQPPSGDRHQPVVPVVDAAQEEEEAEQCFLNGNVQSSLVRNDPNYAYEYEHQDPVRLVNNVVSCVVVVRDRYHYDYDDD